Protein AF-0000000083612309 (afdb_homodimer)

Solvent-accessible surface area (backbone atoms only — not comparable to full-atom values): 25583 Å² total; per-residue (Å²): 129,80,49,53,60,49,54,44,48,73,48,43,65,75,73,46,68,81,57,62,60,66,59,54,53,47,57,47,42,75,77,46,38,30,91,81,31,31,37,30,40,29,38,52,30,46,54,26,64,63,48,50,54,44,37,75,67,55,28,52,41,34,32,27,21,66,48,60,51,24,43,51,50,15,50,53,53,38,51,75,70,72,52,87,62,59,74,44,77,40,48,66,60,64,58,71,94,59,62,68,24,29,31,40,36,27,48,88,32,40,64,24,54,42,76,47,69,67,44,47,52,43,24,54,47,41,50,56,67,19,33,27,89,66,10,36,41,41,36,31,36,54,24,63,39,28,50,66,46,58,47,65,60,47,59,47,75,50,72,77,88,49,47,33,37,46,34,39,48,43,80,40,98,50,79,53,18,33,34,39,44,31,42,37,37,37,54,36,84,90,80,66,32,21,45,72,49,59,49,75,48,59,38,24,51,67,58,70,67,54,56,52,50,53,42,47,72,71,58,41,39,76,74,43,65,24,19,69,94,38,101,37,69,65,56,82,77,30,45,34,37,36,39,38,34,27,67,130,80,48,54,60,49,55,44,47,73,48,43,64,74,74,47,67,83,57,62,60,66,59,55,52,48,56,47,41,76,77,45,36,30,91,81,31,31,38,30,39,29,39,52,32,46,54,27,64,63,49,52,54,43,37,73,67,55,29,50,40,34,33,28,21,66,48,62,52,23,43,52,50,14,50,52,52,37,49,75,70,71,50,87,62,60,73,43,78,38,49,64,62,64,58,72,96,58,62,67,24,30,31,37,35,28,49,87,32,40,64,24,56,42,76,46,70,66,46,45,55,43,24,54,47,41,50,55,66,19,33,27,89,66,10,35,40,40,38,33,35,56,24,62,38,29,50,66,46,58,46,67,60,48,57,45,76,50,70,76,89,49,45,34,38,44,36,39,50,42,80,39,98,50,80,53,20,33,33,39,43,33,41,38,37,37,54,36,83,90,80,66,32,21,44,71,49,57,50,76,48,60,37,24,50,66,58,69,67,54,55,51,49,53,42,45,72,71,58,42,39,77,75,43,66,26,18,69,92,39,99,37,68,66,56,82,76,32,44,34,36,36,38,36,32,26,67

Nearest PDB structures (foldseek):
  3d2l-assembly1_A  TM=9.477E-01  e=6.087E-31  Exiguobacterium sibiricum 255-15
  7zkg-assembly1_A  TM=9.026E-01  e=2.695E-21  Streptomyces griseofuscus
  3px2-assembly1_D  TM=8.009E-01  e=3.000E-16  Streptomyces fradiae
  5bsz-assembly1_A  TM=8.055E-01  e=9.474E-16  Streptoalloteichus sp. ATCC 53650
  6uk5-assembly1_B  TM=7.969E-01  e=1.447E-15  Micromonospora echinospora

Organism: NCBI:txid2304605

Structure (mmCIF, N/CA/C/O backbone):
data_AF-0000000083612309-model_v1
#
loop_
_entity.id
_entity.type
_entity.pdbx_description
1 polymer 'Class I SAM-dependent methyltransferase'
#
loop_
_atom_site.group_PDB
_atom_site.id
_atom_site.type_symbol
_atom_site.label_atom_id
_atom_site.label_alt_id
_atom_site.label_comp_id
_atom_site.label_asym_id
_atom_site.label_entity_id
_atom_site.label_seq_id
_atom_site.pdbx_PDB_ins_code
_atom_site.Cartn_x
_atom_site.Cartn_y
_atom_site.Cartn_z
_atom_site.occupancy
_atom_site.B_iso_or_equiv
_atom_site.auth_seq_id
_atom_site.auth_comp_id
_atom_site.auth_asym_id
_atom_site.auth_atom_id
_atom_site.pdbx_PDB_model_num
ATOM 1 N N . MET A 1 1 ? 23.391 -5.52 -15.672 1 34.5 1 MET A N 1
ATOM 2 C CA . MET A 1 1 ? 22.156 -4.902 -15.195 1 34.5 1 MET A CA 1
ATOM 3 C C . MET A 1 1 ? 21 -5.906 -15.18 1 34.5 1 MET A C 1
ATOM 5 O O . MET A 1 1 ? 20.578 -6.375 -16.234 1 34.5 1 MET A O 1
ATOM 9 N N . ASN A 1 2 ? 20.906 -6.66 -14.164 1 49.78 2 ASN A N 1
ATOM 10 C CA . ASN A 1 2 ? 19.969 -7.777 -14.172 1 49.78 2 ASN A CA 1
ATOM 11 C C . ASN A 1 2 ? 18.547 -7.309 -14.461 1 49.78 2 ASN A C 1
ATOM 13 O O . ASN A 1 2 ? 18.109 -6.27 -13.961 1 49.78 2 ASN A O 1
ATOM 17 N N . SER A 1 3 ? 17.891 -7.82 -15.531 1 58.25 3 SER A N 1
ATOM 18 C CA . SER A 1 3 ? 16.547 -7.465 -15.984 1 58.25 3 SER A CA 1
ATOM 19 C C . SER A 1 3 ? 15.539 -7.543 -14.844 1 58.25 3 SER A C 1
ATOM 21 O O . SER A 1 3 ? 15.805 -8.172 -13.812 1 58.25 3 SER A O 1
ATOM 23 N N . SER A 1 4 ? 14.57 -6.652 -14.859 1 59.94 4 SER A N 1
ATOM 24 C CA . SER A 1 4 ? 13.484 -6.668 -13.883 1 59.94 4 SER A CA 1
ATOM 25 C C . SER A 1 4 ? 12.984 -8.086 -13.633 1 59.94 4 SER A C 1
ATOM 27 O O . SER A 1 4 ? 12.742 -8.477 -12.492 1 59.94 4 SER A O 1
ATOM 29 N N . TYR A 1 5 ? 13.008 -8.859 -14.609 1 68.75 5 TYR A N 1
ATOM 30 C CA . TYR A 1 5 ? 12.531 -10.234 -14.492 1 68.75 5 TYR A CA 1
ATOM 31 C C . TYR A 1 5 ? 13.492 -11.078 -13.672 1 68.75 5 TYR A C 1
ATOM 33 O O . TYR A 1 5 ? 13.07 -11.93 -12.883 1 68.75 5 TYR A O 1
ATOM 41 N N . GLU A 1 6 ? 14.711 -10.812 -13.922 1 74.75 6 GLU A N 1
ATOM 42 C CA . GLU A 1 6 ? 15.711 -11.547 -13.148 1 74.75 6 GLU A CA 1
ATOM 43 C C . GLU A 1 6 ? 15.586 -11.242 -11.656 1 74.75 6 GLU A C 1
ATOM 45 O O . GLU A 1 6 ? 15.641 -12.156 -10.828 1 74.75 6 GLU A O 1
ATOM 50 N N . ARG A 1 7 ? 15.273 -10.023 -11.438 1 87.44 7 ARG A N 1
ATOM 51 C CA . ARG A 1 7 ? 15.188 -9.633 -10.031 1 87.44 7 ARG A CA 1
ATOM 52 C C . ARG A 1 7 ? 13.906 -10.172 -9.391 1 87.44 7 ARG A C 1
ATOM 54 O O . ARG A 1 7 ? 13.922 -10.602 -8.234 1 87.44 7 ARG A O 1
ATOM 61 N N . PHE A 1 8 ? 12.906 -10.289 -10.227 1 92.88 8 PHE A N 1
ATOM 62 C CA . PHE A 1 8 ? 11.633 -10.766 -9.711 1 92.88 8 PHE A CA 1
ATOM 63 C C . PHE A 1 8 ? 11.742 -12.227 -9.273 1 92.88 8 PHE A C 1
ATOM 65 O O . PHE A 1 8 ? 11.289 -12.594 -8.188 1 92.88 8 PHE A O 1
ATOM 72 N N . ALA A 1 9 ? 12.344 -13.016 -10.086 1 93.69 9 ALA A N 1
ATOM 73 C CA . ALA A 1 9 ? 12.5 -14.43 -9.773 1 93.69 9 ALA A CA 1
ATOM 74 C C . ALA A 1 9 ? 13.227 -14.625 -8.445 1 93.69 9 ALA A C 1
ATOM 76 O O . ALA A 1 9 ? 12.914 -15.555 -7.695 1 93.69 9 ALA A O 1
ATOM 77 N N . SER A 1 10 ? 14.086 -13.727 -8.172 1 91.06 10 SER A N 1
ATOM 78 C CA . SER A 1 10 ? 14.922 -13.859 -6.984 1 91.06 10 SER A CA 1
ATOM 79 C C . SER A 1 10 ? 14.133 -13.555 -5.719 1 91.06 10 SER A C 1
ATOM 81 O O . SER A 1 10 ? 14.5 -13.992 -4.625 1 91.06 10 SER A O 1
ATOM 83 N N . VAL A 1 11 ? 13.047 -12.766 -5.812 1 92.62 11 VAL A N 1
ATOM 84 C CA . VAL A 1 11 ? 12.281 -12.391 -4.625 1 92.62 11 VAL A CA 1
ATOM 85 C C . VAL A 1 11 ? 10.938 -13.117 -4.625 1 92.62 11 VAL A C 1
ATOM 87 O O . VAL A 1 11 ? 10.156 -12.992 -3.68 1 92.62 11 VAL A O 1
ATOM 90 N N . TYR A 1 12 ? 10.648 -13.922 -5.598 1 93.75 12 TYR A N 1
ATOM 91 C CA . TYR A 1 12 ? 9.344 -14.523 -5.832 1 93.75 12 TYR A CA 1
ATOM 92 C C . TYR A 1 12 ? 8.906 -15.367 -4.645 1 93.75 12 TYR A C 1
ATOM 94 O O . TYR A 1 12 ? 7.773 -15.25 -4.168 1 93.75 12 TYR A O 1
ATOM 102 N N . ASP A 1 13 ? 9.781 -16.125 -4.141 1 91.19 13 ASP A N 1
ATOM 103 C CA . ASP A 1 13 ? 9.43 -17.062 -3.07 1 91.19 13 ASP A CA 1
ATOM 104 C C . ASP A 1 13 ? 9 -16.312 -1.81 1 91.19 13 ASP A C 1
ATOM 106 O O . ASP A 1 13 ? 8.141 -16.781 -1.063 1 91.19 13 ASP A O 1
ATOM 110 N N . GLU A 1 14 ? 9.633 -15.195 -1.578 1 86.75 14 GLU A N 1
ATOM 111 C CA . GLU A 1 14 ? 9.266 -14.391 -0.418 1 86.75 14 GLU A CA 1
ATOM 112 C C . GLU A 1 14 ? 7.832 -13.875 -0.537 1 86.75 14 GLU A C 1
ATOM 114 O O . GLU A 1 14 ? 7.137 -13.719 0.47 1 86.75 14 GLU A O 1
ATOM 119 N N . LEU A 1 15 ? 7.371 -13.672 -1.734 1 86.62 15 LEU A N 1
ATOM 120 C CA . LEU A 1 15 ? 6.023 -13.18 -2.008 1 86.62 15 LEU A CA 1
ATOM 121 C C . LEU A 1 15 ? 4.992 -14.289 -1.846 1 86.62 15 LEU A C 1
ATOM 123 O O . LEU A 1 15 ? 3.811 -14.016 -1.626 1 86.62 15 LEU A O 1
ATOM 127 N N . MET A 1 16 ? 5.434 -15.492 -1.922 1 90.75 16 MET A N 1
ATOM 128 C CA . MET A 1 16 ? 4.52 -16.625 -2.016 1 90.75 16 MET A CA 1
ATOM 129 C C . MET A 1 16 ? 4.438 -17.375 -0.687 1 90.75 16 MET A C 1
ATOM 131 O O . MET A 1 16 ? 3.908 -18.484 -0.623 1 90.75 16 MET A O 1
ATOM 135 N N . GLN A 1 17 ? 4.906 -16.75 0.343 1 86.19 17 GLN A N 1
ATOM 136 C CA . GLN A 1 17 ? 5.012 -17.438 1.624 1 86.19 17 GLN A CA 1
ATOM 137 C C . GLN A 1 17 ? 3.635 -17.797 2.176 1 86.19 17 GLN A C 1
ATOM 139 O O . GLN A 1 17 ? 3.498 -18.734 2.957 1 86.19 17 GLN A O 1
ATOM 144 N N . ASP A 1 18 ? 2.609 -17.125 1.777 1 88.69 18 ASP A N 1
ATOM 145 C CA . ASP A 1 18 ? 1.273 -17.359 2.316 1 88.69 18 ASP A CA 1
ATOM 146 C C . ASP A 1 18 ? 0.523 -18.406 1.487 1 88.69 18 ASP A C 1
ATOM 148 O O . ASP A 1 18 ? -0.581 -18.812 1.851 1 88.69 18 ASP A O 1
ATOM 152 N N . ILE A 1 19 ? 1.009 -18.859 0.382 1 93.5 19 ILE A N 1
ATOM 153 C CA . ILE A 1 19 ? 0.389 -19.906 -0.436 1 93.5 19 ILE A CA 1
ATOM 154 C C . ILE A 1 19 ? 0.524 -21.25 0.257 1 93.5 19 ILE A C 1
ATOM 156 O O . ILE A 1 19 ? 1.633 -21.688 0.589 1 93.5 19 ILE A O 1
ATOM 160 N N . PRO A 1 20 ? -0.576 -21.891 0.47 1 95.81 20 PRO A N 1
ATOM 161 C CA . PRO A 1 20 ? -0.499 -23.203 1.107 1 95.81 20 PRO A CA 1
ATOM 162 C C . PRO A 1 20 ? -0.124 -24.312 0.128 1 95.81 20 PRO A C 1
ATOM 164 O O . PRO A 1 20 ? -0.956 -25.172 -0.194 1 95.81 20 PRO A O 1
ATOM 167 N N . TYR A 1 21 ? 1.136 -24.438 -0.227 1 96.88 21 TYR A N 1
ATOM 168 C CA . TYR A 1 21 ? 1.636 -25.406 -1.193 1 96.88 21 TYR A CA 1
ATOM 169 C C . TYR A 1 21 ? 1.321 -26.828 -0.75 1 96.88 21 TYR A C 1
ATOM 171 O O . TYR A 1 21 ? 1.016 -27.688 -1.577 1 96.88 21 TYR A O 1
ATOM 179 N N . ASP A 1 22 ? 1.375 -27.016 0.525 1 96.5 22 ASP A N 1
ATOM 180 C CA . ASP A 1 22 ? 1.112 -28.344 1.062 1 96.5 22 ASP A CA 1
ATOM 181 C C . ASP A 1 22 ? -0.315 -28.781 0.753 1 96.5 22 ASP A C 1
ATOM 183 O O . ASP A 1 22 ? -0.563 -29.969 0.506 1 96.5 22 ASP A O 1
ATOM 187 N N . GLN A 1 23 ? -1.177 -27.844 0.822 1 97.44 23 GLN A N 1
ATOM 188 C CA . GLN A 1 23 ? -2.562 -28.172 0.513 1 97.44 23 GLN A CA 1
ATOM 189 C C . GLN A 1 23 ? -2.723 -28.562 -0.957 1 97.44 23 GLN A C 1
ATOM 191 O O . GLN A 1 23 ? -3.547 -29.406 -1.298 1 97.44 23 GLN A O 1
ATOM 196 N N . TYR A 1 24 ? -1.977 -27.922 -1.827 1 98.19 24 TYR A N 1
ATOM 197 C CA . TYR A 1 24 ? -2.014 -28.297 -3.24 1 98.19 24 TYR A CA 1
ATOM 198 C C . TYR A 1 24 ? -1.523 -29.719 -3.451 1 98.19 24 TYR A C 1
ATOM 200 O O . TYR A 1 24 ? -2.15 -30.5 -4.176 1 98.19 24 TYR A O 1
ATOM 208 N N . VAL A 1 25 ? -0.418 -30.031 -2.807 1 98.56 25 VAL A N 1
ATOM 209 C CA . VAL A 1 25 ? 0.17 -31.375 -2.914 1 98.56 25 VAL A CA 1
ATOM 210 C C . VAL A 1 25 ? -0.819 -32.406 -2.398 1 98.56 25 VAL A C 1
ATOM 212 O O . VAL A 1 25 ? -1.027 -33.438 -3.035 1 98.56 25 VAL A O 1
ATOM 215 N N . GLN A 1 26 ? -1.443 -32.094 -1.3 1 98.12 26 GLN A N 1
ATOM 216 C CA . GLN A 1 26 ? -2.398 -33.031 -0.714 1 98.12 26 GLN A CA 1
ATOM 217 C C . GLN A 1 26 ? -3.59 -33.25 -1.641 1 98.12 26 GLN A C 1
ATOM 219 O O . GLN A 1 26 ? -4.098 -34.375 -1.748 1 98.12 26 GLN A O 1
ATOM 224 N N . TRP A 1 27 ? -4.082 -32.188 -2.223 1 98.31 27 TRP A N 1
ATOM 225 C CA . TRP A 1 27 ? -5.184 -32.281 -3.174 1 98.31 27 TRP A CA 1
ATOM 226 C C . TRP A 1 27 ? -4.859 -33.281 -4.289 1 98.31 27 TRP A C 1
ATOM 228 O O . TRP A 1 27 ? -5.672 -34.156 -4.613 1 98.31 27 TRP A O 1
ATOM 238 N N . VAL A 1 28 ? -3.635 -33.188 -4.867 1 98.69 28 VAL A N 1
ATOM 239 C CA . VAL A 1 28 ? -3.213 -34.062 -5.957 1 98.69 28 VAL A CA 1
ATOM 240 C C . VAL A 1 28 ? -3.02 -35.5 -5.434 1 98.69 28 VAL A C 1
ATOM 242 O O . VAL A 1 28 ? -3.527 -36.469 -6.023 1 98.69 28 VAL A O 1
ATOM 245 N N . LYS A 1 29 ? -2.355 -35.625 -4.305 1 98.44 29 LYS A N 1
ATOM 246 C CA . LYS A 1 29 ? -2.021 -36.906 -3.73 1 98.44 29 LYS A CA 1
ATOM 247 C C . LYS A 1 29 ? -3.279 -37.719 -3.4 1 98.44 29 LYS A C 1
ATOM 249 O O . LYS A 1 29 ? -3.33 -38.906 -3.621 1 98.44 29 LYS A O 1
ATOM 254 N N . LYS A 1 30 ? -4.23 -37.031 -2.834 1 97.94 30 LYS A N 1
ATOM 255 C CA . LYS A 1 30 ? -5.484 -37.688 -2.455 1 97.94 30 LYS A CA 1
ATOM 256 C C . LYS A 1 30 ? -6.188 -38.281 -3.674 1 97.94 30 LYS A C 1
ATOM 258 O O . LYS A 1 30 ? -6.781 -39.344 -3.592 1 97.94 30 LYS A O 1
ATOM 263 N N . ASN A 1 31 ? -6.148 -37.594 -4.777 1 98 31 ASN A N 1
ATOM 264 C CA . ASN A 1 31 ? -6.918 -38 -5.953 1 98 31 ASN A CA 1
ATOM 265 C C . ASN A 1 31 ? -6.082 -38.812 -6.926 1 98 31 ASN A C 1
ATOM 267 O O . ASN A 1 31 ? -6.621 -39.594 -7.703 1 98 31 ASN A O 1
ATOM 271 N N . ALA A 1 32 ? -4.75 -38.625 -6.918 1 98.5 32 ALA A N 1
ATOM 272 C CA . ALA A 1 32 ? -3.814 -39.312 -7.812 1 98.5 32 ALA A CA 1
ATOM 273 C C . ALA A 1 32 ? -2.498 -39.625 -7.102 1 98.5 32 ALA A C 1
ATOM 275 O O . ALA A 1 32 ? -1.467 -39 -7.414 1 98.5 32 ALA A O 1
ATOM 276 N N . PRO A 1 33 ? -2.518 -40.625 -6.297 1 98.56 33 PRO A N 1
ATOM 277 C CA . PRO A 1 33 ? -1.304 -40.969 -5.547 1 98.56 33 PRO A CA 1
ATOM 278 C C . PRO A 1 33 ? -0.154 -41.406 -6.449 1 98.56 33 PRO A C 1
ATOM 280 O O . PRO A 1 33 ? -0.379 -42.094 -7.453 1 98.56 33 PRO A O 1
ATOM 283 N N . ALA A 1 34 ? 1.033 -41.094 -6.047 1 98.56 34 ALA A N 1
ATOM 284 C CA . ALA A 1 34 ? 2.234 -41.281 -6.855 1 98.56 34 ALA A CA 1
ATOM 285 C C . ALA A 1 34 ? 2.408 -42.75 -7.227 1 98.56 34 ALA A C 1
ATOM 287 O O . ALA A 1 34 ? 2.914 -43.094 -8.305 1 98.56 34 ALA A O 1
ATOM 288 N N . LYS A 1 35 ? 2.002 -43.656 -6.422 1 98.12 35 LYS A N 1
ATOM 289 C CA . LYS A 1 35 ? 2.158 -45.094 -6.672 1 98.12 35 LYS A CA 1
ATOM 290 C C . LYS A 1 35 ? 1.36 -45.531 -7.902 1 98.12 35 LYS A C 1
ATOM 292 O O . LYS A 1 35 ? 1.784 -46.406 -8.641 1 98.12 35 LYS A O 1
ATOM 297 N N . GLN A 1 36 ? 0.24 -44.906 -8.078 1 98.31 36 GLN A N 1
ATOM 298 C CA . GLN A 1 36 ? -0.651 -45.25 -9.172 1 98.31 36 GLN A CA 1
ATOM 299 C C . GLN A 1 36 ? -0.479 -44.312 -10.359 1 98.31 36 GLN A C 1
ATOM 301 O O . GLN A 1 36 ? -0.686 -44.719 -11.508 1 98.31 36 GLN A O 1
ATOM 306 N N . PHE A 1 37 ? -0.156 -43.125 -10.117 1 98.69 37 PHE A N 1
ATOM 307 C CA . PHE A 1 37 ? -0.001 -42.094 -11.117 1 98.69 37 PHE A CA 1
ATOM 308 C C . PHE A 1 37 ? 1.363 -41.406 -10.992 1 98.69 37 PHE A C 1
ATOM 310 O O . PHE A 1 37 ? 1.458 -40.25 -10.57 1 98.69 37 PHE A O 1
ATOM 317 N N . PRO A 1 38 ? 2.42 -42.031 -11.367 1 98.62 38 PRO A N 1
ATOM 318 C CA . PRO A 1 38 ? 3.77 -41.562 -11.023 1 98.62 38 PRO A CA 1
ATOM 319 C C . PRO A 1 38 ? 4.23 -40.406 -11.891 1 98.62 38 PRO A C 1
ATOM 321 O O . PRO A 1 38 ? 4.934 -39.5 -11.398 1 98.62 38 PRO A O 1
ATOM 324 N N . LYS A 1 39 ? 3.898 -40.312 -13.203 1 98.88 39 LYS A N 1
ATOM 325 C CA . LYS A 1 39 ? 4.457 -39.344 -14.133 1 98.88 39 LYS A CA 1
ATOM 326 C C . LYS A 1 39 ? 3.689 -38 -14.078 1 98.88 39 LYS A C 1
ATOM 328 O O . LYS A 1 39 ? 2.539 -37.938 -14.508 1 98.88 39 LYS A O 1
ATOM 333 N N . LEU A 1 40 ? 4.316 -36.969 -13.539 1 98.94 40 LEU A N 1
ATOM 334 C CA . LEU A 1 40 ? 3.66 -35.688 -13.297 1 98.94 40 LEU A CA 1
ATOM 335 C C . LEU A 1 40 ? 4.375 -34.562 -14.039 1 98.94 40 LEU A C 1
ATOM 337 O O . LEU A 1 40 ? 5.598 -34.438 -13.953 1 98.94 40 LEU A O 1
ATOM 341 N N . LEU A 1 41 ? 3.641 -33.844 -14.82 1 98.94 41 LEU A N 1
ATOM 342 C CA . LEU A 1 41 ? 4.152 -32.625 -15.43 1 98.94 41 LEU A CA 1
ATOM 343 C C . LEU A 1 41 ? 3.617 -31.391 -14.711 1 98.94 41 LEU A C 1
ATOM 345 O O . LEU A 1 41 ? 2.402 -31.219 -14.586 1 98.94 41 LEU A O 1
ATOM 349 N N . ASP A 1 42 ? 4.5 -30.562 -14.211 1 98.94 42 ASP A N 1
ATOM 350 C CA . ASP A 1 42 ? 4.195 -29.312 -13.531 1 98.94 42 ASP A CA 1
ATOM 351 C C . ASP A 1 42 ? 4.305 -28.125 -14.492 1 98.94 42 ASP A C 1
ATOM 353 O O . ASP A 1 42 ? 5.402 -27.625 -14.75 1 98.94 42 ASP A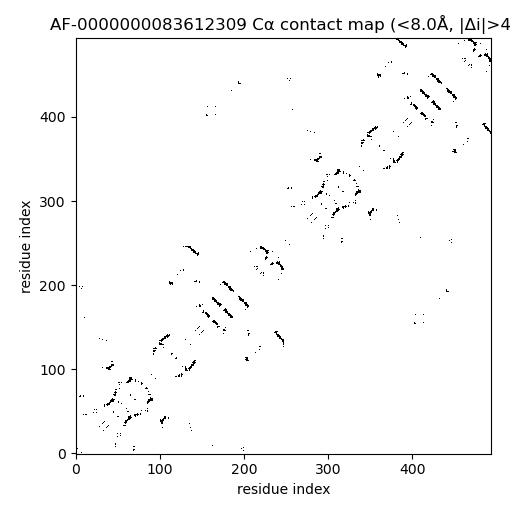 O 1
ATOM 357 N N . ILE A 1 43 ? 3.172 -27.641 -15.023 1 98.94 43 ILE A N 1
ATOM 358 C CA . ILE A 1 43 ? 3.146 -26.562 -15.992 1 98.94 43 ILE A CA 1
ATOM 359 C C . ILE A 1 43 ? 3.094 -25.219 -15.273 1 98.94 43 ILE A C 1
AT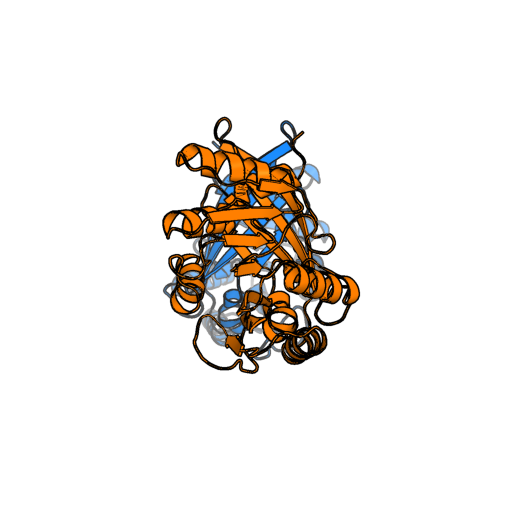OM 361 O O . ILE A 1 43 ? 2.238 -25 -14.406 1 98.94 43 ILE A O 1
ATOM 365 N N . GLY A 1 44 ? 3.92 -24.281 -15.734 1 98.56 44 GLY A N 1
ATOM 366 C CA . GLY A 1 44 ? 4.094 -23.062 -14.953 1 98.56 44 GLY A CA 1
ATOM 367 C C . GLY A 1 44 ? 4.77 -23.312 -13.617 1 98.56 44 GLY A C 1
ATOM 368 O O . GLY A 1 44 ? 4.285 -22.844 -12.578 1 98.56 44 GLY A O 1
ATOM 369 N N . CYS A 1 45 ? 5.887 -24.016 -13.648 1 98.56 45 CYS A N 1
ATOM 370 C CA . CYS A 1 45 ? 6.465 -24.562 -12.422 1 98.56 45 CYS A CA 1
ATOM 371 C C . CYS A 1 45 ? 7.199 -23.484 -11.648 1 98.56 45 CYS A C 1
ATOM 373 O O . CYS A 1 45 ? 7.555 -23.672 -10.484 1 98.56 45 CYS A O 1
ATOM 375 N N . GLY A 1 46 ? 7.469 -22.312 -12.234 1 97.62 46 GLY A N 1
ATOM 376 C CA . GLY A 1 46 ? 8.094 -21.188 -11.547 1 97.62 46 GLY A CA 1
ATOM 377 C C . GLY A 1 46 ? 9.422 -21.547 -10.914 1 97.62 46 GLY A C 1
ATOM 378 O O . GLY A 1 46 ? 10.305 -22.094 -11.578 1 97.62 46 GLY A O 1
ATOM 379 N N . THR A 1 47 ? 9.562 -21.234 -9.68 1 97.31 47 THR A N 1
ATOM 380 C CA . THR A 1 47 ? 10.828 -21.453 -8.984 1 97.31 47 THR A CA 1
ATOM 381 C C . THR A 1 47 ? 10.938 -22.891 -8.492 1 97.31 47 THR A C 1
ATOM 383 O O . THR A 1 47 ? 11.805 -23.203 -7.676 1 97.31 47 THR A O 1
ATOM 386 N N . GLY A 1 48 ? 10.047 -23.719 -8.859 1 98.12 48 GLY A N 1
ATOM 387 C CA . GLY A 1 48 ? 10.172 -25.156 -8.672 1 98.12 48 GLY A CA 1
ATOM 388 C C . GLY A 1 48 ? 9.742 -25.625 -7.297 1 98.12 48 GLY A C 1
ATOM 389 O O . GLY A 1 48 ? 9.953 -26.781 -6.934 1 98.12 48 GLY A O 1
ATOM 390 N N . THR A 1 49 ? 9.102 -24.766 -6.48 1 97.81 49 THR A N 1
ATOM 391 C CA . THR A 1 49 ? 8.688 -25.125 -5.129 1 97.81 49 THR A CA 1
ATOM 392 C C . THR A 1 49 ? 7.738 -26.328 -5.152 1 97.81 49 THR A C 1
ATOM 394 O O . THR A 1 49 ? 7.988 -27.344 -4.5 1 97.81 49 THR A O 1
ATOM 397 N N . LEU A 1 50 ? 6.707 -26.25 -5.902 1 98.19 50 LEU A N 1
ATOM 398 C CA . LEU A 1 50 ? 5.723 -27.312 -5.957 1 98.19 50 LEU A CA 1
ATOM 399 C C . LEU A 1 50 ? 6.305 -28.562 -6.625 1 98.19 50 LEU A C 1
ATOM 401 O O . LEU A 1 50 ? 6.027 -29.688 -6.203 1 98.19 50 LEU A O 1
ATOM 405 N N . SER A 1 51 ? 7.117 -28.344 -7.715 1 98.62 51 SER A N 1
ATOM 406 C CA . SER A 1 51 ? 7.773 -29.453 -8.383 1 98.62 51 SER A CA 1
ATOM 407 C C . SER A 1 51 ? 8.578 -30.297 -7.402 1 98.62 51 SER A C 1
ATOM 409 O O . SER A 1 51 ? 8.508 -31.531 -7.426 1 98.62 51 SER A O 1
ATOM 411 N N . LEU A 1 52 ? 9.336 -29.625 -6.566 1 98.5 52 LEU A N 1
ATOM 412 C CA . LEU A 1 52 ? 10.164 -30.328 -5.586 1 98.5 52 LEU A CA 1
ATOM 413 C C . LEU A 1 52 ? 9.312 -31.062 -4.562 1 98.5 52 LEU A C 1
ATOM 415 O O . LEU A 1 52 ? 9.617 -32.188 -4.195 1 98.5 52 LEU A O 1
ATOM 419 N N . LEU A 1 53 ? 8.234 -30.422 -4.098 1 98.44 53 LEU A N 1
ATOM 420 C CA . LEU A 1 53 ? 7.344 -31.062 -3.133 1 98.44 53 LEU A CA 1
ATOM 421 C C . LEU A 1 53 ? 6.707 -32.312 -3.723 1 98.44 53 LEU A C 1
ATOM 423 O O . LEU A 1 53 ? 6.602 -33.344 -3.047 1 98.44 53 LEU A O 1
ATOM 427 N N . PHE A 1 54 ? 6.285 -32.25 -4.996 1 98.81 54 PHE A N 1
ATOM 428 C CA . PHE A 1 54 ? 5.742 -33.438 -5.672 1 98.81 54 PHE A CA 1
ATOM 429 C C . PHE A 1 54 ? 6.789 -34.531 -5.762 1 98.81 54 PHE A C 1
ATOM 431 O O . PHE A 1 54 ? 6.484 -35.688 -5.523 1 98.81 54 PHE A O 1
ATOM 438 N N . HIS A 1 55 ? 8.031 -34.156 -6.137 1 98.75 55 HIS A N 1
ATOM 439 C CA . HIS A 1 55 ? 9.125 -35.094 -6.219 1 98.75 55 HIS A CA 1
ATOM 440 C C . HIS A 1 55 ? 9.328 -35.812 -4.883 1 98.75 55 HIS A C 1
ATOM 442 O O . HIS A 1 55 ? 9.5 -37.031 -4.844 1 98.75 55 HIS A O 1
ATOM 448 N N . GLU A 1 56 ? 9.266 -35.062 -3.824 1 98.12 56 GLU A N 1
ATOM 449 C CA . GLU A 1 56 ? 9.461 -35.625 -2.484 1 98.12 56 GLU A CA 1
ATOM 450 C C . GLU A 1 56 ? 8.352 -36.594 -2.113 1 98.12 56 GLU A C 1
ATOM 452 O O . GLU A 1 56 ? 8.555 -37.5 -1.297 1 98.12 56 GLU A O 1
ATOM 457 N N . GLU A 1 57 ? 7.176 -36.406 -2.674 1 98.12 57 GLU A N 1
ATOM 458 C CA . GLU A 1 57 ? 6.043 -37.312 -2.424 1 98.12 57 GLU A CA 1
ATOM 459 C C . GLU A 1 57 ? 6.145 -38.562 -3.258 1 98.12 57 GLU A C 1
ATOM 461 O O . GLU A 1 57 ? 5.316 -39.469 -3.127 1 98.12 57 GLU A O 1
ATOM 466 N N . GLY A 1 58 ? 7.078 -38.625 -4.203 1 98.44 58 GLY A N 1
ATOM 467 C CA . GLY A 1 58 ? 7.328 -39.875 -4.926 1 98.44 58 GLY A CA 1
ATOM 468 C C . GLY A 1 58 ? 6.961 -39.781 -6.395 1 98.44 58 GLY A C 1
ATOM 469 O O . GLY A 1 58 ? 7.047 -40.781 -7.121 1 98.44 58 GLY A O 1
ATOM 470 N N . TYR A 1 59 ? 6.594 -38.625 -6.875 1 98.88 59 TYR A N 1
ATOM 471 C CA . TYR A 1 59 ? 6.238 -38.469 -8.281 1 98.88 59 TYR A CA 1
ATOM 472 C C . TYR A 1 59 ? 7.484 -38.375 -9.148 1 98.88 59 TYR A C 1
ATOM 474 O O . TYR A 1 59 ? 8.531 -37.906 -8.688 1 98.88 59 TYR A O 1
ATOM 482 N N . ASP A 1 60 ? 7.398 -38.875 -10.359 1 98.81 60 ASP A N 1
ATOM 483 C CA . ASP A 1 60 ? 8.359 -38.594 -11.422 1 98.81 60 ASP A CA 1
ATOM 484 C C . ASP A 1 60 ? 8.016 -37.281 -12.125 1 98.81 60 ASP A C 1
ATOM 486 O O . ASP A 1 60 ? 7.23 -37.25 -13.078 1 98.81 60 ASP A O 1
ATOM 490 N N . VAL A 1 61 ? 8.695 -36.188 -11.672 1 98.88 61 VAL A N 1
ATOM 491 C CA . VAL A 1 61 ? 8.234 -34.812 -11.984 1 98.88 61 VAL A CA 1
ATOM 492 C C . VAL A 1 61 ? 9.07 -34.25 -13.125 1 98.88 61 VAL A C 1
ATOM 494 O O . VAL A 1 61 ? 10.289 -34.406 -13.164 1 98.88 61 VAL A O 1
ATOM 497 N N . SER A 1 62 ? 8.477 -33.594 -14.039 1 98.88 62 SER A N 1
ATOM 498 C CA . SER A 1 62 ? 9.055 -32.625 -14.961 1 98.88 62 SER A CA 1
ATOM 499 C C . SER A 1 62 ? 8.359 -31.281 -14.852 1 98.88 62 SER A C 1
ATOM 501 O O . SER A 1 62 ? 7.191 -31.219 -14.461 1 98.88 62 SER A O 1
ATOM 503 N N . GLY A 1 63 ? 9.094 -30.234 -15.102 1 98.81 63 GLY A N 1
ATOM 504 C CA . GLY A 1 63 ? 8.516 -28.906 -15.023 1 98.81 63 GLY A CA 1
ATOM 505 C C . GLY A 1 63 ? 8.711 -28.094 -16.297 1 98.81 63 GLY A C 1
ATOM 506 O O . GLY A 1 63 ? 9.758 -28.172 -16.938 1 98.81 63 GLY A O 1
ATOM 507 N N . ILE A 1 64 ? 7.723 -27.297 -16.672 1 98.75 64 ILE A N 1
ATOM 508 C CA . ILE A 1 64 ? 7.906 -26.328 -17.75 1 98.75 64 ILE A CA 1
ATOM 509 C C . ILE A 1 64 ? 7.523 -24.938 -17.266 1 98.75 64 ILE A C 1
ATOM 511 O O . ILE A 1 64 ? 6.617 -24.781 -16.438 1 98.75 64 ILE A O 1
ATOM 515 N N . ASP A 1 65 ? 8.195 -23.969 -17.719 1 98.44 65 ASP A N 1
ATOM 516 C CA . ASP A 1 65 ? 7.902 -22.562 -17.5 1 98.44 65 ASP A CA 1
ATOM 517 C C . ASP A 1 65 ? 8.414 -21.719 -18.672 1 98.44 65 ASP A C 1
ATOM 519 O O . ASP A 1 65 ? 9.406 -22.062 -19.312 1 98.44 65 ASP A O 1
ATOM 523 N N . LEU A 1 66 ? 7.684 -20.609 -18.875 1 97.56 66 LEU A N 1
ATOM 524 C CA . LEU A 1 66 ? 8.094 -19.719 -19.938 1 97.56 66 LEU A CA 1
ATOM 525 C C . LEU A 1 66 ? 9.359 -18.953 -19.562 1 97.56 66 LEU A C 1
ATOM 527 O O . LEU A 1 66 ? 10.188 -18.641 -20.422 1 97.56 66 LEU A O 1
ATOM 531 N N . SER A 1 67 ? 9.477 -18.625 -18.281 1 96.69 67 SER A N 1
ATOM 532 C CA . SER A 1 67 ? 10.539 -17.75 -17.797 1 96.69 67 SER A CA 1
ATOM 533 C C . SER A 1 67 ? 11.812 -18.547 -17.5 1 96.69 67 SER A C 1
ATOM 535 O O . SER A 1 67 ? 11.859 -19.312 -16.547 1 96.69 67 SER A O 1
ATOM 537 N N . GLU A 1 68 ? 12.836 -18.203 -18.281 1 96.69 68 GLU A N 1
ATOM 538 C CA . GLU A 1 68 ? 14.133 -18.828 -18.047 1 96.69 68 GLU A CA 1
ATOM 539 C C . GLU A 1 68 ? 14.703 -18.438 -16.688 1 96.69 68 GLU A C 1
ATOM 541 O O . GLU A 1 68 ? 15.398 -19.219 -16.047 1 96.69 68 GLU A O 1
ATOM 546 N N . GLU A 1 69 ? 14.422 -17.234 -16.281 1 96.12 69 GLU A N 1
ATOM 547 C CA . GLU A 1 69 ? 14.898 -16.781 -14.977 1 96.12 69 GLU A CA 1
ATOM 548 C C . GLU A 1 69 ? 14.266 -17.578 -13.844 1 96.12 69 GLU A C 1
ATOM 550 O O . GLU A 1 69 ? 14.938 -17.922 -12.867 1 96.12 69 GLU A O 1
ATOM 555 N N . MET A 1 70 ? 12.961 -17.844 -13.93 1 97 70 MET A N 1
ATOM 556 C CA . MET A 1 70 ? 12.289 -18.703 -12.945 1 97 70 MET A CA 1
ATOM 557 C C . MET A 1 70 ? 12.891 -20.094 -12.938 1 97 70 MET A C 1
ATOM 559 O O . MET A 1 70 ? 13.156 -20.656 -11.867 1 97 70 MET A O 1
ATOM 563 N N . LEU A 1 71 ? 13.164 -20.625 -14.133 1 98.12 71 LEU A N 1
ATOM 564 C CA . LEU A 1 71 ? 13.703 -21.984 -14.258 1 98.12 71 LEU A CA 1
ATOM 565 C C . LEU A 1 71 ? 15.109 -22.062 -13.68 1 98.12 71 LEU A C 1
ATOM 567 O O . LEU A 1 71 ? 15.5 -23.094 -13.133 1 98.12 71 LEU A O 1
ATOM 571 N N . ALA A 1 72 ? 15.898 -20.984 -13.836 1 97.25 72 ALA A N 1
ATOM 572 C CA . ALA A 1 72 ? 17.234 -20.969 -13.242 1 97.25 72 ALA A CA 1
ATOM 573 C C . ALA A 1 72 ? 17.172 -21.109 -11.727 1 97.25 72 ALA A C 1
ATOM 575 O O . ALA A 1 72 ? 17.922 -21.875 -11.133 1 97.25 72 ALA A O 1
ATOM 576 N N . VAL A 1 73 ? 16.266 -20.359 -11.125 1 97 73 VAL A N 1
ATOM 577 C CA . VAL A 1 73 ? 16.062 -20.453 -9.68 1 97 73 VAL A CA 1
ATOM 578 C C . VAL A 1 73 ? 15.578 -21.859 -9.32 1 97 73 VAL A C 1
ATOM 580 O O . VAL A 1 73 ? 16.031 -22.453 -8.344 1 97 73 VAL A O 1
ATOM 583 N N . ALA A 1 74 ? 14.656 -22.391 -10.102 1 98 74 ALA A N 1
ATOM 584 C CA . ALA A 1 74 ? 14.148 -23.75 -9.883 1 98 74 ALA A CA 1
ATOM 585 C C . ALA A 1 74 ? 15.281 -24.781 -9.922 1 98 74 ALA A C 1
ATOM 587 O O . ALA A 1 74 ? 15.359 -25.656 -9.062 1 98 74 ALA A O 1
ATOM 588 N N . TYR A 1 75 ? 16.109 -24.641 -10.922 1 97.88 75 TYR A N 1
ATOM 589 C CA . TYR A 1 75 ? 17.234 -25.547 -11.078 1 97.88 75 TYR A CA 1
ATOM 590 C C . TYR A 1 75 ? 18.125 -25.547 -9.844 1 97.88 75 TYR A C 1
ATOM 592 O O . TYR A 1 75 ? 18.484 -26.594 -9.32 1 97.88 75 TYR A O 1
ATOM 600 N N . GLU A 1 76 ? 18.469 -24.391 -9.391 1 97.31 76 GLU A N 1
ATOM 601 C CA . GLU A 1 76 ? 19.297 -24.25 -8.203 1 97.31 76 GLU A CA 1
ATOM 602 C C . GLU A 1 76 ? 18.641 -24.891 -6.984 1 97.31 76 GLU A C 1
ATOM 604 O O . GLU A 1 76 ? 19.297 -25.578 -6.199 1 97.31 76 GLU A O 1
ATOM 609 N N . ARG A 1 77 ? 17.359 -24.625 -6.828 1 96.88 77 ARG A N 1
ATOM 610 C CA . ARG A 1 77 ? 16.578 -25.203 -5.727 1 96.88 77 ARG A CA 1
ATOM 611 C C . ARG A 1 77 ? 16.625 -26.719 -5.766 1 96.88 77 ARG A C 1
ATOM 613 O O . ARG A 1 77 ? 16.875 -27.359 -4.742 1 96.88 77 ARG A O 1
ATOM 620 N N . ILE A 1 78 ? 16.422 -27.266 -6.895 1 97.94 78 ILE A N 1
ATOM 621 C CA . ILE A 1 78 ? 16.344 -28.703 -7.098 1 97.94 78 ILE A CA 1
ATOM 622 C C . ILE A 1 78 ? 17.703 -29.344 -6.828 1 97.94 78 ILE A C 1
ATOM 624 O O . ILE A 1 78 ? 17.797 -30.344 -6.125 1 97.94 78 ILE A O 1
ATOM 628 N N . GLN A 1 79 ? 18.75 -28.672 -7.324 1 97.38 79 GLN A N 1
ATOM 629 C CA . GLN A 1 79 ? 20.109 -29.172 -7.125 1 97.38 79 GLN A CA 1
ATOM 630 C C . GLN A 1 79 ? 20.484 -29.141 -5.648 1 97.38 79 GLN A C 1
ATOM 632 O O . GLN A 1 79 ? 21.125 -30.062 -5.152 1 97.38 79 GLN A O 1
ATOM 637 N N . ALA A 1 80 ? 20.125 -28.125 -5.031 1 97.5 80 ALA A N 1
ATOM 638 C CA . ALA A 1 80 ? 20.453 -27.969 -3.613 1 97.5 80 ALA A CA 1
ATOM 639 C C . ALA A 1 80 ? 19.859 -29.109 -2.789 1 97.5 80 ALA A C 1
ATOM 641 O O . ALA A 1 80 ? 20.391 -29.453 -1.73 1 97.5 80 ALA A O 1
ATOM 642 N N . LYS A 1 81 ? 18.812 -29.75 -3.262 1 97.5 81 LYS A N 1
ATOM 643 C CA . LYS A 1 81 ? 18.156 -30.844 -2.557 1 97.5 81 LYS A CA 1
ATOM 644 C C . LYS A 1 81 ? 18.625 -32.188 -3.078 1 97.5 81 LYS A C 1
ATOM 646 O O . LYS A 1 81 ? 18.141 -33.25 -2.645 1 97.5 81 LYS A O 1
ATOM 651 N N . GLY A 1 82 ? 19.547 -32.156 -4.008 1 96.88 82 GLY A N 1
ATOM 652 C CA . GLY A 1 82 ? 20.078 -33.375 -4.586 1 96.88 82 GLY A CA 1
ATOM 653 C C . GLY A 1 82 ? 19.094 -34.125 -5.469 1 96.88 82 GLY A C 1
ATOM 654 O O . GLY A 1 82 ? 19.203 -35.312 -5.676 1 96.88 82 GLY A O 1
ATOM 655 N N . ALA A 1 83 ? 18.078 -33.406 -5.914 1 97.56 83 ALA A N 1
ATOM 656 C CA . ALA A 1 83 ? 17.047 -34 -6.754 1 97.56 83 ALA A CA 1
ATOM 657 C C . ALA A 1 83 ? 17.375 -33.844 -8.234 1 97.56 83 ALA A C 1
ATOM 659 O O . ALA A 1 83 ? 18.297 -33.094 -8.586 1 97.56 83 ALA A O 1
ATOM 660 N N . ALA A 1 84 ? 16.703 -34.625 -9 1 96.44 84 ALA A N 1
ATOM 661 C CA . ALA A 1 84 ? 16.812 -34.5 -10.453 1 96.44 84 ALA A CA 1
ATOM 662 C C . ALA A 1 84 ? 15.43 -34.344 -11.094 1 96.44 84 ALA A C 1
ATOM 664 O O . ALA A 1 84 ? 14.703 -35.344 -11.25 1 96.44 84 ALA A O 1
ATOM 665 N N . ILE A 1 85 ? 15.062 -33.219 -11.445 1 98.62 85 ILE A N 1
ATOM 666 C CA . ILE A 1 85 ? 13.805 -32.875 -12.102 1 98.62 85 ILE A CA 1
ATOM 667 C C . ILE A 1 85 ? 14.07 -32.156 -13.414 1 98.62 85 ILE A C 1
ATOM 669 O O . ILE A 1 85 ? 14.625 -31.062 -13.422 1 98.62 85 ILE A O 1
ATOM 673 N N . PRO A 1 86 ? 13.766 -32.781 -14.555 1 98.69 86 PRO A N 1
ATOM 674 C CA . PRO A 1 86 ? 13.945 -32.094 -15.82 1 98.69 86 PRO A CA 1
ATOM 675 C C . PRO A 1 86 ? 13.094 -30.812 -15.922 1 98.69 86 PRO A C 1
ATOM 677 O O . PRO A 1 86 ? 11.906 -30.844 -15.578 1 98.69 86 PRO A O 1
ATOM 680 N N . LEU A 1 87 ? 13.711 -29.75 -16.328 1 98.75 87 LEU A N 1
ATOM 681 C CA . LEU A 1 87 ? 13.047 -28.469 -16.516 1 98.75 87 LEU A CA 1
ATOM 682 C C . LEU A 1 87 ? 13.164 -28 -17.969 1 98.75 87 LEU A C 1
ATOM 684 O O . LEU A 1 87 ? 14.227 -28.109 -18.578 1 98.75 87 LEU A O 1
ATOM 688 N N . PHE A 1 88 ? 12.055 -27.453 -18.531 1 98.56 88 PHE A N 1
ATOM 689 C CA . PHE A 1 88 ? 12.039 -27.031 -19.922 1 98.56 88 PHE A CA 1
ATOM 690 C C . PHE A 1 88 ? 11.445 -25.625 -20.062 1 98.56 88 PHE A C 1
ATOM 692 O O . PHE A 1 88 ? 10.398 -25.344 -19.469 1 98.56 88 PHE A O 1
ATOM 699 N N . ALA A 1 89 ? 12.148 -24.734 -20.797 1 98.12 89 ALA A N 1
ATOM 700 C CA . ALA A 1 89 ? 11.578 -23.438 -21.156 1 98.12 89 ALA A CA 1
ATOM 701 C C . ALA A 1 89 ? 10.578 -23.578 -22.312 1 98.12 89 ALA A C 1
ATOM 703 O O . ALA A 1 89 ? 10.969 -23.859 -23.438 1 98.12 89 ALA A O 1
ATOM 704 N N . MET A 1 90 ? 9.305 -23.438 -21.938 1 97.62 90 MET A N 1
ATOM 705 C CA . MET A 1 90 ? 8.25 -23.672 -22.922 1 97.62 90 MET A CA 1
ATOM 706 C C . MET A 1 90 ? 6.965 -22.953 -22.516 1 97.62 90 MET A C 1
ATOM 708 O O . MET A 1 90 ? 6.617 -22.906 -21.328 1 97.62 90 MET A O 1
ATOM 712 N N . SER A 1 91 ? 6.352 -22.391 -23.531 1 98 91 SER A N 1
ATOM 713 C CA . SER A 1 91 ? 5.023 -21.844 -23.281 1 98 91 SER A CA 1
ATOM 714 C C . SER A 1 91 ? 3.984 -22.953 -23.141 1 98 91 SER A C 1
ATOM 716 O O . SER A 1 91 ? 4.016 -23.938 -23.875 1 98 91 SER A O 1
ATOM 718 N N . MET A 1 92 ? 3.053 -22.797 -22.219 1 98.62 92 MET A N 1
ATOM 719 C CA . MET A 1 92 ? 2.074 -23.844 -21.969 1 98.62 92 MET A CA 1
ATOM 720 C C . MET A 1 92 ? 1.153 -24.031 -23.172 1 98.62 92 MET A C 1
ATOM 722 O O . MET A 1 92 ? 0.69 -25.141 -23.453 1 98.62 92 MET A O 1
ATOM 726 N N . ASP A 1 93 ? 0.899 -22.922 -23.953 1 98.31 93 ASP A N 1
ATOM 727 C CA . ASP A 1 93 ? 0.035 -23.047 -25.125 1 98.31 93 ASP A CA 1
ATOM 728 C C . ASP A 1 93 ? 0.801 -23.641 -26.312 1 98.31 93 ASP A C 1
ATOM 730 O O . ASP A 1 93 ? 0.24 -23.797 -27.406 1 98.31 93 ASP A O 1
ATOM 734 N N . GLU A 1 94 ? 2.082 -23.938 -26.109 1 98.19 94 GLU A N 1
ATOM 735 C CA . GLU A 1 94 ? 2.896 -24.625 -27.109 1 98.19 94 GLU A CA 1
ATOM 736 C C . GLU A 1 94 ? 3.418 -25.953 -26.578 1 98.19 94 GLU A C 1
ATOM 738 O O . GLU A 1 94 ? 4.445 -26.453 -27.047 1 98.19 94 GLU A O 1
ATOM 743 N N . LEU A 1 95 ? 2.818 -26.438 -25.609 1 98.5 95 LEU A N 1
ATOM 744 C CA . LEU A 1 95 ? 3.227 -27.688 -24.969 1 98.5 95 LEU A CA 1
ATOM 745 C C . LEU A 1 95 ? 3.402 -28.797 -26.016 1 98.5 95 LEU A C 1
ATOM 747 O O . LEU A 1 95 ? 2.49 -29.062 -26.797 1 98.5 95 LEU A O 1
ATOM 751 N N . GLU A 1 96 ? 4.551 -29.328 -26.078 1 97.62 96 GLU A N 1
ATOM 752 C CA . GLU A 1 96 ? 4.875 -30.438 -26.969 1 97.62 96 GLU A CA 1
ATOM 753 C C . GLU A 1 96 ? 5.953 -31.344 -26.375 1 97.62 96 GLU A C 1
ATOM 755 O O . GLU A 1 96 ? 6.652 -30.938 -25.438 1 97.62 96 GLU A O 1
ATOM 760 N N . GLY A 1 97 ? 6.043 -32.562 -26.828 1 97.19 97 GLY A N 1
ATOM 761 C CA . GLY A 1 97 ? 7.129 -33.438 -26.438 1 97.19 97 GLY A CA 1
ATOM 762 C C . GLY A 1 97 ? 6.785 -34.312 -25.25 1 97.19 97 GLY A C 1
ATOM 763 O O . GLY A 1 97 ? 7.637 -35.031 -24.734 1 97.19 97 GLY A O 1
ATOM 764 N N . PHE A 1 98 ? 5.609 -34.25 -24.75 1 98.38 98 PHE A N 1
ATOM 765 C CA . PHE A 1 98 ? 5.176 -35.062 -23.625 1 98.38 98 PHE A CA 1
ATOM 766 C C . PHE A 1 98 ? 4.055 -36.031 -24.031 1 98.38 98 PHE A C 1
ATOM 768 O O . PHE A 1 98 ? 3.201 -35.656 -24.844 1 98.38 98 PHE A O 1
ATOM 775 N N . SER A 1 99 ? 4.102 -37.219 -23.531 1 98.31 99 SER A N 1
ATOM 776 C CA . SER A 1 99 ? 3.057 -38.188 -23.766 1 98.31 99 SER A CA 1
ATOM 777 C C . SER A 1 99 ? 2.928 -39.156 -22.609 1 98.31 99 SER A C 1
ATOM 779 O O . SER A 1 99 ? 3.84 -39.281 -21.781 1 98.31 99 SER A O 1
ATOM 781 N N . GLU A 1 100 ? 1.762 -39.75 -22.516 1 98.62 100 GLU A N 1
ATOM 782 C CA . GLU A 1 100 ? 1.468 -40.812 -21.547 1 98.62 100 GLU A CA 1
ATOM 783 C C . GLU A 1 100 ? 1.709 -40.344 -20.125 1 98.62 100 GLU A C 1
ATOM 785 O O . GLU A 1 100 ? 2.24 -41.062 -19.297 1 98.62 100 GLU A O 1
ATOM 790 N N . LEU A 1 101 ? 1.4 -39.094 -19.891 1 98.88 101 LEU A N 1
ATOM 791 C CA . LEU A 1 101 ? 1.49 -38.562 -18.547 1 98.88 101 LEU A CA 1
ATOM 792 C C . LEU A 1 101 ? 0.335 -39.031 -17.672 1 98.88 101 LEU A C 1
ATOM 794 O O . LEU A 1 101 ? -0.776 -39.25 -18.172 1 98.88 101 LEU A O 1
ATOM 798 N N . ASP A 1 102 ? 0.633 -39.25 -16.406 1 98.94 102 ASP A N 1
ATOM 799 C CA . ASP A 1 102 ? -0.416 -39.594 -15.445 1 98.94 102 ASP A CA 1
ATOM 800 C C . ASP A 1 102 ? -1.131 -38.344 -14.938 1 98.94 102 ASP A C 1
ATOM 802 O O . ASP A 1 102 ? -2.35 -38.375 -14.75 1 98.94 102 ASP A O 1
ATOM 806 N N . ILE A 1 103 ? -0.337 -37.281 -14.664 1 98.94 103 ILE A N 1
ATOM 807 C CA . ILE A 1 103 ? -0.845 -36.062 -14.023 1 98.94 103 ILE A CA 1
ATOM 808 C C . ILE A 1 103 ? -0.26 -34.844 -14.711 1 98.94 103 ILE A C 1
ATOM 810 O O . ILE A 1 103 ? 0.93 -34.812 -15.031 1 98.94 103 ILE A O 1
ATOM 814 N N . VAL A 1 104 ? -1.079 -33.875 -14.961 1 98.94 104 VAL A N 1
ATOM 815 C CA . VAL A 1 104 ? -0.631 -32.531 -15.281 1 98.94 104 VAL A CA 1
ATOM 816 C C . VAL A 1 104 ? -1.193 -31.547 -14.258 1 98.94 104 VAL A C 1
ATOM 818 O O . VAL A 1 104 ? -2.387 -31.578 -13.953 1 98.94 104 VAL A O 1
ATOM 821 N N . THR A 1 105 ? -0.339 -30.734 -13.688 1 98.94 105 THR A N 1
ATOM 822 C CA . THR A 1 105 ? -0.773 -29.641 -12.836 1 98.94 105 THR A CA 1
ATOM 823 C C . THR A 1 105 ? -0.498 -28.297 -13.508 1 98.94 105 THR A C 1
ATOM 825 O O . THR A 1 105 ? 0.526 -28.125 -14.172 1 98.94 105 THR A O 1
ATOM 828 N N . VAL A 1 106 ? -1.396 -27.328 -13.391 1 98.88 106 VAL A N 1
ATOM 829 C CA . VAL A 1 106 ? -1.224 -25.922 -13.719 1 98.88 106 VAL A CA 1
ATOM 830 C C . VAL A 1 106 ? -1.545 -25.062 -12.5 1 98.88 106 VAL A C 1
ATOM 832 O O . VAL A 1 106 ? -2.621 -24.469 -12.414 1 98.88 106 VAL A O 1
ATOM 835 N N . PRO A 1 107 ? -0.602 -24.984 -11.586 1 98.38 107 PRO A N 1
ATOM 836 C CA . PRO A 1 107 ? -0.907 -24.516 -10.242 1 98.38 107 PRO A CA 1
ATOM 837 C C . PRO A 1 107 ? -0.767 -23 -10.109 1 98.38 107 PRO A C 1
ATOM 839 O O . PRO A 1 107 ? -0.069 -22.359 -10.906 1 98.38 107 PRO A O 1
ATOM 842 N N . ILE A 1 108 ? -1.372 -22.484 -9.102 1 97.5 108 ILE A N 1
ATOM 843 C CA . ILE A 1 108 ? -1.221 -21.125 -8.586 1 97.5 108 ILE A CA 1
ATOM 844 C C . ILE A 1 108 ? -1.506 -20.109 -9.695 1 97.5 108 ILE A C 1
ATOM 846 O O . ILE A 1 108 ? -0.694 -19.219 -9.961 1 97.5 108 ILE A O 1
ATOM 850 N N . ASP A 1 109 ? -2.607 -20.344 -10.344 1 98 109 ASP A N 1
ATOM 851 C CA . ASP A 1 109 ? -3.25 -19.469 -11.32 1 98 109 ASP A CA 1
ATOM 852 C C . ASP A 1 109 ? -2.334 -19.219 -12.516 1 98 109 ASP A C 1
ATOM 854 O O . ASP A 1 109 ? -2.422 -18.172 -13.156 1 98 109 ASP A O 1
ATOM 858 N N . SER A 1 110 ? -1.411 -20.156 -12.859 1 98.56 110 SER A N 1
ATOM 859 C CA . SER A 1 110 ? -0.476 -19.984 -13.969 1 98.56 110 SER A CA 1
ATOM 860 C C . SER A 1 110 ? -1.214 -19.75 -15.289 1 98.56 110 SER A C 1
ATOM 862 O O . SER A 1 110 ? -0.78 -18.953 -16.109 1 98.56 110 SER A O 1
ATOM 864 N N . ILE A 1 111 ? -2.365 -20.422 -15.492 1 98.81 111 ILE A N 1
ATOM 865 C CA . ILE A 1 111 ? -3.051 -20.359 -16.781 1 98.81 111 ILE A CA 1
ATOM 866 C C . ILE A 1 111 ? -3.66 -18.969 -16.969 1 98.81 111 ILE A C 1
ATOM 868 O O . ILE A 1 111 ? -3.98 -18.578 -18.094 1 98.81 111 ILE A O 1
ATOM 872 N N . ASN A 1 112 ? -3.867 -18.203 -15.883 1 98.88 112 ASN A N 1
ATOM 873 C CA . ASN A 1 112 ? -4.418 -16.844 -15.984 1 98.88 112 ASN A CA 1
ATOM 874 C C . ASN A 1 112 ? -3.467 -15.906 -16.719 1 98.88 112 ASN A C 1
ATOM 876 O O . ASN A 1 112 ? -3.857 -14.805 -17.109 1 98.88 112 ASN A O 1
ATOM 880 N N . TYR A 1 113 ? -2.26 -16.328 -16.969 1 98.31 113 TYR A N 1
ATOM 881 C CA . TYR A 1 113 ? -1.291 -15.5 -17.672 1 98.31 113 TYR A CA 1
ATOM 882 C C . TYR A 1 113 ? -1.51 -15.57 -19.188 1 98.31 113 TYR A C 1
ATOM 884 O O . TYR A 1 113 ? -0.887 -14.82 -19.953 1 98.31 113 TYR A O 1
ATOM 892 N N . LEU A 1 114 ? -2.344 -16.484 -19.641 1 98.38 114 LEU A N 1
ATOM 893 C CA . LEU A 1 114 ? -2.74 -16.516 -21.047 1 98.38 114 LEU A CA 1
ATOM 894 C C . LEU A 1 114 ? -3.844 -15.492 -21.312 1 98.38 114 LEU A C 1
ATOM 896 O O . LEU A 1 114 ? -4.977 -15.664 -20.859 1 98.38 114 LEU A O 1
ATOM 900 N N . ALA A 1 115 ? -3.58 -14.531 -22.094 1 96.19 115 ALA A N 1
ATOM 901 C CA . ALA A 1 115 ? -4.496 -13.422 -22.328 1 96.19 115 ALA A CA 1
ATOM 902 C C . ALA A 1 115 ? -5.637 -13.844 -23.25 1 96.19 115 ALA A C 1
ATOM 904 O O . ALA A 1 115 ? -6.797 -13.492 -23.016 1 96.19 115 ALA A O 1
ATOM 905 N N . GLN A 1 116 ? -5.27 -14.602 -24.25 1 97.69 116 GLN A N 1
ATOM 906 C CA . GLN A 1 116 ? -6.246 -14.945 -25.281 1 97.69 116 GLN A CA 1
ATOM 907 C C . GLN A 1 116 ? -6.988 -16.234 -24.938 1 97.69 116 GLN A C 1
ATOM 909 O O . GLN A 1 116 ? -6.371 -17.219 -24.547 1 97.69 116 GLN A O 1
ATOM 914 N N . GLN A 1 117 ? -8.289 -16.156 -25.125 1 98.31 117 GLN A N 1
ATOM 915 C CA . GLN A 1 117 ? -9.125 -17.328 -24.906 1 98.31 117 GLN A CA 1
ATOM 916 C C . GLN A 1 117 ? -8.617 -18.531 -25.719 1 98.31 117 GLN A C 1
ATOM 918 O O . GLN A 1 117 ? -8.562 -19.641 -25.203 1 98.31 117 GLN A O 1
ATOM 923 N N . GLU A 1 118 ? -8.219 -18.297 -26.938 1 98.5 118 GLU A N 1
ATOM 924 C CA . GLU A 1 118 ? -7.746 -19.359 -27.812 1 98.5 118 GLU A CA 1
ATOM 925 C C . GLU A 1 118 ? -6.5 -20.047 -27.234 1 98.5 118 GLU A C 1
ATOM 927 O O . GLU A 1 118 ? -6.316 -21.25 -27.406 1 98.5 118 GLU A O 1
ATOM 932 N N . ALA A 1 119 ? -5.676 -19.281 -26.641 1 98.75 119 ALA A N 1
ATOM 933 C CA . ALA A 1 119 ? -4.461 -19.828 -26.031 1 98.75 119 ALA A CA 1
ATOM 934 C C . ALA A 1 119 ? -4.797 -20.734 -24.844 1 98.75 119 ALA A C 1
ATOM 936 O O . ALA A 1 119 ? -4.137 -21.75 -24.625 1 98.75 119 ALA A O 1
ATOM 937 N N . VAL A 1 120 ? -5.832 -20.375 -24.125 1 98.88 120 VAL A N 1
ATOM 938 C CA . VAL A 1 120 ? -6.285 -21.188 -23 1 98.88 120 VAL A CA 1
ATOM 939 C C . VAL A 1 120 ? -6.793 -22.547 -23.516 1 98.88 120 VAL A C 1
ATOM 941 O O . VAL A 1 120 ? -6.355 -23.594 -23.047 1 98.88 120 VAL A O 1
ATOM 944 N N . ILE A 1 121 ? -7.617 -22.484 -24.484 1 98.88 121 ILE A N 1
ATOM 945 C CA . ILE A 1 121 ? -8.211 -23.688 -25.047 1 98.88 121 ILE A CA 1
ATOM 946 C C . ILE A 1 121 ? -7.121 -24.562 -25.656 1 98.88 121 ILE A C 1
ATOM 948 O O . ILE A 1 121 ? -7.121 -25.781 -25.469 1 98.88 121 ILE A O 1
ATOM 952 N N . GLU A 1 122 ? -6.188 -23.906 -26.359 1 98.88 122 GLU A N 1
ATOM 953 C CA . GLU A 1 122 ? -5.074 -24.656 -26.938 1 98.88 122 GLU A CA 1
ATOM 954 C C . GLU A 1 122 ? -4.25 -25.359 -25.875 1 98.88 122 GLU A C 1
ATOM 956 O O . GLU A 1 122 ? -3.842 -26.5 -26.047 1 98.88 122 GLU A O 1
ATOM 961 N N . THR A 1 123 ? -3.951 -24.703 -24.766 1 98.94 123 THR A N 1
ATOM 962 C CA . THR A 1 123 ? -3.221 -25.297 -23.656 1 98.94 123 THR A CA 1
ATOM 963 C C . THR A 1 123 ? -3.949 -26.531 -23.125 1 98.94 123 THR A C 1
ATOM 965 O O . THR A 1 123 ? -3.344 -27.594 -22.953 1 98.94 123 THR A O 1
ATOM 968 N N . LEU A 1 124 ? -5.27 -26.406 -22.922 1 98.94 124 LEU A N 1
ATOM 969 C CA . LEU A 1 124 ? -6.07 -27.516 -22.406 1 98.94 124 LEU A CA 1
ATOM 970 C C . LEU A 1 124 ? -6.078 -28.688 -23.375 1 98.94 124 LEU A C 1
ATOM 972 O O . LEU A 1 124 ? -5.996 -29.844 -22.969 1 98.94 124 LEU A O 1
ATOM 976 N N . ARG A 1 125 ? -6.148 -28.391 -24.672 1 98.88 125 ARG A N 1
ATOM 977 C CA . ARG A 1 125 ? -6.133 -29.422 -25.688 1 98.88 125 ARG A CA 1
ATOM 978 C C . ARG A 1 125 ? -4.809 -30.188 -25.688 1 98.88 125 ARG A C 1
ATOM 980 O O . ARG A 1 125 ? -4.789 -31.406 -25.75 1 98.88 125 ARG A O 1
ATOM 987 N N . ARG A 1 126 ? -3.773 -29.453 -25.625 1 98.88 126 ARG A N 1
ATOM 988 C CA . ARG A 1 126 ? -2.447 -30.062 -25.656 1 98.88 126 ARG A CA 1
ATOM 989 C C . ARG A 1 126 ? -2.209 -30.891 -24.391 1 98.88 126 ARG A C 1
ATOM 991 O O . ARG A 1 126 ? -1.551 -31.938 -24.438 1 98.88 126 ARG A O 1
ATOM 998 N N . ILE A 1 127 ? -2.693 -30.438 -23.25 1 98.94 127 ILE A N 1
ATOM 999 C CA . ILE A 1 127 ? -2.617 -31.203 -22.016 1 98.94 127 ILE A CA 1
ATOM 1000 C C . ILE A 1 127 ? -3.361 -32.531 -22.188 1 98.94 127 ILE A C 1
ATOM 1002 O O . ILE A 1 127 ? -2.848 -33.594 -21.828 1 98.94 127 ILE A O 1
ATOM 1006 N N . TYR A 1 128 ? -4.566 -32.438 -22.766 1 98.88 128 TYR A N 1
ATOM 1007 C CA . TYR A 1 128 ? -5.348 -33.625 -23.031 1 98.88 128 TYR A CA 1
ATOM 1008 C C . TYR A 1 128 ? -4.559 -34.625 -23.875 1 98.88 128 TYR A C 1
ATOM 1010 O O . TYR A 1 128 ? -4.523 -35.812 -23.562 1 98.88 128 TYR A O 1
ATOM 1018 N N . GLU A 1 129 ? -3.91 -34.125 -24.891 1 98.75 129 GLU A N 1
ATOM 1019 C CA . GLU A 1 129 ? -3.137 -34.969 -25.797 1 98.75 129 GLU A CA 1
ATOM 1020 C C . GLU A 1 129 ? -1.947 -35.625 -25.078 1 98.75 129 GLU A C 1
ATOM 1022 O O . GLU A 1 129 ? -1.553 -36.75 -25.406 1 98.75 129 GLU A O 1
ATOM 1027 N N . ALA A 1 130 ? -1.402 -34.938 -24.156 1 98.81 130 ALA A N 1
ATOM 1028 C CA . ALA A 1 130 ? -0.202 -35.375 -23.453 1 98.81 130 ALA A CA 1
ATOM 1029 C C . ALA A 1 130 ? -0.547 -36.406 -22.391 1 98.81 130 ALA A C 1
ATOM 1031 O O . ALA A 1 130 ? 0.299 -37.219 -22 1 98.81 130 ALA A O 1
ATOM 1032 N N . LEU A 1 131 ? -1.741 -36.375 -21.859 1 98.81 131 LEU A N 1
ATOM 1033 C CA . LEU A 1 131 ? -2.186 -37.281 -20.797 1 98.81 131 LEU A CA 1
ATOM 1034 C C . LEU A 1 131 ? -2.508 -38.656 -21.375 1 98.81 131 LEU A C 1
ATOM 1036 O O . LEU A 1 131 ? -3.059 -38.781 -22.469 1 98.81 131 LEU A O 1
ATOM 1040 N N . ARG A 1 132 ? -2.215 -39.75 -20.703 1 98.69 132 ARG A N 1
ATOM 1041 C CA . ARG A 1 132 ? -2.721 -41.094 -21.031 1 98.69 132 ARG A CA 1
ATOM 1042 C C . ARG A 1 132 ? -4.199 -41.219 -20.688 1 98.69 132 ARG A C 1
ATOM 1044 O O . ARG A 1 132 ? -4.742 -40.375 -19.953 1 98.69 132 ARG A O 1
ATOM 1051 N N . ALA A 1 133 ? -4.777 -42.312 -21.203 1 98.19 133 ALA A N 1
ATOM 1052 C CA . ALA A 1 133 ? -6.145 -42.594 -20.781 1 98.19 133 ALA A CA 1
ATOM 1053 C C . ALA A 1 133 ? -6.219 -42.781 -19.266 1 98.19 133 ALA A C 1
ATOM 1055 O O . ALA A 1 133 ? -5.422 -43.5 -18.688 1 98.19 133 ALA A O 1
ATOM 1056 N N . GLY A 1 134 ? -7.094 -42.062 -18.641 1 98.19 134 GLY A N 1
ATOM 1057 C CA . GLY A 1 134 ? -7.223 -42.094 -17.203 1 98.19 134 GLY A CA 1
ATOM 1058 C C . GLY A 1 134 ? -6.344 -41.094 -16.484 1 98.19 134 GLY A C 1
ATOM 1059 O O . GLY A 1 134 ? -6.445 -40.906 -15.273 1 98.19 134 GLY A O 1
ATOM 1060 N N . GLY A 1 135 ? -5.449 -40.438 -17.25 1 98.75 135 GLY A N 1
ATOM 1061 C CA . GLY A 1 135 ? -4.637 -39.375 -16.688 1 98.75 135 GLY A CA 1
ATOM 1062 C C . GLY A 1 135 ? -5.453 -38.188 -16.188 1 98.75 135 GLY A C 1
ATOM 1063 O O . GLY A 1 135 ? -6.613 -38.031 -16.562 1 98.75 135 GLY A O 1
ATOM 1064 N N . GLN A 1 136 ? -4.895 -37.344 -15.273 1 98.88 136 GLN A N 1
ATOM 1065 C CA . GLN A 1 136 ? -5.684 -36.312 -14.594 1 98.88 136 GLN A CA 1
ATOM 1066 C C . GLN A 1 136 ? -5.035 -34.938 -14.727 1 98.88 136 GLN A C 1
ATOM 1068 O O . GLN A 1 136 ? -3.811 -34.812 -14.664 1 98.88 136 GLN A O 1
ATOM 1073 N N . LEU A 1 137 ? -5.887 -33.969 -14.898 1 98.94 137 LEU A N 1
ATOM 1074 C CA . LEU A 1 137 ? -5.504 -32.562 -14.875 1 98.94 137 LEU A CA 1
ATOM 1075 C C . LEU A 1 137 ? -5.93 -31.906 -13.57 1 98.94 137 LEU A C 1
ATOM 1077 O O . LEU A 1 137 ? -7.059 -32.094 -13.109 1 98.94 137 LEU A O 1
ATOM 1081 N N . PHE A 1 138 ? -5.035 -31.219 -12.883 1 98.88 138 PHE A N 1
ATOM 1082 C CA . PHE A 1 138 ? -5.305 -30.359 -11.742 1 98.88 138 PHE A CA 1
ATOM 1083 C C . PHE A 1 138 ? -4.969 -28.906 -12.062 1 98.88 138 PHE A C 1
ATOM 1085 O O . PHE A 1 138 ? -3.809 -28.578 -12.305 1 98.88 138 PHE A O 1
ATOM 1092 N N . LEU A 1 139 ? -5.941 -28.078 -12.031 1 98.5 139 LEU A N 1
ATOM 1093 C CA . LEU A 1 139 ? -5.848 -26.688 -12.469 1 98.5 139 LEU A CA 1
ATOM 1094 C C . LEU A 1 139 ? -6.531 -25.766 -11.469 1 98.5 139 LEU A C 1
ATOM 1096 O O . LEU A 1 139 ? -7.574 -26.109 -10.906 1 98.5 139 LEU A O 1
ATOM 1100 N N . ASP A 1 140 ? -5.93 -24.609 -11.18 1 98.75 140 ASP A N 1
ATOM 1101 C CA . ASP A 1 140 ? -6.652 -23.594 -10.422 1 98.75 140 ASP A CA 1
ATOM 1102 C C . ASP A 1 140 ? -6.57 -22.234 -11.109 1 98.75 140 ASP A C 1
ATOM 1104 O O . ASP A 1 140 ? -5.605 -21.953 -11.828 1 98.75 140 ASP A O 1
ATOM 1108 N N . VAL A 1 141 ? -7.57 -21.391 -10.914 1 98.81 141 VAL A N 1
ATOM 1109 C CA . VAL A 1 141 ? -7.656 -20.062 -11.508 1 98.81 141 VAL A CA 1
ATOM 1110 C C . VAL A 1 141 ? -8.234 -19.094 -10.484 1 98.81 141 VAL A C 1
ATOM 1112 O O . VAL A 1 141 ? -8.875 -19.5 -9.516 1 98.81 141 VAL A O 1
ATOM 1115 N N . HIS A 1 142 ? -7.945 -17.828 -10.695 1 98.69 142 HIS A N 1
ATOM 1116 C CA . HIS A 1 142 ? -8.672 -16.812 -9.945 1 98.69 142 HIS A CA 1
ATOM 1117 C C . HIS A 1 142 ? -10.148 -16.797 -10.328 1 98.69 142 HIS A C 1
ATOM 1119 O O . HIS A 1 142 ? -10.5 -16.969 -11.5 1 98.69 142 HIS A O 1
ATOM 1125 N N . SER A 1 143 ? -11.031 -16.578 -9.359 1 98.75 143 SER A N 1
ATOM 1126 C CA . SER A 1 143 ? -12.461 -16.422 -9.625 1 98.75 143 SER A CA 1
ATOM 1127 C C . SER A 1 143 ? -12.758 -15.055 -10.242 1 98.75 143 SER A C 1
ATOM 1129 O O . SER A 1 143 ? -11.891 -14.172 -10.266 1 98.75 143 SER A O 1
ATOM 1131 N N . LEU A 1 144 ? -13.977 -14.938 -10.758 1 98.69 144 LEU A N 1
ATOM 1132 C CA . LEU A 1 144 ? -14.43 -13.633 -11.219 1 98.69 144 LEU A CA 1
ATOM 1133 C C . LEU A 1 144 ? -14.453 -12.633 -10.07 1 98.69 144 LEU A C 1
ATOM 1135 O O . LEU A 1 144 ? -14.094 -11.461 -10.25 1 98.69 144 LEU A O 1
ATOM 1139 N N . PHE A 1 145 ? -14.859 -13.07 -8.898 1 98.75 145 PHE A N 1
ATOM 1140 C CA . PHE A 1 145 ? -14.898 -12.219 -7.719 1 98.75 145 PHE A CA 1
ATOM 1141 C C . PHE A 1 145 ? -13.508 -11.68 -7.391 1 98.75 145 PHE A C 1
ATOM 1143 O O . PHE A 1 145 ? -13.344 -10.492 -7.113 1 98.75 145 PHE A O 1
ATOM 1150 N N . LYS A 1 146 ? -12.531 -12.484 -7.391 1 98.62 146 LYS A N 1
ATOM 1151 C CA . LYS A 1 146 ? -11.148 -12.086 -7.152 1 98.62 146 LYS A CA 1
ATOM 1152 C C . LYS A 1 146 ? -10.688 -11.047 -8.172 1 98.62 146 LYS A C 1
ATOM 1154 O O . LYS A 1 146 ? -10.125 -10.016 -7.805 1 98.62 146 LYS A O 1
ATOM 1159 N N . MET A 1 147 ? -11.008 -11.281 -9.445 1 98.69 147 MET A N 1
ATOM 1160 C CA . MET A 1 147 ? -10.523 -10.461 -10.547 1 98.69 147 MET A CA 1
ATOM 1161 C C . MET A 1 147 ? -11.25 -9.125 -10.594 1 98.69 147 MET A C 1
ATOM 1163 O O . MET A 1 147 ? -10.641 -8.086 -10.867 1 98.69 147 MET A O 1
ATOM 1167 N N . ASP A 1 148 ? -12.508 -9.188 -10.297 1 98.44 148 ASP A N 1
ATOM 1168 C CA . ASP A 1 148 ? -13.344 -8.023 -10.586 1 98.44 148 ASP A CA 1
ATOM 1169 C C . ASP A 1 148 ? -13.578 -7.184 -9.336 1 98.44 148 ASP A C 1
ATOM 1171 O O . ASP A 1 148 ? -14.023 -6.039 -9.422 1 98.44 148 ASP A O 1
ATOM 1175 N N . VAL A 1 149 ? -13.344 -7.785 -8.211 1 98.19 149 VAL A N 1
ATOM 1176 C CA . VAL A 1 149 ? -13.656 -7.062 -6.98 1 98.19 149 VAL A CA 1
ATOM 1177 C C . VAL A 1 149 ? -12.406 -6.961 -6.105 1 98.19 149 VAL A C 1
ATOM 1179 O O . VAL A 1 149 ? -11.898 -5.859 -5.863 1 98.19 149 VAL A O 1
ATOM 1182 N N . ILE A 1 150 ? -11.859 -8.07 -5.699 1 98.12 150 ILE A N 1
ATOM 1183 C CA . ILE A 1 150 ? -10.789 -8.078 -4.707 1 98.12 150 ILE A CA 1
ATOM 1184 C C . ILE A 1 150 ? -9.562 -7.359 -5.262 1 98.12 150 ILE A C 1
ATOM 1186 O O . ILE A 1 150 ? -9 -6.48 -4.605 1 98.12 150 ILE A O 1
ATOM 1190 N N . PHE A 1 151 ? -9.141 -7.699 -6.469 1 97.81 151 PHE A N 1
ATOM 1191 C CA . PHE A 1 151 ? -7.941 -7.09 -7.039 1 97.81 151 PHE A CA 1
ATOM 1192 C C . PHE A 1 151 ? -8.141 -5.594 -7.238 1 97.81 151 PHE A C 1
ATOM 1194 O O . PHE A 1 151 ? -7.172 -4.828 -7.215 1 97.81 151 PHE A O 1
ATOM 1201 N N . LEU A 1 152 ? -9.32 -5.16 -7.391 1 96.56 152 LEU A N 1
ATOM 1202 C CA . LEU A 1 152 ? -9.57 -3.746 -7.645 1 96.56 152 LEU A CA 1
ATOM 1203 C C . LEU A 1 152 ? -9.594 -2.957 -6.34 1 96.56 152 LEU A C 1
ATOM 1205 O O . LEU A 1 152 ? -9.742 -1.733 -6.352 1 96.56 152 LEU A O 1
ATOM 1209 N N . GLU A 1 153 ? -9.336 -3.613 -5.242 1 95.94 153 GLU A N 1
ATOM 1210 C CA . GLU A 1 153 ? -9.211 -2.957 -3.945 1 95.94 153 GLU A CA 1
ATOM 1211 C C . GLU A 1 153 ? -7.762 -2.605 -3.637 1 95.94 153 GLU A C 1
ATOM 1213 O O . GLU A 1 153 ? -7.418 -2.326 -2.486 1 95.94 153 GLU A O 1
ATOM 1218 N N . SER A 1 154 ? -6.922 -2.553 -4.582 1 95.94 154 SER A N 1
ATOM 1219 C CA . SER A 1 154 ? -5.52 -2.178 -4.422 1 95.94 154 SER A CA 1
ATOM 1220 C C . SER A 1 154 ? -5.387 -0.773 -3.844 1 95.94 154 SER A C 1
ATOM 1222 O O . SER A 1 154 ? -6.355 -0.01 -3.818 1 95.94 154 SER A O 1
ATOM 1224 N N . PRO A 1 155 ? -4.309 -0.43 -3.234 1 97.19 155 PRO A N 1
ATOM 1225 C CA . PRO A 1 155 ? -3.045 -1.165 -3.312 1 97.19 155 PRO A CA 1
ATOM 1226 C C . PRO A 1 155 ? -2.932 -2.26 -2.256 1 97.19 155 PRO A C 1
ATOM 1228 O O . PRO A 1 155 ? -3.586 -2.188 -1.214 1 97.19 155 PRO A O 1
ATOM 1231 N N . PHE A 1 156 ? -2.133 -3.291 -2.596 1 96.69 156 PHE A N 1
ATOM 1232 C CA . PHE A 1 156 ? -1.65 -4.289 -1.647 1 96.69 156 PHE A CA 1
ATOM 1233 C C . PHE A 1 156 ? -0.178 -4.062 -1.327 1 96.69 156 PHE A C 1
ATOM 1235 O O . PHE A 1 156 ? 0.594 -3.641 -2.193 1 96.69 156 PHE A O 1
ATOM 1242 N N . THR A 1 157 ? 0.191 -4.262 -0.068 1 97.19 157 THR A N 1
ATOM 1243 C CA . THR A 1 157 ? 1.577 -4.012 0.312 1 97.19 157 THR A CA 1
ATOM 1244 C C . THR A 1 157 ? 2.139 -5.18 1.116 1 97.19 157 THR A C 1
ATOM 1246 O O . THR A 1 157 ? 1.383 -5.992 1.65 1 97.19 157 THR A O 1
ATOM 1249 N N . TYR A 1 158 ? 3.424 -5.285 1.097 1 95.5 158 TYR A N 1
ATOM 1250 C CA . TYR A 1 158 ? 4.211 -6.227 1.888 1 95.5 158 TYR A CA 1
ATOM 1251 C C . TYR A 1 158 ? 5.516 -5.59 2.348 1 95.5 158 TYR A C 1
ATOM 1253 O O . TYR A 1 158 ? 6.105 -4.777 1.633 1 95.5 158 TYR A O 1
ATOM 1261 N N . ASP A 1 159 ? 5.91 -5.906 3.561 1 96.06 159 ASP A N 1
ATOM 1262 C CA . ASP A 1 159 ? 7.176 -5.41 4.09 1 96.06 159 ASP A CA 1
ATOM 1263 C C . ASP A 1 159 ? 7.684 -6.301 5.227 1 96.06 159 ASP A C 1
ATOM 1265 O O . ASP A 1 159 ? 7.062 -6.371 6.289 1 96.06 159 ASP A O 1
ATOM 1269 N N . ASP A 1 160 ? 8.852 -6.945 5 1 93.62 160 ASP A N 1
ATOM 1270 C CA . ASP A 1 160 ? 9.414 -7.75 6.078 1 93.62 160 ASP A CA 1
ATOM 1271 C C . ASP A 1 160 ? 10.75 -7.176 6.551 1 93.62 160 ASP A C 1
ATOM 1273 O O . ASP A 1 160 ? 11.523 -7.867 7.211 1 93.62 160 ASP A O 1
ATOM 1277 N N . GLY A 1 161 ? 11.062 -5.996 6.156 1 94.62 161 GLY A N 1
ATOM 1278 C CA . GLY A 1 161 ? 12.289 -5.324 6.543 1 94.62 161 GLY A CA 1
ATOM 1279 C C . GLY A 1 161 ? 13.398 -5.469 5.52 1 94.62 161 GLY A C 1
ATOM 1280 O O . GLY A 1 161 ? 14.273 -4.609 5.422 1 94.62 161 GLY A O 1
ATOM 1281 N N . GLU A 1 162 ? 13.391 -6.57 4.766 1 95 162 GLU A N 1
ATOM 1282 C CA . GLU A 1 162 ? 14.398 -6.832 3.744 1 95 162 GLU A CA 1
ATOM 1283 C C . GLU A 1 162 ? 13.82 -6.652 2.342 1 95 162 GLU A C 1
ATOM 1285 O O . GLU A 1 162 ? 14.547 -6.293 1.409 1 95 162 GLU A O 1
ATOM 1290 N N . ILE A 1 163 ? 12.609 -6.98 2.197 1 96.06 163 ILE A N 1
ATOM 1291 C CA . ILE A 1 163 ? 11.883 -6.816 0.946 1 96.06 163 ILE A CA 1
ATOM 1292 C C . ILE A 1 163 ? 10.562 -6.094 1.209 1 96.06 163 ILE A C 1
ATOM 1294 O O . ILE A 1 163 ? 9.875 -6.387 2.189 1 96.06 163 ILE A O 1
ATOM 1298 N N . ALA A 1 164 ? 10.258 -5.105 0.44 1 97.12 164 ALA A N 1
ATOM 1299 C CA . ALA A 1 164 ? 8.961 -4.441 0.453 1 97.12 164 ALA A CA 1
ATOM 1300 C C . ALA A 1 164 ? 8.398 -4.305 -0.96 1 97.12 164 ALA A C 1
ATOM 1302 O O . ALA A 1 164 ? 9.156 -4.207 -1.928 1 97.12 164 ALA A O 1
ATOM 1303 N N . TYR A 1 165 ? 7.066 -4.367 -1.086 1 97 165 TYR A N 1
ATOM 1304 C CA . TYR A 1 165 ? 6.512 -4.062 -2.4 1 97 165 TYR A CA 1
ATOM 1305 C C . TYR A 1 165 ? 5.215 -3.275 -2.273 1 97 165 TYR A C 1
ATOM 1307 O O . TYR A 1 165 ? 4.539 -3.34 -1.245 1 97 165 TYR A O 1
ATOM 1315 N N . ILE A 1 166 ? 4.902 -2.494 -3.205 1 97.94 166 ILE A N 1
ATOM 1316 C CA . ILE A 1 166 ? 3.629 -1.839 -3.475 1 97.94 166 ILE A CA 1
ATOM 1317 C C . ILE A 1 166 ? 3 -2.43 -4.734 1 97.94 166 ILE A C 1
ATOM 1319 O O . ILE A 1 166 ? 3.596 -2.381 -5.812 1 97.94 166 ILE A O 1
ATOM 1323 N N . TRP A 1 167 ? 1.837 -3.016 -4.566 1 97.12 167 TRP A N 1
ATOM 1324 C CA . TRP A 1 167 ? 1.149 -3.729 -5.637 1 97.12 167 TRP A CA 1
ATOM 1325 C C . TRP A 1 167 ? -0.151 -3.025 -6.012 1 97.12 167 TRP A C 1
ATOM 1327 O O . TRP A 1 167 ? -1.146 -3.119 -5.289 1 97.12 167 TRP A O 1
ATOM 1337 N N . HIS A 1 168 ? -0.111 -2.338 -7.168 1 98 168 HIS A N 1
ATOM 1338 C CA . HIS A 1 168 ? -1.296 -1.703 -7.73 1 98 168 HIS A CA 1
ATOM 1339 C C . HIS A 1 168 ? -1.9 -2.553 -8.844 1 98 168 HIS A C 1
ATOM 1341 O O . HIS A 1 168 ? -1.178 -3.254 -9.555 1 98 168 HIS A O 1
ATOM 1347 N N . THR A 1 169 ? -3.18 -2.498 -8.953 1 98.31 169 THR A N 1
ATOM 1348 C CA . THR A 1 169 ? -3.857 -3.205 -10.039 1 98.31 169 THR A CA 1
ATOM 1349 C C . THR A 1 169 ? -4.785 -2.264 -10.797 1 98.31 169 THR A C 1
ATOM 1351 O O . THR A 1 169 ? -5.246 -1.259 -10.25 1 98.31 169 THR A O 1
ATOM 1354 N N . GLU A 1 170 ? -4.988 -2.504 -12.07 1 98 170 GLU A N 1
ATOM 1355 C CA . GLU A 1 170 ? -5.93 -1.79 -12.93 1 98 170 GLU A CA 1
ATOM 1356 C C . GLU A 1 170 ? -6.637 -2.746 -13.883 1 98 170 GLU A C 1
ATOM 1358 O O . GLU A 1 170 ? -6.066 -3.758 -14.297 1 98 170 GLU A O 1
ATOM 1363 N N . PRO A 1 171 ? -7.898 -2.389 -14.195 1 98.12 171 PRO A N 1
ATOM 1364 C CA . PRO A 1 171 ? -8.586 -3.24 -15.172 1 98.12 171 PRO A CA 1
ATOM 1365 C C . PRO A 1 171 ? -7.832 -3.346 -16.5 1 98.12 171 PRO A C 1
ATOM 1367 O O . PRO A 1 171 ? -7.262 -2.357 -16.969 1 98.12 171 PRO A O 1
ATOM 1370 N N . GLY A 1 172 ? -7.734 -4.57 -17.062 1 97.88 172 GLY A N 1
ATOM 1371 C CA . GLY A 1 172 ? -7.137 -4.781 -18.375 1 97.88 172 GLY A CA 1
ATOM 1372 C C . GLY A 1 172 ? -8.102 -4.52 -19.516 1 97.88 172 GLY A C 1
ATOM 1373 O O . GLY A 1 172 ? -9.18 -3.971 -19.312 1 97.88 172 GLY A O 1
ATOM 1374 N N . GLU A 1 173 ? -7.648 -4.781 -20.703 1 97.5 173 GLU A N 1
ATOM 1375 C CA . GLU A 1 173 ? -8.398 -4.465 -21.922 1 97.5 173 GLU A CA 1
ATOM 1376 C C . GLU A 1 173 ? -9.523 -5.469 -22.156 1 97.5 173 GLU A C 1
ATOM 1378 O O . GLU A 1 173 ? -10.453 -5.199 -22.922 1 97.5 173 GLU A O 1
ATOM 1383 N N . PHE A 1 174 ? -9.516 -6.688 -21.547 1 98.06 174 PHE A N 1
ATOM 1384 C CA . PHE A 1 174 ? -10.547 -7.711 -21.688 1 98.06 174 PHE A CA 1
ATOM 1385 C C . PHE A 1 174 ? -11.398 -7.793 -20.422 1 98.06 174 PHE A C 1
ATOM 1387 O O . PHE A 1 174 ? -10.969 -7.359 -19.359 1 98.06 174 PHE A O 1
ATOM 1394 N N . ASP A 1 175 ? -12.578 -8.398 -20.641 1 97.88 175 ASP A N 1
ATOM 1395 C CA . ASP A 1 175 ? -13.359 -8.711 -19.438 1 97.88 175 ASP A CA 1
ATOM 1396 C C . ASP A 1 175 ? -12.57 -9.609 -18.5 1 97.88 175 ASP A C 1
ATOM 1398 O O . ASP A 1 175 ? -11.883 -10.531 -18.922 1 97.88 175 ASP A O 1
ATOM 1402 N N . HIS A 1 176 ? -12.703 -9.336 -17.156 1 98.62 176 HIS A N 1
ATOM 1403 C CA . HIS A 1 176 ? -12.109 -10.141 -16.094 1 98.62 176 HIS A CA 1
ATOM 1404 C C . HIS A 1 176 ? -10.594 -10.219 -16.25 1 98.62 176 HIS A C 1
ATOM 1406 O O . HIS A 1 176 ? -10 -11.273 -16.016 1 98.62 176 HIS A O 1
ATOM 1412 N N . SER A 1 177 ? -9.992 -9.141 -16.781 1 98.75 177 SER A N 1
ATOM 1413 C CA . SER A 1 177 ? -8.539 -9.047 -16.891 1 98.75 177 SER A CA 1
ATOM 1414 C C . SER A 1 177 ? -7.988 -7.902 -16.062 1 98.75 177 SER A C 1
ATOM 1416 O O . SER A 1 177 ? -8.695 -6.926 -15.789 1 98.75 177 SER A O 1
ATOM 1418 N N . ILE A 1 178 ? -6.766 -8.07 -15.656 1 98.69 178 ILE A N 1
ATOM 1419 C CA . ILE A 1 178 ? -6.168 -7.113 -14.727 1 98.69 178 ILE A CA 1
ATOM 1420 C C . ILE A 1 178 ? -4.695 -6.918 -15.07 1 98.69 178 ILE A C 1
ATOM 1422 O O . ILE A 1 178 ? -3.988 -7.883 -15.383 1 98.69 178 ILE A O 1
ATOM 1426 N N . TYR A 1 179 ? -4.285 -5.66 -15.125 1 98.62 179 TYR A N 1
ATOM 1427 C CA . TYR A 1 179 ? -2.863 -5.336 -15.062 1 98.62 179 TYR A CA 1
ATOM 1428 C C . TYR A 1 179 ? -2.387 -5.246 -13.617 1 98.62 179 TYR A C 1
ATOM 1430 O O . TYR A 1 179 ? -2.986 -4.543 -12.805 1 98.62 179 TYR A O 1
ATOM 1438 N N . HIS A 1 180 ? -1.378 -6.039 -13.25 1 97.81 180 HIS A N 1
ATOM 1439 C CA . HIS A 1 180 ? -0.675 -5.941 -11.977 1 97.81 180 HIS A CA 1
ATOM 1440 C C . HIS A 1 180 ? 0.592 -5.105 -12.109 1 97.81 180 HIS A C 1
ATOM 1442 O O . HIS A 1 180 ? 1.479 -5.434 -12.898 1 97.81 180 HIS A O 1
ATOM 1448 N N . ILE A 1 181 ? 0.682 -4.016 -11.406 1 97.44 181 ILE A N 1
ATOM 1449 C CA . ILE A 1 181 ? 1.849 -3.141 -11.398 1 97.44 181 ILE A CA 1
ATOM 1450 C C . ILE A 1 181 ? 2.494 -3.162 -10.016 1 97.44 181 ILE A C 1
ATOM 1452 O O . ILE A 1 181 ? 1.931 -2.635 -9.047 1 97.44 181 ILE A O 1
ATOM 1456 N N . MET A 1 182 ? 3.691 -3.727 -9.953 1 96.62 182 MET A N 1
ATOM 1457 C CA . MET A 1 182 ? 4.332 -3.912 -8.656 1 96.62 182 MET A CA 1
ATOM 1458 C C . MET A 1 182 ? 5.664 -3.178 -8.594 1 96.62 182 MET A C 1
ATOM 1460 O O . MET A 1 182 ? 6.438 -3.209 -9.555 1 96.62 182 MET A O 1
ATOM 1464 N N . THR A 1 183 ? 5.863 -2.479 -7.574 1 97.75 183 THR A N 1
ATOM 1465 C CA . THR A 1 183 ? 7.145 -1.865 -7.25 1 97.75 183 THR A CA 1
ATOM 1466 C C . THR A 1 183 ? 7.801 -2.568 -6.066 1 97.75 183 THR A C 1
ATOM 1468 O O . THR A 1 183 ? 7.184 -2.715 -5.008 1 97.75 183 THR A O 1
ATOM 1471 N N . PHE A 1 184 ? 9.055 -3.012 -6.285 1 97.38 184 PHE A N 1
ATOM 1472 C CA . PHE A 1 184 ? 9.781 -3.74 -5.254 1 97.38 184 PHE A CA 1
ATOM 1473 C C . PHE A 1 184 ? 10.953 -2.912 -4.73 1 97.38 184 PHE A C 1
ATOM 1475 O O . PHE A 1 184 ? 11.602 -2.199 -5.492 1 97.38 184 PHE A O 1
ATOM 1482 N N . PHE A 1 185 ? 11.195 -2.988 -3.439 1 97.81 185 PHE A N 1
ATOM 1483 C CA . PHE A 1 185 ? 12.414 -2.531 -2.773 1 97.81 185 PHE A CA 1
ATOM 1484 C C . PHE A 1 185 ? 13.094 -3.684 -2.049 1 97.81 185 PHE A C 1
ATOM 1486 O O . PHE A 1 185 ? 12.523 -4.273 -1.131 1 97.81 185 PHE A O 1
ATOM 1493 N N . VAL A 1 186 ? 14.289 -4.016 -2.498 1 96.81 186 VAL A N 1
ATOM 1494 C CA . VAL A 1 186 ? 15.016 -5.152 -1.942 1 96.81 186 VAL A CA 1
ATOM 1495 C C . VAL A 1 186 ? 16.312 -4.672 -1.305 1 96.81 186 VAL A C 1
ATOM 1497 O O . VAL A 1 186 ? 17.109 -3.986 -1.948 1 96.81 186 VAL A O 1
ATOM 1500 N N . LYS A 1 187 ? 16.594 -5.051 -0.097 1 96.38 187 LYS A N 1
ATOM 1501 C CA . LYS A 1 187 ? 17.781 -4.602 0.642 1 96.38 187 LYS A CA 1
ATOM 1502 C C . LYS A 1 187 ? 19.047 -5.203 0.061 1 96.38 187 LYS A C 1
ATOM 1504 O O . LYS A 1 187 ? 19.125 -6.414 -0.17 1 96.38 187 LYS A O 1
ATOM 1509 N N . GLU A 1 188 ? 19.953 -4.344 -0.217 1 93.31 188 GLU A N 1
ATOM 1510 C CA . GLU A 1 188 ? 21.297 -4.785 -0.551 1 93.31 188 GLU A CA 1
ATOM 1511 C C . GLU A 1 188 ? 22.141 -5.02 0.707 1 93.31 188 GLU A C 1
ATOM 1513 O O . GLU A 1 188 ? 22.391 -4.086 1.471 1 93.31 188 GLU A O 1
ATOM 1518 N N . GLU A 1 189 ? 22.672 -6.16 0.895 1 89.12 189 GLU A N 1
ATOM 1519 C CA . GLU A 1 189 ? 23.328 -6.562 2.137 1 89.12 189 GLU A CA 1
ATOM 1520 C C . GLU A 1 189 ? 24.562 -5.715 2.406 1 89.12 189 GLU A C 1
ATOM 1522 O O . GLU A 1 189 ? 24.828 -5.344 3.551 1 89.12 189 GLU A O 1
ATOM 1527 N N . LYS A 1 190 ? 25.375 -5.398 1.4 1 91.31 190 LYS A N 1
ATOM 1528 C CA . LYS A 1 190 ? 26.656 -4.715 1.586 1 91.31 190 LYS A CA 1
ATOM 1529 C C . LYS A 1 190 ? 26.438 -3.264 2.01 1 91.31 190 LYS A C 1
ATOM 1531 O O . LYS A 1 190 ? 27.062 -2.799 2.971 1 91.31 190 LYS A O 1
ATOM 1536 N N . SER A 1 191 ? 25.484 -2.578 1.451 1 91.38 191 SER A N 1
ATOM 1537 C CA . SER A 1 191 ? 25.312 -1.147 1.676 1 91.38 191 SER A CA 1
ATOM 1538 C C . SER A 1 191 ? 24.188 -0.876 2.684 1 91.38 191 SER A C 1
ATOM 1540 O O . SER A 1 191 ? 24.172 0.182 3.316 1 91.38 191 SER A O 1
ATOM 1542 N N . GLY A 1 192 ? 23.266 -1.826 2.762 1 94.56 192 GLY A N 1
ATOM 1543 C CA . GLY A 1 192 ? 22.094 -1.621 3.59 1 94.56 192 GLY A CA 1
ATOM 1544 C C . GLY A 1 192 ? 21.016 -0.796 2.906 1 94.56 192 GLY A C 1
ATOM 1545 O O . GLY A 1 192 ? 19.938 -0.607 3.455 1 94.56 192 GLY A O 1
ATOM 1546 N N . LEU A 1 193 ? 21.344 -0.28 1.74 1 96.94 193 LEU A N 1
ATOM 1547 C CA . LEU A 1 193 ? 20.391 0.445 0.915 1 96.94 193 LEU A CA 1
ATOM 1548 C C . LEU A 1 193 ? 19.5 -0.521 0.131 1 96.94 193 LEU A C 1
ATOM 1550 O O . LEU A 1 193 ? 19.719 -1.734 0.165 1 96.94 193 LEU A O 1
ATOM 1554 N N . PHE A 1 194 ? 18.484 0.061 -0.48 1 97.5 194 PHE A N 1
ATOM 1555 C CA . PHE A 1 194 ? 17.516 -0.791 -1.162 1 97.5 194 PHE A CA 1
ATOM 1556 C C . PHE A 1 194 ? 17.594 -0.584 -2.67 1 97.5 194 PHE A C 1
ATOM 1558 O O . PHE A 1 194 ? 17.734 0.545 -3.143 1 97.5 194 PHE A O 1
ATOM 1565 N N . GLU A 1 195 ? 17.484 -1.67 -3.375 1 96.62 195 GLU A N 1
ATOM 1566 C CA . GLU A 1 195 ? 17.328 -1.624 -4.828 1 96.62 195 GLU A CA 1
ATOM 1567 C C . GLU A 1 195 ? 15.852 -1.652 -5.223 1 96.62 195 GLU A C 1
ATOM 1569 O O . GLU A 1 195 ? 15.086 -2.471 -4.715 1 96.62 195 GLU A O 1
ATOM 1574 N N . ARG A 1 196 ? 15.5 -0.694 -6.066 1 97 196 ARG A N 1
ATOM 1575 C CA . ARG A 1 196 ? 14.141 -0.666 -6.598 1 97 196 ARG A CA 1
ATOM 1576 C C . ARG A 1 196 ? 14.07 -1.37 -7.949 1 97 196 ARG A C 1
ATOM 1578 O O . ARG A 1 196 ? 14.961 -1.217 -8.781 1 97 196 ARG A O 1
ATOM 1585 N N . PHE A 1 197 ? 13.094 -2.119 -8.195 1 96.25 197 PHE A N 1
ATOM 1586 C CA . PHE A 1 197 ? 12.734 -2.547 -9.547 1 96.25 197 PHE A CA 1
ATOM 1587 C C . PHE A 1 197 ? 11.227 -2.689 -9.68 1 96.25 197 PHE A C 1
ATOM 1589 O O . PHE A 1 197 ? 10.516 -2.834 -8.68 1 96.25 197 PHE A O 1
ATOM 1596 N N . ASP A 1 198 ? 10.734 -2.561 -10.852 1 96.19 198 ASP A N 1
ATOM 1597 C CA . ASP A 1 198 ? 9.305 -2.633 -11.141 1 96.19 198 ASP A CA 1
ATOM 1598 C C . ASP A 1 198 ? 8.969 -3.867 -11.969 1 96.19 198 ASP A C 1
ATOM 1600 O O . ASP A 1 198 ? 9.805 -4.348 -12.742 1 96.19 198 ASP A O 1
ATOM 1604 N N . GLU A 1 199 ? 7.84 -4.453 -11.727 1 95.12 199 GLU A N 1
ATOM 1605 C CA . GLU A 1 199 ? 7.328 -5.613 -12.453 1 95.12 199 GLU A CA 1
ATOM 1606 C C . GLU A 1 199 ? 5.883 -5.391 -12.891 1 95.12 199 GLU A C 1
ATOM 1608 O O . GLU A 1 199 ? 5.082 -4.82 -12.148 1 95.12 199 GLU A O 1
ATOM 1613 N N . GLU A 1 200 ? 5.625 -5.73 -14.07 1 96.38 200 GLU A N 1
ATOM 1614 C CA . GLU A 1 200 ? 4.258 -5.66 -14.578 1 96.38 200 GLU A CA 1
ATOM 1615 C C . GLU A 1 200 ? 3.793 -7.02 -15.102 1 96.38 200 GLU A C 1
ATOM 1617 O O . GLU A 1 200 ? 4.555 -7.73 -15.766 1 96.38 200 GLU A O 1
ATOM 1622 N N . HIS A 1 201 ? 2.611 -7.387 -14.75 1 96.69 201 HIS A N 1
ATOM 1623 C CA . HIS A 1 201 ? 2 -8.625 -15.211 1 96.69 201 HIS A CA 1
ATOM 1624 C C . HIS A 1 201 ? 0.58 -8.391 -15.719 1 96.69 201 HIS A C 1
ATOM 1626 O O . HIS A 1 201 ? -0.071 -7.422 -15.312 1 96.69 201 HIS A O 1
ATOM 1632 N N . PHE A 1 202 ? 0.192 -9.156 -16.641 1 98.38 202 PHE A N 1
ATOM 1633 C CA . PHE A 1 202 ? -1.175 -9.172 -17.141 1 98.38 202 PHE A CA 1
ATOM 1634 C C . PHE A 1 202 ? -1.818 -10.531 -16.922 1 98.38 202 PHE A C 1
ATOM 1636 O O . PHE A 1 202 ? -1.215 -11.562 -17.234 1 98.38 202 PHE A O 1
ATOM 1643 N N . GLN A 1 203 ? -3.031 -10.57 -16.344 1 98.69 203 GLN A N 1
ATOM 1644 C CA . GLN A 1 203 ? -3.764 -11.82 -16.156 1 98.69 203 GLN A CA 1
ATOM 1645 C C . GLN A 1 203 ? -5.215 -11.68 -16.609 1 98.69 203 GLN A C 1
ATOM 1647 O O . GLN A 1 203 ? -5.785 -10.586 -16.562 1 98.69 203 GLN A O 1
ATOM 1652 N N . ARG A 1 204 ? -5.746 -12.727 -17.016 1 98.81 204 ARG A N 1
ATOM 1653 C CA . ARG A 1 204 ? -7.152 -12.828 -17.391 1 98.81 204 ARG A CA 1
ATOM 1654 C C . ARG A 1 204 ? -7.738 -14.164 -16.953 1 98.81 204 ARG A C 1
ATOM 1656 O O . ARG A 1 204 ? -7.039 -15.18 -16.938 1 98.81 204 ARG A O 1
ATOM 1663 N N . THR A 1 205 ? -8.961 -14.141 -16.531 1 98.88 205 THR A N 1
ATOM 1664 C CA . THR A 1 205 ? -9.656 -15.375 -16.219 1 98.88 205 THR A CA 1
ATOM 1665 C C . THR A 1 205 ? -10.992 -15.445 -16.953 1 98.88 205 THR A C 1
ATOM 1667 O O . THR A 1 205 ? -11.336 -14.539 -17.719 1 98.88 205 THR A O 1
ATOM 1670 N N . PHE A 1 206 ? -11.711 -16.547 -16.875 1 98.69 206 PHE A N 1
ATOM 1671 C CA . PHE A 1 206 ? -13.023 -16.828 -17.453 1 98.69 206 PHE A CA 1
ATOM 1672 C C . PHE A 1 206 ? -13.938 -17.469 -16.422 1 98.69 206 PHE A C 1
ATOM 1674 O O . PHE A 1 206 ? -13.469 -18 -15.414 1 98.69 206 PHE A O 1
ATOM 1681 N N . PRO A 1 207 ? -15.234 -17.344 -16.641 1 98.12 207 PRO A N 1
ATOM 1682 C CA . PRO A 1 207 ? -16.125 -18.047 -15.719 1 98.12 207 PRO A CA 1
ATOM 1683 C C . PRO A 1 207 ? -15.805 -19.531 -15.594 1 98.12 207 PRO A C 1
ATOM 1685 O O . PRO A 1 207 ? -15.453 -20.172 -16.578 1 98.12 207 PRO A O 1
ATOM 1688 N N . ALA A 1 208 ? -15.977 -20.031 -14.352 1 97.94 208 ALA A N 1
ATOM 1689 C CA . ALA A 1 208 ? -15.656 -21.422 -14.086 1 97.94 208 ALA A CA 1
ATOM 1690 C C . ALA A 1 208 ? -16.391 -22.344 -15.055 1 97.94 208 ALA A C 1
ATOM 1692 O O . ALA A 1 208 ? -15.836 -23.344 -15.531 1 97.94 208 ALA A O 1
ATOM 1693 N N . GLY A 1 209 ? -17.594 -21.969 -15.305 1 97.69 209 GLY A N 1
ATOM 1694 C CA . GLY A 1 209 ? -18.406 -22.781 -16.219 1 97.69 209 GLY A CA 1
ATOM 1695 C C . GLY A 1 209 ? -17.797 -22.891 -17.609 1 97.69 209 GLY A C 1
ATOM 1696 O O . GLY A 1 209 ? -17.969 -23.891 -18.281 1 97.69 209 GLY A O 1
ATOM 1697 N N . GLU A 1 210 ? -17.141 -21.859 -18.078 1 98.44 210 GLU A N 1
ATOM 1698 C CA . GLU A 1 210 ? -16.5 -21.891 -19.391 1 98.44 210 GLU A CA 1
ATOM 1699 C C . GLU A 1 210 ? -15.328 -22.875 -19.406 1 98.44 210 GLU A C 1
ATOM 1701 O O . GLU A 1 210 ? -15.148 -23.609 -20.391 1 98.44 210 GLU A O 1
ATOM 1706 N N . TYR A 1 211 ? -14.523 -22.875 -18.375 1 98.69 211 TYR A N 1
ATOM 1707 C CA . TYR A 1 211 ? -13.445 -23.859 -18.281 1 98.69 211 TYR A CA 1
ATOM 1708 C C . TYR A 1 211 ? -13.992 -25.281 -18.359 1 98.69 211 TYR A C 1
ATOM 1710 O O . TYR A 1 211 ? -13.438 -26.125 -19.078 1 98.69 211 TYR A O 1
ATOM 1718 N N . VAL A 1 212 ? -15.055 -25.531 -17.656 1 98.19 212 VAL A N 1
ATOM 1719 C CA . VAL A 1 212 ? -15.68 -26.844 -17.625 1 98.19 212 VAL A CA 1
ATOM 1720 C C . VAL A 1 212 ? -16.141 -27.219 -19.031 1 98.19 212 VAL A C 1
ATOM 1722 O O . VAL A 1 212 ? -15.898 -28.328 -19.516 1 98.19 212 VAL A O 1
ATOM 1725 N N . ALA A 1 213 ? -16.781 -26.25 -19.641 1 98.56 213 ALA A N 1
ATOM 1726 C CA . ALA A 1 213 ? -17.281 -26.484 -21 1 98.56 213 ALA A CA 1
ATOM 1727 C C . ALA A 1 213 ? -16.141 -26.812 -21.953 1 98.56 213 ALA A C 1
ATOM 1729 O O . ALA A 1 213 ? -16.234 -27.75 -22.766 1 98.56 213 ALA A O 1
ATOM 1730 N N . TRP A 1 214 ? -15.062 -26 -21.922 1 98.81 214 TRP A N 1
ATOM 1731 C CA . TRP A 1 214 ? -13.914 -26.234 -22.781 1 98.81 214 TRP A CA 1
ATOM 1732 C C . TRP A 1 214 ? -13.328 -27.625 -22.547 1 98.81 214 TRP A C 1
ATOM 1734 O O . TRP A 1 214 ? -13.023 -28.344 -23.516 1 98.81 214 TRP A O 1
ATOM 1744 N N . LEU A 1 215 ? -13.18 -28.016 -21.297 1 98.88 215 LEU A N 1
ATOM 1745 C CA . LEU A 1 215 ? -12.602 -29.312 -20.938 1 98.88 215 LEU A CA 1
ATOM 1746 C C . LEU A 1 215 ? -13.469 -30.453 -21.453 1 98.88 215 LEU A C 1
ATOM 1748 O O . LEU A 1 215 ? -12.961 -31.422 -22 1 98.88 215 LEU A O 1
ATOM 1752 N N . GLN A 1 216 ? -14.758 -30.328 -21.328 1 98.56 216 GLN A N 1
ATOM 1753 C CA . GLN A 1 216 ? -15.68 -31.344 -21.781 1 98.56 216 GLN A CA 1
ATOM 1754 C C . GLN A 1 216 ? -15.672 -31.453 -23.312 1 98.56 216 GLN A C 1
ATOM 1756 O O . GLN A 1 216 ? -15.672 -32.562 -23.859 1 98.56 216 GLN A O 1
ATOM 1761 N N . GLU A 1 217 ? -15.633 -30.359 -23.938 1 98.56 217 GLU A N 1
ATOM 1762 C CA . GLU A 1 217 ? -15.594 -30.328 -25.391 1 98.56 217 GLU A CA 1
ATOM 1763 C C . GLU A 1 217 ? -14.328 -30.984 -25.922 1 98.56 217 GLU A C 1
ATOM 1765 O O . GLU A 1 217 ? -14.344 -31.625 -26.984 1 98.56 217 GLU A O 1
ATOM 1770 N N . ILE A 1 218 ? -13.273 -30.812 -25.281 1 98.62 218 ILE A N 1
ATOM 1771 C CA . ILE A 1 218 ? -11.984 -31.375 -25.672 1 98.62 218 ILE A CA 1
ATOM 1772 C C . ILE A 1 218 ? -12.008 -32.875 -25.484 1 98.62 218 ILE A C 1
ATOM 1774 O O . ILE A 1 218 ? -11.344 -33.625 -26.234 1 98.62 218 ILE A O 1
ATOM 1778 N N . GLY A 1 219 ? -12.664 -33.406 -24.391 1 98.69 219 GLY A N 1
ATOM 1779 C CA . GLY A 1 219 ? -12.789 -34.844 -24.25 1 98.69 219 GLY A CA 1
ATOM 1780 C C . GLY A 1 219 ? -12.617 -35.312 -22.812 1 98.69 219 GLY A C 1
ATOM 1781 O O . GLY A 1 219 ? -12.773 -36.5 -22.531 1 98.69 219 GLY A O 1
ATOM 1782 N N . PHE A 1 220 ? -12.25 -34.406 -21.891 1 98.62 220 PHE A N 1
ATOM 1783 C CA . PHE A 1 220 ? -12.125 -34.781 -20.5 1 98.62 220 PHE A CA 1
ATOM 1784 C C . PHE A 1 220 ? -13.453 -35.312 -19.953 1 98.62 220 PHE A C 1
ATOM 1786 O O . PHE A 1 220 ? -14.516 -34.781 -20.312 1 98.62 220 PHE A O 1
ATOM 1793 N N . SER A 1 221 ? -13.156 -36.281 -19.078 1 91.69 221 SER A N 1
ATOM 1794 C CA . SER A 1 221 ? -14.312 -36.844 -18.375 1 91.69 221 SER A CA 1
ATOM 1795 C C . SER A 1 221 ? -14.266 -36.5 -16.875 1 91.69 221 SER A C 1
ATOM 1797 O O . SER A 1 221 ? -13.203 -36.156 -16.344 1 91.69 221 SER A O 1
ATOM 1799 N N . LYS A 1 222 ? -15.352 -36.312 -16.125 1 93.75 222 LYS A N 1
ATOM 1800 C CA . LYS A 1 222 ? -15.469 -36.094 -14.688 1 93.75 222 LYS A CA 1
ATOM 1801 C C . LYS A 1 222 ? -14.82 -34.781 -14.273 1 93.75 222 LYS A C 1
ATOM 1803 O O . LYS A 1 222 ? -13.93 -34.781 -13.422 1 93.75 222 LYS A O 1
ATOM 1808 N N . VAL A 1 223 ? -15.211 -33.781 -14.844 1 97.81 223 VAL A N 1
ATOM 1809 C CA . VAL A 1 223 ? -14.703 -32.438 -14.492 1 97.81 223 VAL A CA 1
ATOM 1810 C C . VAL A 1 223 ? -15.32 -31.984 -13.172 1 97.81 223 VAL A C 1
ATOM 1812 O O . VAL A 1 223 ? -16.531 -31.797 -13.078 1 97.81 223 VAL A O 1
ATOM 1815 N N . GLU A 1 224 ? -14.484 -31.891 -12.117 1 97.75 224 GLU A N 1
ATOM 1816 C CA . GLU A 1 224 ? -14.898 -31.484 -10.781 1 97.75 224 GLU A CA 1
ATOM 1817 C C . GLU A 1 224 ? -14.383 -30.078 -10.445 1 97.75 224 GLU A C 1
ATOM 1819 O O . GLU A 1 224 ? -13.242 -29.75 -10.758 1 97.75 224 GLU A O 1
ATOM 1824 N N . ILE A 1 225 ? -15.266 -29.281 -9.82 1 98 225 ILE A N 1
ATOM 1825 C CA . ILE A 1 225 ? -14.898 -27.922 -9.461 1 98 225 ILE A CA 1
ATOM 1826 C C . ILE A 1 225 ? -15.055 -27.719 -7.957 1 98 225 ILE A C 1
ATOM 1828 O O . ILE A 1 225 ? -16.078 -28.094 -7.379 1 98 225 ILE A O 1
ATOM 1832 N N . THR A 1 226 ? -14.078 -27.203 -7.273 1 98.19 226 THR A N 1
ATOM 1833 C CA . THR A 1 226 ? -14.109 -26.781 -5.879 1 98.19 226 THR A CA 1
ATOM 1834 C C . THR A 1 226 ? -13.492 -25.391 -5.719 1 98.19 226 THR A C 1
ATOM 1836 O O . THR A 1 226 ? -13.016 -24.797 -6.695 1 98.19 226 THR A O 1
ATOM 1839 N N . ALA A 1 227 ? -13.609 -24.828 -4.477 1 98.25 227 ALA A N 1
ATOM 1840 C CA . ALA A 1 227 ? -13.102 -23.453 -4.324 1 98.25 227 ALA A CA 1
ATOM 1841 C C . ALA A 1 227 ? -12.422 -23.281 -2.969 1 98.25 227 ALA A C 1
ATOM 1843 O O . ALA A 1 227 ? -12.758 -23.969 -2.002 1 98.25 227 ALA A O 1
ATOM 1844 N N . ASP A 1 228 ? -11.43 -22.359 -2.943 1 97.25 228 ASP A N 1
ATOM 1845 C CA . ASP A 1 228 ? -10.812 -21.781 -1.754 1 97.25 228 ASP A CA 1
ATOM 1846 C C . ASP A 1 228 ? -10.258 -22.859 -0.835 1 97.25 228 ASP A C 1
ATOM 1848 O O . ASP A 1 228 ? -10.445 -22.812 0.382 1 97.25 228 ASP A O 1
ATOM 1852 N N . TRP A 1 229 ? -9.734 -23.859 -1.421 1 94.62 229 TRP A N 1
ATOM 1853 C CA . TRP A 1 229 ? -9.016 -24.922 -0.729 1 94.62 229 TRP A CA 1
ATOM 1854 C C . TRP A 1 229 ? -9.977 -25.781 0.094 1 94.62 229 TRP A C 1
ATOM 1856 O O . TRP A 1 229 ? -9.555 -26.469 1.025 1 94.62 229 TRP A O 1
ATOM 1866 N N . GLU A 1 230 ? -11.211 -25.672 -0.257 1 93.25 230 GLU A N 1
ATOM 1867 C CA . GLU A 1 230 ? -12.227 -26.484 0.398 1 93.25 230 GLU A CA 1
ATOM 1868 C C . GLU A 1 230 ? -12.898 -27.438 -0.594 1 93.25 230 GLU A C 1
ATOM 1870 O O . GLU A 1 230 ? -12.883 -27.188 -1.803 1 93.25 230 GLU A O 1
ATOM 1875 N N . GLN A 1 231 ? -13.375 -28.531 -0.062 1 91.94 231 GLN A N 1
ATOM 1876 C CA . GLN A 1 231 ? -14.109 -29.469 -0.904 1 91.94 231 GLN A CA 1
ATOM 1877 C C . GLN A 1 231 ? -15.562 -29.031 -1.058 1 91.94 231 GLN A C 1
ATOM 1879 O O . GLN A 1 231 ? -16.484 -29.828 -0.802 1 91.94 231 GLN A O 1
ATOM 1884 N N . LYS A 1 232 ? -15.727 -27.828 -1.429 1 94.75 232 LYS A N 1
ATOM 1885 C CA . LYS A 1 232 ? -17.047 -27.266 -1.632 1 94.75 232 LYS A CA 1
ATOM 1886 C C . LYS A 1 232 ? -17.141 -26.547 -2.977 1 94.75 232 LYS A C 1
ATOM 1888 O O . LYS A 1 232 ? -16.125 -26.078 -3.51 1 94.75 232 LYS A O 1
ATOM 1893 N N . SER A 1 233 ? -18.328 -26.578 -3.438 1 96.62 233 SER A N 1
ATOM 1894 C CA . SER A 1 233 ? -18.578 -25.844 -4.676 1 96.62 233 SER A CA 1
ATOM 1895 C C . SER A 1 233 ? -18.328 -24.359 -4.496 1 96.62 233 SER A C 1
ATOM 1897 O O . SER A 1 233 ? -18.562 -23.812 -3.412 1 96.62 233 SER A O 1
ATOM 1899 N N . PRO A 1 234 ? -17.891 -23.703 -5.582 1 97.56 234 PRO A N 1
ATOM 1900 C CA . PRO A 1 234 ? -17.656 -22.266 -5.492 1 97.56 234 PRO A CA 1
ATOM 1901 C C . PRO A 1 234 ? -18.938 -21.484 -5.18 1 97.56 234 PRO A C 1
ATOM 1903 O O . PRO A 1 234 ? -20.031 -21.891 -5.562 1 97.56 234 PRO A O 1
ATOM 1906 N N . THR A 1 235 ? -18.75 -20.391 -4.488 1 96.88 235 THR A N 1
ATOM 1907 C CA . THR A 1 235 ? -19.797 -19.391 -4.277 1 96.88 235 THR A CA 1
ATOM 1908 C C . THR A 1 235 ? -19.453 -18.094 -5 1 96.88 235 THR A C 1
ATOM 1910 O O . THR A 1 235 ? -18.422 -18 -5.668 1 96.88 235 THR A O 1
ATOM 1913 N N . GLU A 1 236 ? -20.328 -17.109 -4.805 1 96.5 236 GLU A N 1
ATOM 1914 C CA . GLU A 1 236 ? -20.141 -15.844 -5.496 1 96.5 236 GLU A CA 1
ATOM 1915 C C . GLU A 1 236 ? -18.922 -15.102 -4.957 1 96.5 236 GLU A C 1
ATOM 1917 O O . GLU A 1 236 ? -18.328 -14.273 -5.656 1 96.5 236 GLU A O 1
ATOM 1922 N N . ASP A 1 237 ? -18.469 -15.438 -3.793 1 97 237 ASP A N 1
ATOM 1923 C CA . ASP A 1 237 ? -17.375 -14.695 -3.164 1 97 237 ASP A CA 1
ATOM 1924 C C . ASP A 1 237 ? -16.125 -15.555 -3.072 1 97 237 ASP A C 1
ATOM 1926 O O . ASP A 1 237 ? -15.148 -15.164 -2.414 1 97 237 ASP A O 1
ATOM 1930 N N . SER A 1 238 ? -16.188 -16.766 -3.723 1 98.44 238 SER A N 1
ATOM 1931 C CA . SER A 1 238 ? -14.969 -17.578 -3.764 1 98.44 238 SER A CA 1
ATOM 1932 C C . SER A 1 238 ? -13.852 -16.844 -4.508 1 98.44 238 SER A C 1
ATOM 1934 O O . SER A 1 238 ? -14.117 -16.141 -5.484 1 98.44 238 SER A O 1
ATOM 1936 N N . GLU A 1 239 ? -12.664 -17.047 -4.012 1 98.31 239 GLU A N 1
ATOM 1937 C CA . GLU A 1 239 ? -11.555 -16.281 -4.578 1 98.31 239 GLU A CA 1
ATOM 1938 C C . GLU A 1 239 ? -10.727 -17.125 -5.535 1 98.31 239 GLU A C 1
ATOM 1940 O O . GLU A 1 239 ? -10.117 -16.609 -6.469 1 98.31 239 GLU A O 1
ATOM 1945 N N . ARG A 1 240 ? -10.594 -18.375 -5.273 1 98.62 240 ARG A N 1
ATOM 1946 C CA . ARG A 1 240 ? -9.82 -19.297 -6.094 1 98.62 240 ARG A CA 1
ATOM 1947 C C . ARG A 1 240 ? -10.641 -20.516 -6.473 1 98.62 240 ARG A C 1
ATOM 1949 O O . ARG A 1 240 ? -11.289 -21.125 -5.617 1 98.62 240 ARG A O 1
ATOM 1956 N N . ILE A 1 241 ? -10.664 -20.844 -7.777 1 98.81 241 ILE A N 1
ATOM 1957 C CA . ILE A 1 241 ? -11.398 -22 -8.305 1 98.81 241 ILE A CA 1
ATOM 1958 C C . ILE A 1 241 ? -10.43 -23.141 -8.609 1 98.81 241 ILE A C 1
ATOM 1960 O O . ILE A 1 241 ? -9.391 -22.922 -9.242 1 98.81 241 ILE A O 1
ATOM 1964 N N . PHE A 1 242 ? -10.703 -24.312 -8.117 1 98.81 242 PHE A N 1
ATOM 1965 C CA . PHE A 1 242 ? -9.922 -25.516 -8.398 1 98.81 242 PHE A CA 1
ATOM 1966 C C . PHE A 1 242 ? -10.688 -26.453 -9.32 1 98.81 242 PHE A C 1
ATOM 1968 O O . PHE A 1 242 ? -11.875 -26.719 -9.109 1 98.81 242 PHE A O 1
ATOM 1975 N N . ILE A 1 243 ? -10.039 -26.953 -10.367 1 98.69 243 ILE A N 1
ATOM 1976 C CA . ILE A 1 243 ? -10.664 -27.812 -11.367 1 98.69 243 ILE A CA 1
ATOM 1977 C C . ILE A 1 243 ? -9.859 -29.109 -11.516 1 98.69 243 ILE A C 1
ATOM 1979 O O . ILE A 1 243 ? -8.648 -29.062 -11.75 1 98.69 243 ILE A O 1
ATOM 1983 N N . ARG A 1 244 ? -10.469 -30.203 -11.328 1 98.69 244 ARG A N 1
ATOM 1984 C CA . ARG A 1 244 ? -9.906 -31.531 -11.602 1 98.69 244 ARG A CA 1
ATOM 1985 C C . ARG A 1 244 ? -10.648 -32.219 -12.734 1 98.69 244 ARG A C 1
ATOM 1987 O O . ARG A 1 244 ? -11.883 -32.219 -12.766 1 98.69 244 ARG A O 1
ATOM 1994 N N . ALA A 1 245 ? -9.953 -32.75 -13.688 1 98.75 245 ALA A N 1
ATOM 1995 C CA . ALA A 1 245 ? -10.555 -33.406 -14.836 1 98.75 245 ALA A CA 1
ATOM 1996 C C . ALA A 1 245 ? -9.805 -34.688 -15.188 1 98.75 245 ALA A C 1
ATOM 1998 O O . ALA A 1 245 ? -8.586 -34.75 -15.023 1 98.75 245 ALA A O 1
ATOM 1999 N N . ILE A 1 246 ? -10.523 -35.688 -15.68 1 98.75 246 ILE A N 1
ATOM 2000 C CA . ILE A 1 246 ? -9.938 -37 -16.016 1 98.75 246 ILE A CA 1
ATOM 2001 C C . ILE A 1 246 ? -10.109 -37.25 -17.5 1 98.75 246 ILE A C 1
ATOM 2003 O O . ILE A 1 246 ? -11.18 -37 -18.062 1 98.75 246 ILE A O 1
ATOM 2007 N N . LYS A 1 247 ? -9.016 -37.625 -18.156 1 98.12 247 LYS A N 1
ATOM 2008 C CA . LYS A 1 247 ? -9.094 -38.062 -19.547 1 98.12 247 LYS A CA 1
ATOM 2009 C C . LYS A 1 247 ? -9.758 -39.438 -19.672 1 98.12 247 LYS A C 1
ATOM 2011 O O . LYS A 1 247 ? -9.375 -40.375 -18.969 1 98.12 247 LYS A O 1
ATOM 2016 N N . MET B 1 1 ? 24.438 9.727 11.227 1 34.34 1 MET B N 1
ATOM 2017 C CA . MET B 1 1 ? 23.266 8.906 10.977 1 34.34 1 MET B CA 1
ATOM 2018 C C . MET B 1 1 ? 21.984 9.711 11.18 1 34.34 1 MET B C 1
ATOM 2020 O O . MET B 1 1 ? 21.672 10.117 12.297 1 34.34 1 MET B O 1
ATOM 2024 N N . ASN B 1 2 ? 21.594 10.406 10.195 1 49.69 2 ASN B N 1
ATOM 2025 C CA . ASN B 1 2 ? 20.5 11.352 10.391 1 49.69 2 ASN B CA 1
ATOM 2026 C C . ASN B 1 2 ? 19.25 10.656 10.93 1 49.69 2 ASN B C 1
ATOM 2028 O O . ASN B 1 2 ? 18.906 9.562 10.492 1 49.69 2 ASN B O 1
ATOM 2032 N N . SER B 1 3 ? 18.719 11.086 12.102 1 57.97 3 SER B N 1
ATOM 2033 C CA . SER B 1 3 ? 17.562 10.523 12.781 1 57.97 3 SER B CA 1
ATOM 2034 C C . SER B 1 3 ? 16.359 10.406 11.836 1 57.97 3 SER B C 1
ATOM 2036 O O . SER B 1 3 ? 16.328 11.055 10.789 1 57.97 3 SER B O 1
ATOM 2038 N N . SER B 1 4 ? 15.578 9.367 12.023 1 60.22 4 SER B N 1
ATOM 2039 C CA . SER B 1 4 ? 14.352 9.188 11.258 1 60.22 4 SER B CA 1
ATOM 2040 C C . SER B 1 4 ? 13.586 10.5 11.117 1 60.22 4 SER B C 1
ATOM 2042 O O . SER B 1 4 ? 13.094 10.828 10.039 1 60.22 4 SER B O 1
ATOM 2044 N N . TYR B 1 5 ? 13.656 11.297 12.094 1 69.06 5 TYR B N 1
ATOM 2045 C CA . TYR B 1 5 ? 12.945 12.57 12.078 1 69.06 5 TYR B CA 1
ATOM 2046 C C . TYR B 1 5 ? 13.602 13.547 11.109 1 69.06 5 TYR B C 1
ATOM 2048 O O . TYR B 1 5 ? 12.914 14.305 10.422 1 69.06 5 TYR B O 1
ATOM 2056 N N . GLU B 1 6 ? 14.867 13.484 11.148 1 75 6 GLU B N 1
ATOM 2057 C CA . GLU B 1 6 ? 15.586 14.352 10.219 1 75 6 GLU B CA 1
ATOM 2058 C C . GLU B 1 6 ? 15.258 14.008 8.773 1 75 6 GLU B C 1
ATOM 2060 O O . GLU B 1 6 ? 15.016 14.898 7.957 1 75 6 GLU B O 1
ATOM 2065 N N . ARG B 1 7 ? 15.125 12.75 8.586 1 87.5 7 ARG B N 1
ATOM 2066 C CA . ARG B 1 7 ? 14.859 12.328 7.215 1 87.5 7 ARG B CA 1
ATOM 2067 C C . ARG B 1 7 ? 13.422 12.633 6.816 1 87.5 7 ARG B C 1
ATOM 2069 O O . ARG B 1 7 ? 13.156 13.039 5.68 1 87.5 7 ARG B O 1
ATOM 2076 N N . PHE B 1 8 ? 12.57 12.594 7.809 1 92.75 8 PHE B N 1
ATOM 2077 C CA . PHE B 1 8 ? 11.164 12.852 7.531 1 92.75 8 PHE B CA 1
ATOM 2078 C C . PHE B 1 8 ? 10.953 14.297 7.105 1 92.75 8 PHE B C 1
ATOM 2080 O O . PHE B 1 8 ? 10.258 14.57 6.117 1 92.75 8 PHE B O 1
ATOM 2087 N N . ALA B 1 9 ? 11.555 15.203 7.812 1 93.56 9 ALA B N 1
ATOM 2088 C CA . ALA B 1 9 ? 11.414 16.625 7.496 1 93.56 9 ALA B CA 1
ATOM 2089 C C . ALA B 1 9 ? 11.852 16.906 6.062 1 93.56 9 ALA B C 1
ATOM 2091 O O . ALA B 1 9 ? 11.258 17.75 5.387 1 93.56 9 ALA B O 1
ATOM 2092 N N . SER B 1 10 ? 12.797 16.141 5.621 1 90.88 10 SER B N 1
ATOM 2093 C CA . SER B 1 10 ? 13.367 16.375 4.301 1 90.88 10 SER B CA 1
ATOM 2094 C C . SER B 1 10 ? 12.422 15.922 3.195 1 90.88 10 SER B C 1
ATOM 2096 O O . SER B 1 10 ? 12.508 16.391 2.059 1 90.88 10 SER B O 1
ATOM 2098 N N . VAL B 1 11 ? 11.516 14.969 3.492 1 92.5 11 VAL B N 1
ATOM 2099 C CA . VAL B 1 11 ? 10.625 14.453 2.457 1 92.5 11 VAL B CA 1
ATOM 2100 C C . VAL B 1 11 ? 9.203 14.945 2.707 1 92.5 11 VAL B C 1
ATOM 2102 O O . VAL B 1 11 ? 8.297 14.672 1.917 1 92.5 11 VAL B O 1
ATOM 2105 N N . TYR B 1 12 ? 8.969 15.727 3.719 1 93.5 12 TYR B N 1
ATOM 2106 C CA . TYR B 1 12 ? 7.641 16.094 4.191 1 93.5 12 TYR B CA 1
ATOM 2107 C C . TYR B 1 12 ? 6.863 16.828 3.104 1 93.5 12 TYR B C 1
ATOM 2109 O O . TYR B 1 12 ? 5.699 16.516 2.846 1 93.5 12 TYR B O 1
ATOM 2117 N N . ASP B 1 13 ? 7.488 17.719 2.453 1 90.62 13 ASP B N 1
ATOM 2118 C CA . ASP B 1 13 ? 6.797 18.547 1.471 1 90.62 13 ASP B CA 1
ATOM 2119 C C . ASP B 1 13 ? 6.289 17.703 0.302 1 90.62 13 ASP B C 1
ATOM 2121 O O . ASP B 1 13 ? 5.246 18.016 -0.282 1 90.62 13 ASP B O 1
ATOM 2125 N N . GLU B 1 14 ? 7.043 16.703 -0.021 1 86.06 14 GLU B N 1
ATOM 2126 C CA . GLU B 1 14 ? 6.609 15.812 -1.097 1 86.06 14 GLU B CA 1
ATOM 2127 C C . GLU B 1 14 ? 5.324 15.078 -0.724 1 86.06 14 GLU B C 1
ATOM 2129 O O . GLU B 1 14 ? 4.492 14.789 -1.588 1 86.06 14 GLU B O 1
ATOM 2134 N N . LEU B 1 15 ? 5.117 14.828 0.543 1 86.12 15 LEU B N 1
ATOM 2135 C CA . LEU B 1 15 ? 3.936 14.148 1.057 1 86.12 15 LEU B CA 1
ATOM 2136 C C . LEU B 1 15 ? 2.73 15.078 1.072 1 86.12 15 LEU B C 1
ATOM 2138 O O . LEU B 1 15 ? 1.585 14.625 1.047 1 86.12 15 LEU B O 1
ATOM 2142 N N . MET B 1 16 ? 2.986 16.344 1.068 1 90.06 16 MET B N 1
ATOM 2143 C CA . MET B 1 16 ? 1.938 17.328 1.325 1 90.06 16 MET B CA 1
ATOM 2144 C C . MET B 1 16 ? 1.508 18.016 0.034 1 90.06 16 MET B C 1
ATOM 2146 O O . MET B 1 16 ? 0.799 19.031 0.069 1 90.06 16 MET B O 1
ATOM 2150 N N . GLN B 1 17 ? 1.874 17.438 -1.064 1 85.69 17 GLN B N 1
ATOM 2151 C CA . GLN B 1 17 ? 1.644 18.109 -2.342 1 85.69 17 GLN B CA 1
ATOM 2152 C C . GLN B 1 17 ? 0.152 18.219 -2.641 1 85.69 17 GLN B C 1
ATOM 2154 O O . GLN B 1 17 ? -0.272 19.125 -3.381 1 85.69 17 GLN B O 1
ATOM 2159 N N . ASP B 1 18 ? -0.67 17.422 -2.07 1 88.38 18 ASP B N 1
ATOM 2160 C CA . ASP B 1 18 ? -2.1 17.422 -2.363 1 88.38 18 ASP B CA 1
ATOM 2161 C C . ASP B 1 18 ? -2.852 18.359 -1.414 1 88.38 18 ASP B C 1
ATOM 2163 O O . ASP B 1 18 ? -4.055 18.578 -1.576 1 88.38 18 ASP B O 1
ATOM 2167 N N . ILE B 1 19 ? -2.252 18.906 -0.41 1 93.25 19 ILE B N 1
ATOM 2168 C CA . ILE B 1 19 ? -2.877 19.844 0.51 1 93.25 19 ILE B CA 1
ATOM 2169 C C . ILE B 1 19 ? -3.086 21.188 -0.189 1 93.25 19 ILE B C 1
ATOM 2171 O O . ILE B 1 19 ? -2.139 21.781 -0.715 1 93.25 19 ILE B O 1
ATOM 2175 N N . PRO B 1 20 ? -4.301 21.641 -0.2 1 95.62 20 PRO B N 1
ATOM 2176 C CA . PRO B 1 20 ? -4.551 22.938 -0.829 1 95.62 20 PRO B CA 1
ATOM 2177 C C . PRO B 1 20 ? -4.195 24.109 0.079 1 95.62 20 PRO B C 1
ATOM 2179 O O . PRO B 1 20 ? -5.086 24.828 0.554 1 95.62 20 PRO B O 1
ATOM 2182 N N . TYR B 1 21 ? -2.922 24.438 0.201 1 96.75 21 TYR B N 1
ATOM 2183 C CA . TYR B 1 21 ? -2.424 25.5 1.077 1 96.75 21 TYR B CA 1
ATOM 2184 C C . TYR B 1 21 ? -3.041 26.844 0.714 1 96.75 21 TYR B C 1
ATOM 2186 O O . TYR B 1 21 ? -3.332 27.656 1.594 1 96.75 21 TYR B O 1
ATOM 2194 N N . ASP B 1 22 ? -3.244 27.016 -0.542 1 96.31 22 ASP B N 1
ATOM 2195 C CA . ASP B 1 22 ? -3.811 28.266 -1.007 1 96.31 22 ASP B CA 1
ATOM 2196 C C . ASP B 1 22 ? -5.215 28.484 -0.444 1 96.31 22 ASP B C 1
ATOM 2198 O O . ASP B 1 22 ? -5.605 29.609 -0.142 1 96.31 22 ASP B O 1
ATOM 2202 N N . GLN B 1 23 ? -5.906 27.406 -0.374 1 97.31 23 GLN B N 1
ATOM 2203 C CA . GLN B 1 23 ? -7.25 27.516 0.178 1 97.31 23 GLN B CA 1
ATOM 2204 C C . GLN B 1 23 ? -7.211 27.891 1.658 1 97.31 23 GLN B C 1
ATOM 2206 O O . GLN B 1 23 ? -8.086 28.594 2.148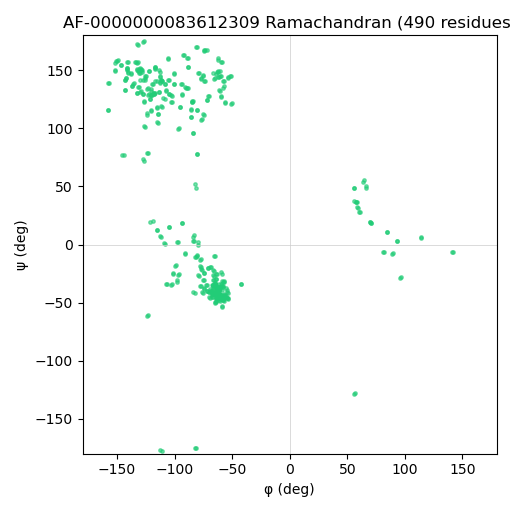 1 97.31 23 GLN B O 1
ATOM 2211 N N . TYR B 1 24 ? -6.23 27.406 2.373 1 98.06 24 TYR B N 1
ATOM 2212 C CA . TYR B 1 24 ? -6.078 27.781 3.775 1 98.06 24 TYR B CA 1
ATOM 2213 C C . TYR B 1 24 ? -5.801 29.266 3.916 1 98.06 24 TYR B C 1
ATOM 2215 O O . TYR B 1 24 ? -6.41 29.938 4.75 1 98.06 24 TYR B O 1
ATOM 2223 N N . VAL B 1 25 ? -4.891 29.75 3.094 1 98.5 25 VAL B N 1
ATOM 2224 C CA . VAL B 1 25 ? -4.523 31.156 3.111 1 98.5 25 VAL B CA 1
ATOM 2225 C C . VAL B 1 25 ? -5.746 32.031 2.791 1 98.5 25 VAL B C 1
ATOM 2227 O O . VAL B 1 25 ? -6.004 33.031 3.467 1 98.5 25 VAL B O 1
ATOM 2230 N N . GLN B 1 26 ? -6.484 31.578 1.821 1 98.06 26 GLN B N 1
ATOM 2231 C CA . GLN B 1 26 ? -7.668 32.344 1.423 1 98.06 26 GLN B CA 1
ATOM 2232 C C . GLN B 1 26 ? -8.695 32.375 2.549 1 98.06 26 GLN B C 1
ATOM 2234 O O . GLN B 1 26 ? -9.359 33.406 2.754 1 98.06 26 GLN B O 1
ATOM 2239 N N . TRP B 1 27 ? -8.898 31.266 3.195 1 98.31 27 TRP B N 1
ATOM 2240 C CA . TRP B 1 27 ? -9.82 31.203 4.328 1 98.31 27 TRP B CA 1
ATOM 2241 C C . TRP B 1 27 ? -9.469 32.25 5.379 1 98.31 27 TRP B C 1
ATOM 2243 O O . TRP B 1 27 ? -10.344 32.969 5.855 1 98.31 27 TRP B O 1
ATOM 2253 N N . VAL B 1 28 ? -8.164 32.375 5.734 1 98.69 28 VAL B N 1
ATOM 2254 C CA . VAL B 1 28 ? -7.707 33.312 6.742 1 98.69 28 VAL B CA 1
ATOM 2255 C C . VAL B 1 28 ? -7.844 34.75 6.211 1 98.69 28 VAL B C 1
ATOM 2257 O O . VAL B 1 28 ? -8.391 35.625 6.891 1 98.69 28 VAL B O 1
ATOM 2260 N N . LYS B 1 29 ? -7.422 34.938 4.977 1 98.38 29 LYS B N 1
ATOM 2261 C CA . LYS B 1 29 ? -7.41 36.281 4.367 1 98.38 29 LYS B CA 1
ATOM 2262 C C . LYS B 1 29 ? -8.82 36.844 4.273 1 98.38 29 LYS B C 1
ATOM 2264 O O . LYS B 1 29 ? -9.031 38.031 4.512 1 98.38 29 LYS B O 1
ATOM 2269 N N . LYS B 1 30 ? -9.727 36.031 3.875 1 97.94 30 LYS B N 1
ATOM 2270 C CA . LYS B 1 30 ? -11.117 36.438 3.73 1 97.94 30 LYS B CA 1
ATOM 2271 C C . LYS B 1 30 ? -11.688 36.938 5.059 1 97.94 30 LYS B C 1
ATOM 2273 O O . LYS B 1 30 ? -12.453 37.906 5.098 1 97.94 30 LYS B O 1
ATOM 2278 N N . ASN B 1 31 ? -11.344 36.312 6.133 1 98 31 ASN B N 1
ATOM 2279 C CA . ASN B 1 31 ? -11.953 36.562 7.434 1 98 31 ASN B CA 1
ATOM 2280 C C . ASN B 1 31 ? -11.102 37.531 8.258 1 98 31 ASN B C 1
ATOM 2282 O O . ASN B 1 31 ? -11.617 38.219 9.133 1 98 31 ASN B O 1
ATOM 2286 N N . ALA B 1 32 ? -9.781 37.594 8.008 1 98.5 32 ALA B N 1
ATOM 2287 C CA . ALA B 1 32 ? -8.828 38.406 8.734 1 98.5 32 ALA B CA 1
ATOM 2288 C C . ALA B 1 32 ? -7.723 38.906 7.805 1 98.5 32 ALA B C 1
ATOM 2290 O O . ALA B 1 32 ? -6.57 38.5 7.922 1 98.5 32 ALA B O 1
ATOM 2291 N N . PRO B 1 33 ? -8.055 39.906 7.031 1 98.56 33 PRO B N 1
ATOM 2292 C CA . PRO B 1 33 ? -7.059 40.406 6.082 1 98.56 33 PRO B CA 1
ATOM 2293 C C . PRO B 1 33 ? -5.859 41.062 6.777 1 98.56 33 PRO B C 1
ATOM 2295 O O . PRO B 1 33 ? -6.012 41.719 7.812 1 98.56 33 PRO B O 1
ATOM 2298 N N . ALA B 1 34 ? -4.727 40.938 6.168 1 98.56 34 ALA B N 1
ATOM 2299 C CA . ALA B 1 34 ? -3.449 41.344 6.754 1 98.56 34 ALA B CA 1
ATOM 2300 C C . ALA B 1 34 ? -3.457 42.812 7.117 1 98.56 34 ALA B C 1
ATOM 2302 O O . ALA B 1 34 ? -2.83 43.219 8.094 1 98.56 34 ALA B O 1
ATOM 2303 N N . LYS B 1 35 ? -4.145 43.625 6.406 1 98.12 35 LYS B N 1
ATOM 2304 C CA . LYS B 1 35 ? -4.18 45.062 6.652 1 98.12 35 LYS B CA 1
ATOM 2305 C C . LYS B 1 35 ? -4.816 45.375 8.008 1 98.12 35 LYS B C 1
ATOM 2307 O O . LYS B 1 35 ? -4.418 46.344 8.68 1 98.12 35 LYS B O 1
ATOM 2312 N N . GLN B 1 36 ? -5.777 44.594 8.367 1 98.31 36 GLN B N 1
ATOM 2313 C CA . GLN B 1 36 ? -6.516 44.812 9.602 1 98.31 36 GLN B CA 1
ATOM 2314 C C . GLN B 1 36 ? -5.988 43.938 10.727 1 98.31 36 GLN B C 1
ATOM 2316 O O . GLN B 1 36 ? -6.062 44.312 11.898 1 98.31 36 GLN B O 1
ATOM 2321 N N . PHE B 1 37 ? -5.496 42.812 10.422 1 98.69 37 PHE B N 1
ATOM 2322 C CA . PHE B 1 37 ? -5 41.812 11.359 1 98.69 37 PHE B CA 1
ATOM 2323 C C . PHE B 1 37 ? -3.586 41.406 10.992 1 98.69 37 PHE B C 1
ATOM 2325 O O . PHE B 1 37 ? -3.371 40.25 10.562 1 98.69 37 PHE B O 1
ATOM 2332 N N . PRO B 1 38 ? -2.604 42.188 11.18 1 98.62 38 PRO B N 1
ATOM 2333 C CA . PRO B 1 38 ? -1.275 41.938 10.609 1 98.62 38 PRO B CA 1
ATOM 2334 C C . PRO B 1 38 ? -0.485 40.875 11.359 1 98.62 38 PRO B C 1
ATOM 2336 O O . PRO B 1 38 ? 0.258 40.094 10.742 1 98.62 38 PRO B O 1
ATOM 2339 N N . LYS B 1 39 ? -0.569 40.75 12.703 1 98.88 39 LYS B N 1
ATOM 2340 C CA . LYS B 1 39 ? 0.298 39.906 13.508 1 98.88 39 LYS B CA 1
ATOM 2341 C C . LYS B 1 39 ? -0.241 38.469 13.562 1 98.88 39 LYS B C 1
ATOM 2343 O O . LYS B 1 39 ? -1.269 38.219 14.195 1 98.88 39 LYS B O 1
ATOM 2348 N N . LEU B 1 40 ? 0.442 37.531 12.906 1 98.94 40 LEU B N 1
ATOM 2349 C CA . LEU B 1 40 ? -0.026 36.156 12.766 1 98.94 40 LEU B CA 1
ATOM 2350 C C . LEU B 1 40 ? 0.982 35.188 13.352 1 98.94 40 LEU B C 1
ATOM 2352 O O . LEU B 1 40 ? 2.176 35.25 13.055 1 98.94 40 LEU B O 1
ATOM 2356 N N . LEU B 1 41 ? 0.526 34.375 14.25 1 98.94 41 LEU B N 1
ATOM 2357 C CA . LEU B 1 41 ? 1.333 33.25 14.742 1 98.94 41 LEU B CA 1
ATOM 2358 C C . LEU B 1 41 ? 0.89 31.953 14.109 1 98.94 41 LEU B C 1
ATOM 2360 O O . LEU B 1 41 ? -0.282 31.578 14.195 1 98.94 41 LEU B O 1
ATOM 2364 N N . ASP B 1 42 ? 1.795 31.281 13.453 1 98.94 42 ASP B N 1
ATOM 2365 C CA . ASP B 1 42 ? 1.588 29.969 12.828 1 98.94 42 ASP B CA 1
ATOM 2366 C C . ASP B 1 42 ? 2.057 28.844 13.734 1 98.94 42 ASP B C 1
ATOM 2368 O O . ASP B 1 42 ? 3.25 28.531 13.789 1 98.94 42 ASP B O 1
ATOM 2372 N N . ILE B 1 43 ? 1.127 28.188 14.438 1 98.94 43 ILE B N 1
ATOM 2373 C CA . ILE B 1 43 ? 1.451 27.141 15.391 1 98.94 43 ILE B CA 1
ATOM 2374 C C . ILE B 1 43 ? 1.493 25.781 14.672 1 98.94 43 ILE B C 1
ATOM 2376 O O . ILE B 1 43 ? 0.547 25.422 13.969 1 98.94 43 ILE B O 1
ATOM 2380 N N . GLY B 1 44 ? 2.527 25 14.977 1 98.56 44 GLY B N 1
ATOM 2381 C CA . GLY B 1 44 ? 2.76 23.812 14.164 1 98.56 44 GLY B CA 1
ATOM 2382 C C . GLY B 1 44 ? 3.143 24.141 12.734 1 98.56 44 GLY B C 1
ATOM 2383 O O . GLY B 1 44 ? 2.568 23.594 11.797 1 98.56 44 GLY B O 1
ATOM 2384 N N . CYS B 1 45 ? 4.109 25.047 12.586 1 98.56 45 CYS B N 1
ATOM 2385 C CA . CYS B 1 45 ? 4.367 25.641 11.281 1 98.56 45 CYS B CA 1
ATOM 2386 C C . CYS B 1 45 ? 5.125 24.688 10.375 1 98.56 45 CYS B C 1
ATOM 2388 O O . CYS B 1 45 ? 5.23 24.922 9.164 1 98.56 45 CYS B O 1
ATOM 2390 N N . GLY B 1 46 ? 5.676 23.594 10.891 1 97.62 46 GLY B N 1
ATOM 2391 C CA . GLY B 1 46 ? 6.34 22.578 10.094 1 97.62 46 GLY B CA 1
ATOM 2392 C C . GLY B 1 46 ? 7.469 23.125 9.242 1 97.62 46 GLY B C 1
ATOM 2393 O O . GLY B 1 46 ? 8.352 23.828 9.742 1 97.62 46 GLY B O 1
ATOM 2394 N N . THR B 1 47 ? 7.434 22.844 8 1 97.25 47 THR B N 1
ATOM 2395 C CA . THR B 1 47 ? 8.5 23.234 7.09 1 97.25 47 THR B CA 1
ATOM 2396 C C . THR B 1 47 ? 8.297 24.672 6.605 1 97.25 47 THR B C 1
ATOM 2398 O O . THR B 1 47 ? 8.938 25.109 5.652 1 97.25 47 THR B O 1
ATOM 2401 N N . GLY B 1 48 ? 7.359 25.344 7.129 1 98.12 48 GLY B N 1
ATOM 2402 C CA . GLY B 1 48 ? 7.215 26.781 6.941 1 98.12 48 GLY B CA 1
ATOM 2403 C C . GLY B 1 48 ? 6.469 27.141 5.668 1 98.12 48 GLY B C 1
ATOM 2404 O O . GLY B 1 48 ? 6.41 28.312 5.289 1 98.12 48 GLY B O 1
ATOM 2405 N N . THR B 1 49 ? 5.844 26.188 4.973 1 97.69 49 THR B N 1
ATOM 2406 C CA . THR B 1 49 ? 5.145 26.438 3.719 1 97.69 49 THR B CA 1
ATOM 2407 C C . THR B 1 49 ? 4.027 27.469 3.924 1 97.69 49 THR B C 1
ATOM 2409 O O . THR B 1 49 ? 3.988 28.484 3.246 1 97.69 49 THR B O 1
ATOM 2412 N N . LEU B 1 50 ? 3.18 27.234 4.852 1 98.12 50 LEU B N 1
ATOM 2413 C CA . LEU B 1 50 ? 2.055 28.125 5.09 1 98.12 50 LEU B CA 1
ATOM 2414 C C . LEU B 1 50 ? 2.533 29.469 5.66 1 98.12 50 LEU B C 1
ATOM 2416 O O . LEU B 1 50 ? 2.008 30.516 5.305 1 98.12 50 LEU B O 1
ATOM 2420 N N . SER B 1 51 ? 3.551 29.406 6.586 1 98.62 51 SER B N 1
ATOM 2421 C CA . SER B 1 51 ? 4.121 30.625 7.145 1 98.62 51 SER B CA 1
ATOM 2422 C C . SER B 1 51 ? 4.594 31.578 6.043 1 98.62 51 SER B C 1
ATOM 2424 O O . SER B 1 51 ? 4.328 32.781 6.094 1 98.62 51 SER B O 1
ATOM 2426 N N . LEU B 1 52 ? 5.285 31.016 5.078 1 98.44 52 LEU B N 1
ATOM 2427 C CA . LEU B 1 52 ? 5.812 31.812 3.975 1 98.44 52 LEU B CA 1
ATOM 2428 C C . LEU B 1 52 ? 4.68 32.375 3.129 1 98.44 52 LEU B C 1
ATOM 2430 O O . LEU B 1 52 ? 4.73 33.531 2.723 1 98.44 52 LEU B O 1
ATOM 2434 N N . LEU B 1 53 ? 3.656 31.578 2.854 1 98.44 53 LEU B N 1
ATOM 2435 C CA . LEU B 1 53 ? 2.52 32.031 2.066 1 98.44 53 LEU B CA 1
ATOM 2436 C C . LEU B 1 53 ? 1.797 33.188 2.777 1 98.44 53 LEU B C 1
ATOM 2438 O O . LEU B 1 53 ? 1.405 34.156 2.143 1 98.44 53 LEU B O 1
ATOM 2442 N N . PHE B 1 54 ? 1.629 33.062 4.102 1 98.81 54 PHE B N 1
ATOM 2443 C CA . PHE B 1 54 ? 1.026 34.156 4.875 1 98.81 54 PHE B CA 1
ATOM 2444 C C . PHE B 1 54 ? 1.874 35.406 4.793 1 98.81 54 PHE B C 1
ATOM 2446 O O . PHE B 1 54 ? 1.344 36.5 4.629 1 98.81 54 PHE B O 1
ATOM 2453 N N . HIS B 1 55 ? 3.203 35.25 4.93 1 98.75 55 HIS B N 1
ATOM 2454 C CA . HIS B 1 55 ? 4.121 36.375 4.832 1 98.75 55 HIS B CA 1
ATOM 2455 C C . HIS B 1 55 ? 3.975 37.094 3.492 1 98.75 55 HIS B C 1
ATOM 2457 O O . HIS B 1 55 ? 3.938 38.312 3.439 1 98.75 55 HIS B O 1
ATOM 2463 N N . GLU B 1 56 ? 3.859 36.312 2.459 1 98.12 56 GLU B N 1
ATOM 2464 C CA . GLU B 1 56 ? 3.73 36.875 1.111 1 98.12 56 GLU B CA 1
ATOM 2465 C C . GLU B 1 56 ? 2.426 37.625 0.952 1 98.12 56 GLU B C 1
ATOM 2467 O O . GLU B 1 56 ? 2.334 38.531 0.125 1 98.12 56 GLU B O 1
ATOM 2472 N N . GLU B 1 57 ? 1.417 37.281 1.71 1 98.12 57 GLU B N 1
ATOM 2473 C CA . GLU B 1 57 ? 0.13 37.969 1.672 1 98.12 57 GLU B CA 1
ATOM 2474 C C . GLU B 1 57 ? 0.168 39.25 2.49 1 98.12 57 GLU B C 1
ATOM 2476 O O . GLU B 1 57 ? -0.805 40.031 2.512 1 98.12 57 GLU B O 1
ATOM 2481 N N . GLY B 1 58 ? 1.227 39.469 3.264 1 98.44 58 GLY B N 1
ATOM 2482 C CA . GLY B 1 58 ? 1.393 40.75 3.947 1 98.44 58 GLY B CA 1
ATOM 2483 C C . GLY B 1 58 ? 1.309 40.625 5.457 1 98.44 58 GLY B C 1
ATOM 2484 O O . GLY B 1 58 ? 1.354 41.625 6.168 1 98.44 58 GLY B O 1
ATOM 2485 N N . TYR B 1 59 ? 1.228 39.438 5.977 1 98.88 59 TYR B N 1
ATOM 2486 C CA . TYR B 1 59 ? 1.154 39.25 7.422 1 98.88 59 TYR B CA 1
ATOM 2487 C C . TYR B 1 59 ? 2.537 39.375 8.055 1 98.88 59 TYR B C 1
ATOM 2489 O O . TYR B 1 59 ? 3.547 39.062 7.41 1 98.88 59 TYR B O 1
ATOM 2497 N N . ASP B 1 60 ? 2.578 39.875 9.266 1 98.81 60 ASP B N 1
ATOM 2498 C CA . ASP B 1 60 ? 3.742 39.75 10.141 1 98.81 60 ASP B CA 1
ATOM 2499 C C . ASP B 1 60 ? 3.748 38.438 10.875 1 98.81 60 ASP B C 1
ATOM 2501 O O . ASP B 1 60 ? 3.154 38.312 11.945 1 98.81 60 ASP B O 1
ATOM 2505 N N . VAL B 1 61 ? 4.5 37.438 10.289 1 98.88 61 VAL B N 1
ATOM 2506 C CA . VAL B 1 61 ? 4.324 36.031 10.664 1 98.88 61 VAL B CA 1
ATOM 2507 C C . VAL B 1 61 ? 5.43 35.625 11.633 1 98.88 61 VAL B C 1
ATOM 2509 O O . VAL B 1 61 ? 6.59 36 11.461 1 98.88 61 VAL B O 1
ATOM 2512 N N . SER B 1 62 ? 5.117 34.906 12.633 1 98.81 62 SER B N 1
ATOM 2513 C CA . SER B 1 62 ? 6 34.062 13.43 1 98.81 62 SER B CA 1
ATOM 2514 C C . SER B 1 62 ? 5.527 32.625 13.43 1 98.81 62 SER B C 1
ATOM 2516 O O . SER B 1 62 ? 4.34 32.344 13.25 1 98.81 62 SER B O 1
ATOM 2518 N N . GLY B 1 63 ? 6.461 31.719 13.531 1 98.81 63 GLY B N 1
ATOM 2519 C CA . GLY B 1 63 ? 6.105 30.297 13.531 1 98.81 63 GLY B CA 1
ATOM 2520 C C . GLY B 1 63 ? 6.648 29.547 14.734 1 98.81 63 GLY B C 1
ATOM 2521 O O . GLY B 1 63 ? 7.766 29.812 15.188 1 98.81 63 GLY B O 1
ATOM 2522 N N . ILE B 1 64 ? 5.891 28.625 15.273 1 98.75 64 ILE B N 1
ATOM 2523 C CA . ILE B 1 64 ? 6.414 27.719 16.297 1 98.75 64 ILE B CA 1
ATOM 2524 C C . ILE B 1 64 ? 6.188 26.266 15.867 1 98.75 64 ILE B C 1
ATOM 2526 O O . ILE B 1 64 ? 5.191 25.953 15.211 1 98.75 64 ILE B O 1
ATOM 2530 N N . ASP B 1 65 ? 7.074 25.438 16.188 1 98.44 65 ASP B N 1
ATOM 2531 C CA . ASP B 1 65 ? 6.984 24 16 1 98.44 65 ASP B CA 1
ATOM 2532 C C . ASP B 1 65 ? 7.82 23.25 17.047 1 98.44 65 ASP B C 1
ATOM 2534 O O . ASP B 1 65 ? 8.836 23.781 17.516 1 98.44 65 ASP B O 1
ATOM 2538 N N . LEU B 1 66 ? 7.328 22.062 17.359 1 97.56 66 LEU B N 1
ATOM 2539 C CA . LEU B 1 66 ? 8.055 21.25 18.328 1 97.56 66 LEU B CA 1
ATOM 2540 C C . LEU B 1 66 ? 9.344 20.703 17.719 1 97.56 66 LEU B C 1
ATOM 2542 O O . LEU B 1 66 ? 10.344 20.547 18.422 1 97.56 66 LEU B O 1
ATOM 2546 N N . SER B 1 67 ? 9.297 20.391 16.453 1 96.62 67 SER B N 1
ATOM 2547 C CA . SER B 1 67 ? 10.383 19.688 15.766 1 96.62 67 SER B CA 1
ATOM 2548 C C . SER B 1 67 ? 11.438 20.672 15.266 1 96.62 67 SER B C 1
ATOM 2550 O O . SER B 1 67 ? 11.188 21.438 14.336 1 96.62 67 SER B O 1
ATOM 2552 N N . GLU B 1 68 ? 12.625 20.516 15.844 1 96.62 68 GLU B N 1
ATOM 2553 C CA . GLU B 1 68 ? 13.742 21.344 15.398 1 96.62 68 GLU B CA 1
ATOM 2554 C C . GLU B 1 68 ? 14.125 21.031 13.953 1 96.62 68 GLU B C 1
ATOM 2556 O O . GLU B 1 68 ? 14.547 21.906 13.211 1 96.62 68 GLU B O 1
ATOM 2561 N N . GLU B 1 69 ? 13.969 19.812 13.578 1 96.06 69 GLU B N 1
ATOM 2562 C CA . GLU B 1 69 ? 14.281 19.406 12.211 1 96.06 69 GLU B CA 1
ATOM 2563 C C . GLU B 1 69 ? 13.336 20.078 11.219 1 96.06 69 GLU B C 1
ATOM 2565 O O . GLU B 1 69 ? 13.766 20.516 10.148 1 96.06 69 GLU B O 1
ATOM 2570 N N . MET B 1 70 ? 12.047 20.141 11.531 1 97.06 70 MET B N 1
ATOM 2571 C CA . MET B 1 70 ? 11.086 20.844 10.695 1 97.06 70 MET B CA 1
ATOM 2572 C C . MET B 1 70 ? 11.438 22.328 10.594 1 97.06 70 MET B C 1
ATOM 2574 O O . MET B 1 70 ? 11.414 22.891 9.5 1 97.06 70 MET B O 1
ATOM 2578 N N . LEU B 1 71 ? 11.82 22.906 11.734 1 98.06 71 LEU B N 1
ATOM 2579 C CA . LEU B 1 71 ? 12.141 24.328 11.781 1 98.06 71 LEU B CA 1
ATOM 2580 C C . LEU B 1 71 ? 13.391 24.625 10.969 1 98.06 71 LEU B C 1
ATOM 2582 O O . LEU B 1 71 ? 13.5 25.703 10.367 1 98.06 71 LEU B O 1
ATOM 2586 N N . ALA B 1 72 ? 14.352 23.703 10.953 1 97.19 72 ALA B N 1
ATOM 2587 C CA . ALA B 1 72 ? 15.547 23.891 10.141 1 97.19 72 ALA B CA 1
ATOM 2588 C C . ALA B 1 72 ? 15.188 23.984 8.656 1 97.19 72 ALA B C 1
ATOM 2590 O O . ALA B 1 72 ? 15.703 24.859 7.945 1 97.19 72 ALA B O 1
ATOM 2591 N N . VAL B 1 73 ? 14.336 23.094 8.219 1 97 73 VAL B N 1
ATOM 2592 C CA . VAL B 1 73 ? 13.867 23.141 6.836 1 97 73 VAL B CA 1
ATOM 2593 C C . VAL B 1 73 ? 13.109 24.438 6.586 1 97 73 VAL B C 1
ATOM 2595 O O . VAL B 1 73 ? 13.281 25.078 5.547 1 97 73 VAL B O 1
ATOM 2598 N N . ALA B 1 74 ? 12.266 24.828 7.52 1 98 74 ALA B N 1
ATOM 2599 C CA . ALA B 1 74 ? 11.516 26.078 7.41 1 98 74 ALA B CA 1
ATOM 2600 C C . ALA B 1 74 ? 12.453 27.266 7.262 1 98 74 ALA B C 1
ATOM 2602 O O . ALA B 1 74 ? 12.234 28.125 6.41 1 98 74 ALA B O 1
ATOM 2603 N N . TYR B 1 75 ? 13.453 27.281 8.094 1 97.88 75 TYR B N 1
ATOM 2604 C CA . TYR B 1 75 ? 14.422 28.375 8.062 1 97.88 75 TYR B CA 1
ATOM 2605 C C . TYR B 1 75 ? 15.07 28.484 6.684 1 97.88 75 TYR B C 1
ATOM 2607 O O . TYR B 1 75 ? 15.156 29.578 6.121 1 97.88 75 TYR B O 1
ATOM 2615 N N . GLU B 1 76 ? 15.5 27.391 6.168 1 97.31 76 GLU B N 1
ATOM 2616 C CA . GLU B 1 76 ? 16.125 27.391 4.848 1 97.31 76 GLU B CA 1
ATOM 2617 C C . GLU B 1 76 ? 15.156 27.875 3.775 1 97.31 76 GLU B C 1
ATOM 2619 O O . GLU B 1 76 ? 15.539 28.656 2.893 1 97.31 76 GLU B O 1
ATOM 2624 N N . ARG B 1 77 ? 13.938 27.406 3.854 1 96.81 77 ARG B N 1
ATOM 2625 C CA . ARG B 1 77 ? 12.898 27.828 2.914 1 96.81 77 ARG B CA 1
ATOM 2626 C C . ARG B 1 77 ? 12.695 29.328 2.959 1 96.81 77 ARG B C 1
ATOM 2628 O O . ARG B 1 77 ? 12.648 29.984 1.917 1 96.81 77 ARG B O 1
ATOM 2635 N N . ILE B 1 78 ? 12.602 29.859 4.121 1 97.94 78 ILE B N 1
ATOM 2636 C CA . ILE B 1 78 ? 12.328 31.266 4.352 1 97.94 78 ILE B CA 1
ATOM 2637 C C . ILE B 1 78 ? 13.492 32.094 3.85 1 97.94 78 ILE B C 1
ATOM 2639 O O . ILE B 1 78 ? 13.297 33.094 3.152 1 97.94 78 ILE B O 1
ATOM 2643 N N . GLN B 1 79 ? 14.703 31.625 4.137 1 97.38 79 GLN B N 1
ATOM 2644 C CA . GLN B 1 79 ? 15.906 32.344 3.705 1 97.38 79 GLN B CA 1
ATOM 2645 C C . GLN B 1 79 ? 16.016 32.344 2.182 1 97.38 79 GLN B C 1
ATOM 2647 O O . GLN B 1 79 ? 16.406 33.344 1.591 1 97.38 79 GLN B O 1
ATOM 2652 N N . ALA B 1 80 ? 15.727 31.281 1.632 1 97.5 80 ALA B N 1
ATOM 2653 C CA . ALA B 1 80 ? 15.812 31.156 0.179 1 97.5 80 ALA B CA 1
ATOM 2654 C C . ALA B 1 80 ? 14.906 32.188 -0.513 1 97.5 80 ALA B C 1
ATOM 2656 O O . ALA B 1 80 ? 15.18 32.594 -1.645 1 97.5 80 ALA B O 1
ATOM 2657 N N . LYS B 1 81 ? 13.883 32.625 0.149 1 97.5 81 LYS B N 1
ATOM 2658 C CA . LYS B 1 81 ? 12.938 33.594 -0.412 1 97.5 81 LYS B CA 1
ATOM 2659 C C . LYS B 1 81 ? 13.273 35.031 0.038 1 97.5 81 LYS B C 1
ATOM 2661 O O . LYS B 1 81 ? 12.555 35.969 -0.285 1 97.5 81 LYS B O 1
ATOM 2666 N N . GLY B 1 82 ? 14.328 35.125 0.783 1 96.88 82 GLY B N 1
ATOM 2667 C CA . GLY B 1 82 ? 14.75 36.438 1.275 1 96.88 82 GLY B CA 1
ATOM 2668 C C . GLY B 1 82 ? 13.82 37 2.332 1 96.88 82 GLY B C 1
ATOM 2669 O O . GLY B 1 82 ? 13.773 38.219 2.533 1 96.88 82 GLY B O 1
ATOM 2670 N N . ALA B 1 83 ? 13.031 36.156 2.938 1 97.5 83 ALA B N 1
ATOM 2671 C CA . ALA B 1 83 ? 12.078 36.594 3.955 1 97.5 83 ALA B CA 1
ATOM 2672 C C . ALA B 1 83 ? 12.688 36.5 5.352 1 97.5 83 ALA B C 1
ATOM 2674 O O . ALA B 1 83 ? 13.766 35.938 5.527 1 97.5 83 ALA B O 1
ATOM 2675 N N . ALA B 1 84 ? 12.039 37.188 6.223 1 96.38 84 ALA B N 1
ATOM 2676 C CA . ALA B 1 84 ? 12.414 37.125 7.633 1 96.38 84 ALA B CA 1
ATOM 2677 C C . ALA B 1 84 ? 11.219 36.75 8.5 1 96.38 84 ALA B C 1
ATOM 2679 O O . ALA B 1 84 ? 10.383 37.594 8.805 1 96.38 84 ALA B O 1
ATOM 2680 N N . ILE B 1 85 ? 11.117 35.562 8.898 1 98.62 85 ILE B N 1
ATOM 2681 C CA . ILE B 1 85 ? 10.062 35.062 9.766 1 98.62 85 ILE B CA 1
ATOM 2682 C C . ILE B 1 85 ? 10.68 34.406 11 1 98.62 85 ILE B C 1
ATOM 2684 O O . ILE B 1 85 ? 11.406 33.406 10.891 1 98.62 85 ILE B O 1
ATOM 2688 N N . PRO B 1 86 ? 10.477 35 12.188 1 98.69 86 PRO B N 1
ATOM 2689 C CA . PRO B 1 86 ? 11 34.344 13.398 1 98.69 86 PRO B CA 1
ATOM 2690 C C . PRO B 1 86 ? 10.391 32.969 13.633 1 98.69 86 PRO B C 1
ATOM 2692 O O . PRO B 1 86 ? 9.18 32.781 13.5 1 98.69 86 PRO B O 1
ATOM 2695 N N . LEU B 1 87 ? 11.25 32.031 13.906 1 98.75 87 LEU B N 1
ATOM 2696 C CA . LEU B 1 87 ? 10.852 30.641 14.195 1 98.75 87 LEU B CA 1
ATOM 2697 C C . LEU B 1 87 ? 11.289 30.234 15.602 1 98.75 87 LEU B C 1
ATOM 2699 O O . LEU B 1 87 ? 12.414 30.531 16.016 1 98.75 87 LEU B O 1
ATOM 2703 N N . PHE B 1 88 ? 10.398 29.516 16.344 1 98.56 88 PHE B N 1
ATOM 2704 C CA . PHE B 1 88 ? 10.695 29.125 17.719 1 98.56 88 PHE B CA 1
ATOM 2705 C C . PHE B 1 88 ? 10.375 27.641 17.938 1 98.56 88 PHE B C 1
ATOM 2707 O O . PHE B 1 88 ? 9.305 27.172 17.531 1 98.56 88 PHE B O 1
ATOM 2714 N N . ALA B 1 89 ? 11.328 26.891 18.516 1 98.12 89 ALA B N 1
ATOM 2715 C CA . ALA B 1 89 ? 11.047 25.531 18.969 1 98.12 89 ALA B CA 1
ATOM 2716 C C . ALA B 1 89 ? 10.258 25.531 20.266 1 98.12 89 ALA B C 1
ATOM 2718 O O . ALA B 1 89 ? 10.773 25.906 21.328 1 98.12 89 ALA B O 1
ATOM 2719 N N . MET B 1 90 ? 8.984 25.156 20.125 1 97.62 90 MET B N 1
ATOM 2720 C CA . MET B 1 90 ? 8.086 25.234 21.266 1 97.62 90 MET B CA 1
ATOM 2721 C C . MET B 1 90 ? 6.891 24.297 21.094 1 97.62 90 MET B C 1
ATOM 2723 O O . MET B 1 90 ? 6.355 24.172 19.984 1 97.62 90 MET B O 1
ATOM 2727 N N . SER B 1 91 ? 6.551 23.656 22.203 1 98 91 SER B N 1
ATOM 2728 C CA . SER B 1 91 ? 5.309 22.891 22.172 1 98 91 SER B CA 1
ATOM 2729 C C . SER B 1 91 ? 4.09 23.812 22.234 1 98 91 SER B C 1
ATOM 2731 O O . SER B 1 91 ? 4.09 24.797 22.969 1 98 91 SER B O 1
ATOM 2733 N N . MET B 1 92 ? 3.064 23.5 21.484 1 98.62 92 MET B N 1
ATOM 2734 C CA . MET B 1 92 ? 1.896 24.375 21.422 1 98.62 92 MET B CA 1
ATOM 2735 C C . MET B 1 92 ? 1.183 24.422 22.781 1 98.62 92 MET B C 1
ATOM 2737 O O . MET B 1 92 ? 0.599 25.438 23.141 1 98.62 92 MET B O 1
ATOM 2741 N N . ASP B 1 93 ? 1.252 23.281 23.578 1 98.31 93 ASP B N 1
ATOM 2742 C CA . ASP B 1 93 ? 0.594 23.281 24.875 1 98.31 93 ASP B CA 1
ATOM 2743 C C . ASP B 1 93 ? 1.448 24 25.922 1 98.31 93 ASP B C 1
ATOM 2745 O O . ASP B 1 93 ? 1.064 24.094 27.094 1 98.31 93 ASP B O 1
ATOM 2749 N N . GLU B 1 94 ? 2.6 24.531 25.484 1 98.19 94 GLU B N 1
ATOM 2750 C CA . GLU B 1 94 ? 3.453 25.344 26.344 1 98.19 94 GLU B CA 1
ATOM 2751 C C . GLU B 1 94 ? 3.648 26.734 25.75 1 98.19 94 GLU B C 1
ATOM 2753 O O . GLU B 1 94 ? 4.645 27.406 26.047 1 98.19 94 GLU B O 1
ATOM 2758 N N . LEU B 1 95 ? 2.822 27.109 24.906 1 98.5 95 LEU B N 1
ATOM 2759 C CA . LEU B 1 95 ? 2.904 28.406 24.234 1 98.5 95 LEU B CA 1
ATOM 2760 C C . LEU B 1 95 ? 3.076 29.531 25.25 1 98.5 95 LEU B C 1
ATOM 2762 O O . LEU B 1 95 ? 2.285 29.656 26.188 1 98.5 95 LEU B O 1
ATOM 2766 N N . GLU B 1 96 ? 4.109 30.25 25.109 1 97.56 96 GLU B N 1
ATOM 2767 C CA . GLU B 1 96 ? 4.402 31.406 25.953 1 97.56 96 GLU B CA 1
ATOM 2768 C C . GLU B 1 96 ? 5.199 32.469 25.203 1 97.56 96 GLU B C 1
ATOM 2770 O O . GLU B 1 96 ? 5.781 32.156 24.156 1 97.56 96 GLU B O 1
ATOM 2775 N N . GLY B 1 97 ? 5.16 33.688 25.656 1 97.12 97 GLY B N 1
ATOM 2776 C CA . GLY B 1 97 ? 6.004 34.719 25.078 1 97.12 97 GLY B CA 1
ATOM 2777 C C . GLY B 1 97 ? 5.32 35.5 23.984 1 97.12 97 GLY B C 1
ATOM 2778 O O . GLY B 1 97 ? 5.938 36.375 23.344 1 97.12 97 GLY B O 1
ATOM 2779 N N . PHE B 1 98 ? 4.098 35.25 23.703 1 98.31 98 PHE B N 1
ATOM 2780 C CA . PHE B 1 98 ? 3.348 35.969 22.672 1 98.31 98 PHE B CA 1
ATOM 2781 C C . PHE B 1 98 ? 2.176 36.719 23.281 1 98.31 98 PHE B C 1
ATOM 2783 O O . PHE B 1 98 ? 1.546 36.25 24.219 1 98.31 98 PHE B O 1
ATOM 2790 N N . SER B 1 99 ? 1.938 37.875 22.797 1 98.25 99 SER B N 1
ATOM 2791 C CA . SER B 1 99 ? 0.807 38.688 23.234 1 98.25 99 SER B CA 1
ATOM 2792 C C . SER B 1 99 ? 0.32 39.625 22.109 1 98.25 99 SER B C 1
ATOM 2794 O O . SER B 1 99 ? 1.044 39.875 21.156 1 98.25 99 SER B O 1
ATOM 2796 N N . GLU B 1 100 ? -0.92 40 22.234 1 98.62 100 GLU B N 1
ATOM 2797 C CA . GLU B 1 100 ? -1.547 40.969 21.344 1 98.62 100 GLU B CA 1
ATOM 2798 C C . GLU B 1 100 ? -1.48 40.5 19.891 1 98.62 100 GLU B C 1
ATOM 2800 O O . GLU B 1 100 ? -1.224 41.312 19 1 98.62 100 GLU B O 1
ATOM 2805 N N . LEU B 1 101 ? -1.619 39.25 19.703 1 98.88 101 LEU B N 1
ATOM 2806 C CA . LEU B 1 101 ? -1.679 38.719 18.359 1 98.88 101 LEU B CA 1
ATOM 2807 C C . LEU B 1 101 ? -3.031 39 17.719 1 98.88 101 LEU B C 1
ATOM 2809 O O . LEU B 1 101 ? -4.059 39 18.406 1 98.88 101 LEU B O 1
ATOM 2813 N N . ASP B 1 102 ? -3.004 39.219 16.406 1 98.94 102 ASP B N 1
ATOM 2814 C CA . ASP B 1 102 ? -4.246 39.375 15.664 1 98.94 102 ASP B CA 1
ATOM 2815 C C . ASP B 1 102 ? -4.824 38.031 15.266 1 98.94 102 ASP B C 1
ATOM 2817 O O . ASP B 1 102 ? -6.043 37.844 15.297 1 98.94 102 ASP B O 1
ATOM 2821 N N . ILE B 1 103 ? -3.924 37.094 14.836 1 98.94 103 ILE B N 1
ATOM 2822 C CA . ILE B 1 103 ? -4.332 35.812 14.281 1 98.94 103 ILE B CA 1
ATOM 2823 C C . ILE B 1 103 ? -3.439 34.719 14.844 1 98.94 103 ILE B C 1
ATOM 2825 O O . ILE B 1 103 ? -2.223 34.875 14.945 1 98.94 103 ILE B O 1
ATOM 2829 N N . VAL B 1 104 ? -4.035 33.625 15.227 1 98.94 104 VAL B N 1
ATOM 2830 C CA . VAL B 1 104 ? -3.322 32.375 15.445 1 98.94 104 VAL B CA 1
ATOM 2831 C C . VAL B 1 104 ? -3.885 31.297 14.523 1 98.94 104 VAL B C 1
ATOM 2833 O O . VAL B 1 104 ? -5.102 31.125 14.43 1 98.94 104 VAL B O 1
ATOM 2836 N N . THR B 1 105 ? -3.025 30.641 13.805 1 98.94 105 THR B N 1
ATOM 2837 C CA . THR B 1 105 ? -3.416 29.469 13.031 1 98.94 105 THR B CA 1
ATOM 2838 C C . THR B 1 105 ? -2.809 28.203 13.617 1 98.94 105 THR B C 1
ATOM 2840 O O . THR B 1 105 ? -1.669 28.203 14.094 1 98.94 105 THR B O 1
ATOM 2843 N N . VAL B 1 106 ? -3.533 27.109 13.656 1 98.88 106 VAL B N 1
ATOM 2844 C CA . VAL B 1 106 ? -3.076 25.75 13.93 1 98.88 106 VAL B CA 1
ATOM 2845 C C . VAL B 1 106 ? -3.461 24.828 12.773 1 98.88 106 VAL B C 1
ATOM 2847 O O . VAL B 1 106 ? -4.422 24.062 12.875 1 98.88 106 VAL B O 1
ATOM 2850 N N . PRO B 1 107 ? -2.695 24.906 11.711 1 98.38 107 PRO B N 1
ATOM 2851 C CA . PRO B 1 107 ? -3.146 24.359 10.422 1 98.38 107 PRO B CA 1
ATOM 2852 C C . PRO B 1 107 ? -2.785 22.875 10.25 1 98.38 107 PRO B C 1
ATOM 2854 O O . PRO B 1 107 ? -1.865 22.391 10.906 1 98.38 107 PRO B O 1
ATOM 2857 N N . ILE B 1 108 ? -3.467 22.266 9.367 1 97.38 108 ILE B N 1
ATOM 2858 C CA . ILE B 1 108 ? -3.189 20.938 8.812 1 97.38 108 ILE B CA 1
ATOM 2859 C C . ILE B 1 108 ? -3.111 19.922 9.945 1 97.38 108 ILE B C 1
ATOM 2861 O O . ILE B 1 108 ? -2.135 19.172 10.047 1 97.38 108 ILE B O 1
ATOM 2865 N N . ASP B 1 109 ? -4.109 19.984 10.781 1 97.94 109 ASP B N 1
ATOM 2866 C CA . ASP B 1 109 ? -4.418 19.031 11.844 1 97.94 109 ASP B CA 1
ATOM 2867 C C . ASP B 1 109 ? -3.277 18.938 12.852 1 97.94 109 ASP B C 1
ATOM 2869 O O . ASP B 1 109 ? -3.082 17.906 13.484 1 97.94 109 ASP B O 1
ATOM 2873 N N . SER B 1 110 ? -2.473 20.016 13.031 1 98.5 110 SER B N 1
ATOM 2874 C CA . SER B 1 110 ? -1.344 20.016 13.961 1 98.5 110 SER B CA 1
ATOM 2875 C C . SER B 1 110 ? -1.793 19.703 15.383 1 98.5 110 SER B C 1
ATOM 2877 O O . SER B 1 110 ? -1.095 18.984 16.109 1 98.5 110 SER B O 1
ATOM 2879 N N . ILE B 1 111 ? -2.982 20.172 15.797 1 98.81 111 ILE B N 1
ATOM 2880 C CA . ILE B 1 111 ? -3.416 20.016 17.172 1 98.81 111 ILE B CA 1
ATOM 2881 C C . ILE B 1 111 ? -3.744 18.547 17.453 1 98.81 111 ILE B C 1
ATOM 2883 O O . ILE B 1 111 ? -3.795 18.125 18.625 1 98.81 111 ILE B O 1
ATOM 2887 N N . ASN B 1 112 ? -4.012 17.719 16.406 1 98.81 112 ASN B N 1
ATOM 2888 C CA . ASN B 1 112 ? -4.309 16.312 16.578 1 98.81 112 ASN B CA 1
ATOM 2889 C C . ASN B 1 112 ? -3.104 15.547 17.125 1 98.81 112 ASN B C 1
ATOM 2891 O O . ASN B 1 112 ? -3.234 14.398 17.562 1 98.81 112 ASN B O 1
ATOM 2895 N N . TYR B 1 113 ? -1.957 16.172 17.172 1 98.31 113 TYR B N 1
ATOM 2896 C CA . TYR B 1 113 ? -0.758 15.523 17.672 1 98.31 113 TYR B CA 1
ATOM 2897 C C . TYR B 1 113 ? -0.715 15.578 19.203 1 98.31 113 TYR B C 1
ATOM 2899 O O . TYR B 1 113 ? 0.146 14.961 19.828 1 98.31 113 TYR B O 1
ATOM 2907 N N . LEU B 1 114 ? -1.593 16.344 19.812 1 98.38 114 LEU B N 1
ATOM 2908 C CA . LEU B 1 114 ? -1.736 16.328 21.266 1 98.38 114 LEU B CA 1
ATOM 2909 C C . LEU B 1 114 ? -2.59 15.148 21.703 1 98.38 114 LEU B C 1
ATOM 2911 O O . LEU B 1 114 ? -3.797 15.117 21.453 1 98.38 114 LEU B O 1
ATOM 2915 N N . ALA B 1 115 ? -2.053 14.25 22.406 1 96.19 115 ALA B N 1
ATOM 2916 C CA . ALA B 1 115 ? -2.717 13.008 22.797 1 96.19 115 ALA B CA 1
ATOM 2917 C C . ALA B 1 115 ? -3.732 13.258 23.906 1 96.19 115 ALA B C 1
ATOM 2919 O O . ALA B 1 115 ? -4.836 12.711 23.875 1 96.19 115 ALA B O 1
ATOM 2920 N N . GLN B 1 116 ? -3.326 14.086 24.828 1 97.69 116 GLN B N 1
ATOM 2921 C CA . GLN B 1 116 ? -4.148 14.273 26.016 1 97.69 116 GLN B CA 1
ATOM 2922 C C . GLN B 1 116 ? -5.141 15.422 25.828 1 97.69 116 GLN B C 1
ATOM 2924 O O . GLN B 1 116 ? -4.77 16.484 25.344 1 97.69 116 GLN B O 1
ATOM 2929 N N . GLN B 1 117 ? -6.352 15.141 26.25 1 98.31 117 GLN B N 1
ATOM 2930 C CA . GLN B 1 117 ? -7.395 16.156 26.188 1 98.31 117 GLN B CA 1
ATOM 2931 C C . GLN B 1 117 ? -6.957 17.438 26.906 1 98.31 117 GLN B C 1
ATOM 2933 O O . GLN B 1 117 ? -7.18 18.531 26.406 1 98.31 117 GLN B O 1
ATOM 2938 N N . GLU B 1 118 ? -6.32 17.281 28.031 1 98.5 118 GLU B N 1
ATOM 2939 C CA . GLU B 1 118 ? -5.879 18.422 28.828 1 98.5 118 GLU B CA 1
ATOM 2940 C C . GLU B 1 118 ? -4.887 19.297 28.062 1 98.5 118 GLU B C 1
ATOM 2942 O O . GLU B 1 118 ? -4.879 20.516 28.203 1 98.5 118 GLU B O 1
ATOM 2947 N N . ALA B 1 119 ? -4.066 18.672 27.297 1 98.75 119 ALA B N 1
ATOM 2948 C CA . ALA B 1 119 ? -3.088 19.406 26.5 1 98.75 119 ALA B CA 1
ATOM 2949 C C . ALA B 1 119 ? -3.771 20.219 25.406 1 98.75 119 ALA B C 1
ATOM 2951 O O . ALA B 1 119 ? -3.332 21.328 25.094 1 98.75 119 ALA B O 1
ATOM 2952 N N . VAL B 1 120 ? -4.844 19.688 24.875 1 98.88 120 VAL B N 1
ATOM 2953 C CA . VAL B 1 120 ? -5.617 20.391 23.859 1 98.88 120 VAL B CA 1
ATOM 2954 C C . VAL B 1 120 ? -6.238 21.656 24.484 1 98.88 120 VAL B C 1
ATOM 2956 O O . VAL B 1 120 ? -6.066 22.75 23.969 1 98.88 120 VAL B O 1
ATOM 2959 N N . ILE B 1 121 ? -6.859 21.469 25.578 1 98.81 121 ILE B N 1
ATOM 2960 C CA . ILE B 1 121 ? -7.539 22.562 26.25 1 98.81 121 ILE B CA 1
ATOM 2961 C C . ILE B 1 121 ? -6.516 23.625 26.672 1 98.81 121 ILE B C 1
ATOM 2963 O O . ILE B 1 121 ? -6.754 24.828 26.516 1 98.81 121 ILE B O 1
ATOM 2967 N N . GLU B 1 122 ? -5.375 23.141 27.188 1 98.88 122 GLU B N 1
ATOM 2968 C CA . GLU B 1 122 ? -4.316 24.062 27.578 1 98.88 122 GLU B CA 1
ATOM 2969 C C . GLU B 1 122 ? -3.816 24.875 26.391 1 98.88 122 GLU B C 1
ATOM 2971 O O . GLU B 1 122 ? -3.572 26.078 26.516 1 98.88 122 GLU B O 1
ATOM 2976 N N . THR B 1 123 ? -3.617 24.25 25.234 1 98.94 123 THR B N 1
ATOM 2977 C CA . THR B 1 123 ? -3.201 24.953 24.016 1 98.94 123 THR B CA 1
ATOM 2978 C C . THR B 1 123 ? -4.203 26.047 23.656 1 98.94 123 THR B C 1
ATOM 2980 O O . THR B 1 123 ? -3.818 27.188 23.391 1 98.94 123 THR B O 1
ATOM 2983 N N . LEU B 1 124 ? -5.492 25.703 23.672 1 98.94 124 LEU B N 1
ATOM 2984 C CA . LEU B 1 124 ? -6.543 26.656 23.328 1 98.94 124 LEU B CA 1
ATOM 2985 C C . LEU B 1 124 ? -6.57 27.812 24.312 1 98.94 124 LEU B C 1
ATOM 2987 O O . LEU B 1 124 ? -6.758 28.969 23.906 1 98.94 124 LEU B O 1
ATOM 2991 N N . ARG B 1 125 ? -6.371 27.547 25.578 1 98.81 125 ARG B N 1
ATOM 2992 C CA . ARG B 1 125 ? -6.344 28.578 26.594 1 98.81 125 ARG B CA 1
ATOM 2993 C C . ARG B 1 125 ? -5.184 29.547 26.375 1 98.81 125 ARG B C 1
ATOM 2995 O O . ARG B 1 125 ? -5.359 30.766 26.438 1 98.81 125 ARG B O 1
ATOM 3002 N N . ARG B 1 126 ? -4.062 28.984 26.125 1 98.88 126 ARG B N 1
ATOM 3003 C CA . ARG B 1 126 ? -2.875 29.812 25.922 1 98.88 126 ARG B CA 1
ATOM 3004 C C . ARG B 1 126 ? -3 30.656 24.656 1 98.88 126 ARG B C 1
ATOM 3006 O O . ARG B 1 126 ? -2.518 31.781 24.609 1 98.88 126 ARG B O 1
ATOM 3013 N N . ILE B 1 127 ? -3.596 30.094 23.609 1 98.94 127 ILE B N 1
ATOM 3014 C CA . ILE B 1 127 ? -3.865 30.844 22.391 1 98.94 127 ILE B CA 1
ATOM 3015 C C . ILE B 1 127 ? -4.777 32.031 22.703 1 98.94 127 ILE B C 1
ATOM 3017 O O . ILE B 1 127 ? -4.516 33.156 22.266 1 98.94 127 ILE B O 1
ATOM 3021 N N . TYR B 1 128 ? -5.832 31.75 23.484 1 98.88 128 TYR B N 1
ATOM 3022 C CA . TYR B 1 128 ? -6.746 32.812 23.891 1 98.88 128 TYR B CA 1
ATOM 3023 C C . TYR B 1 128 ? -5.992 33.938 24.594 1 98.88 128 TYR B C 1
ATOM 3025 O O . TYR B 1 128 ? -6.211 35.125 24.312 1 98.88 128 TYR B O 1
ATOM 3033 N N . GLU B 1 129 ? -5.105 33.562 25.484 1 98.75 129 GLU B N 1
ATOM 3034 C CA . GLU B 1 129 ? -4.336 34.531 26.25 1 98.75 129 GLU B CA 1
ATOM 3035 C C . GLU B 1 129 ? -3.41 35.344 25.359 1 98.75 129 GLU B C 1
ATOM 3037 O O . GLU B 1 129 ? -3.158 36.531 25.609 1 98.75 129 GLU B O 1
ATOM 3042 N N . ALA B 1 130 ? -2.926 34.75 24.344 1 98.81 130 ALA B N 1
ATOM 3043 C CA . ALA B 1 130 ? -1.956 35.406 23.453 1 98.81 130 ALA B CA 1
ATOM 3044 C C . ALA B 1 130 ? -2.646 36.344 22.469 1 98.81 130 ALA B C 1
ATOM 3046 O O . ALA B 1 130 ? -2.023 37.281 21.953 1 98.81 130 ALA B O 1
ATOM 3047 N N . LEU B 1 131 ? -3.893 36.094 22.156 1 98.81 131 LEU B N 1
ATOM 3048 C CA . LEU B 1 131 ? -4.652 36.906 21.203 1 98.81 131 LEU B CA 1
ATOM 3049 C C . LEU B 1 131 ? -5.094 38.219 21.844 1 98.81 131 LEU B C 1
ATOM 3051 O O . LEU B 1 131 ? -5.457 38.25 23.016 1 98.81 131 LEU B O 1
ATOM 3055 N N . ARG B 1 132 ? -5.105 39.312 21.141 1 98.69 132 ARG B N 1
ATOM 3056 C CA . ARG B 1 132 ? -5.754 40.562 21.578 1 98.69 132 ARG B CA 1
ATOM 3057 C C . ARG B 1 132 ? -7.273 40.438 21.484 1 98.69 132 ARG B C 1
ATOM 3059 O O . ARG B 1 132 ? -7.793 39.5 20.859 1 98.69 132 ARG B O 1
ATOM 3066 N N . ALA B 1 133 ? -7.926 41.438 22.125 1 98.19 133 ALA B N 1
AT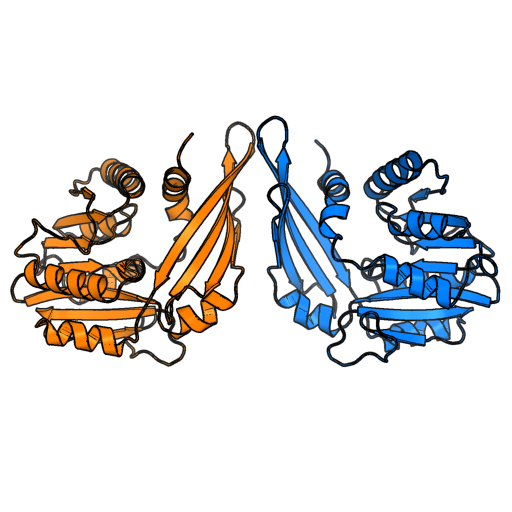OM 3067 C CA . ALA B 1 133 ? -9.375 41.469 21.953 1 98.19 133 ALA B CA 1
ATOM 3068 C C . ALA B 1 133 ? -9.742 41.625 20.469 1 98.19 133 ALA B C 1
ATOM 3070 O O . ALA B 1 133 ? -9.188 42.469 19.766 1 98.19 133 ALA B O 1
ATOM 3071 N N . GLY B 1 134 ? -10.57 40.75 20 1 98.19 134 GLY B N 1
ATOM 3072 C CA . GLY B 1 134 ? -10.961 40.75 18.609 1 98.19 134 GLY B CA 1
ATOM 3073 C C . GLY B 1 134 ? -10.062 39.906 17.734 1 98.19 134 GLY B C 1
ATOM 3074 O O . GLY B 1 134 ? -10.344 39.688 16.562 1 98.19 134 GLY B O 1
ATOM 3075 N N . GLY B 1 135 ? -8.953 39.406 18.328 1 98.75 135 GLY B N 1
ATOM 3076 C CA . GLY B 1 135 ? -8.086 38.469 17.609 1 98.75 135 GLY B CA 1
ATOM 3077 C C . GLY B 1 135 ? -8.773 37.188 17.234 1 98.75 135 GLY B C 1
ATOM 3078 O O . GLY B 1 135 ? -9.812 36.844 17.812 1 98.75 135 GLY B O 1
ATOM 3079 N N . GLN B 1 136 ? -8.25 36.406 16.25 1 98.88 136 GLN B N 1
ATOM 3080 C CA . GLN B 1 136 ? -8.969 35.25 15.703 1 98.88 136 GLN B CA 1
ATOM 3081 C C . GLN B 1 136 ? -8.086 34.031 15.695 1 98.88 136 GLN B C 1
ATOM 3083 O O . GLN B 1 136 ? -6.891 34.094 15.43 1 98.88 136 GLN B O 1
ATOM 3088 N N . LEU B 1 137 ? -8.734 32.938 16 1 98.94 137 LEU B N 1
ATOM 3089 C CA . LEU B 1 137 ? -8.133 31.609 15.891 1 98.94 137 LEU B CA 1
ATOM 3090 C C . LEU B 1 137 ? -8.664 30.875 14.672 1 98.94 137 LEU B C 1
ATOM 3092 O O . LEU B 1 137 ? -9.875 30.859 14.422 1 98.94 137 LEU B O 1
ATOM 3096 N N . PHE B 1 138 ? -7.805 30.328 13.836 1 98.88 138 PHE B N 1
ATOM 3097 C CA . PHE B 1 138 ? -8.125 29.406 12.75 1 98.88 138 PHE B CA 1
ATOM 3098 C C . PHE B 1 138 ? -7.504 28.047 12.992 1 98.88 138 PHE B C 1
ATOM 3100 O O . PHE B 1 138 ? -6.281 27.906 13.031 1 98.88 138 PHE B O 1
ATOM 3107 N N . LEU B 1 139 ? -8.312 27.062 13.117 1 98.44 139 LEU B N 1
ATOM 3108 C CA . LEU B 1 139 ? -7.918 25.719 13.508 1 98.44 139 LEU B CA 1
ATOM 3109 C C . LEU B 1 139 ? -8.602 24.672 12.633 1 98.44 139 LEU B C 1
ATOM 3111 O O . LEU B 1 139 ? -9.766 24.844 12.258 1 98.44 139 LEU B O 1
ATOM 3115 N N . ASP B 1 140 ? -7.879 23.641 12.219 1 98.75 140 ASP B N 1
ATOM 3116 C CA . ASP B 1 140 ? -8.547 22.5 11.586 1 98.75 140 ASP B CA 1
ATOM 3117 C C . ASP B 1 140 ? -8.117 21.188 12.234 1 98.75 140 ASP B C 1
ATOM 3119 O O . ASP B 1 140 ? -7.012 21.078 12.773 1 98.75 140 ASP B O 1
ATOM 3123 N N . VAL B 1 141 ? -8.992 20.203 12.211 1 98.81 141 VAL B N 1
ATOM 3124 C CA . VAL B 1 141 ? -8.758 18.875 12.789 1 98.81 141 VAL B CA 1
ATOM 3125 C C . VAL B 1 141 ? -9.336 17.797 11.875 1 98.81 141 VAL B C 1
ATOM 3127 O O . VAL B 1 141 ? -10.195 18.094 11.031 1 98.81 141 VAL B O 1
ATOM 3130 N N . HIS B 1 142 ? -8.812 16.609 12.008 1 98.69 142 HIS B N 1
ATOM 3131 C CA . HIS B 1 142 ? -9.484 15.484 11.383 1 98.69 142 HIS B CA 1
ATOM 3132 C C . HIS B 1 142 ? -10.852 15.234 12.008 1 98.69 142 HIS B C 1
ATOM 3134 O O . HIS B 1 142 ? -11.016 15.367 13.227 1 98.69 142 HIS B O 1
ATOM 3140 N N . SER B 1 143 ? -11.836 14.852 11.227 1 98.75 143 SER B N 1
ATOM 3141 C CA . SER B 1 143 ? -13.148 14.461 11.727 1 98.75 143 SER B CA 1
ATOM 3142 C C . SER B 1 143 ? -13.102 13.078 12.367 1 98.75 143 SER B C 1
ATOM 3144 O O . SER B 1 143 ? -12.117 12.352 12.227 1 98.75 143 SER B O 1
ATOM 3146 N N . LEU B 1 144 ? -14.18 12.773 13.086 1 98.69 144 LEU B N 1
ATOM 3147 C CA . LEU B 1 144 ? -14.32 11.414 13.602 1 98.69 144 LEU B CA 1
ATOM 3148 C C . LEU B 1 144 ? -14.383 10.406 12.453 1 98.69 144 LEU B C 1
ATOM 3150 O O . LEU B 1 144 ? -13.812 9.312 12.555 1 98.69 144 LEU B O 1
ATOM 3154 N N . PHE B 1 145 ? -15.055 10.758 11.383 1 98.75 145 PHE B N 1
ATOM 3155 C CA . PHE B 1 145 ? -15.164 9.891 10.219 1 98.75 145 PHE B CA 1
ATOM 3156 C C . PHE B 1 145 ? -13.781 9.586 9.641 1 98.75 145 PHE B C 1
ATOM 3158 O O . PHE B 1 145 ? -13.477 8.438 9.32 1 98.75 145 PHE B O 1
ATOM 3165 N N . LYS B 1 146 ? -12.969 10.539 9.477 1 98.62 146 LYS B N 1
ATOM 3166 C CA . LYS B 1 146 ? -11.602 10.367 8.992 1 98.62 146 LYS B CA 1
ATOM 3167 C C . LYS B 1 146 ? -10.805 9.43 9.898 1 98.62 146 LYS B C 1
ATOM 3169 O O . LYS B 1 146 ? -10.156 8.5 9.422 1 98.62 146 LYS B O 1
ATOM 3174 N N . MET B 1 147 ? -10.93 9.641 11.219 1 98.69 147 MET B N 1
ATOM 3175 C CA . MET B 1 147 ? -10.125 8.922 12.211 1 98.69 147 MET B CA 1
ATOM 3176 C C . MET B 1 147 ? -10.609 7.484 12.359 1 98.69 147 MET B C 1
ATOM 3178 O O . MET B 1 147 ? -9.805 6.566 12.508 1 98.69 147 MET B O 1
ATOM 3182 N N . ASP B 1 148 ? -11.891 7.34 12.297 1 98.44 148 ASP B N 1
ATOM 3183 C CA . ASP B 1 148 ? -12.469 6.062 12.711 1 98.44 148 ASP B CA 1
ATOM 3184 C C . ASP B 1 148 ? -12.773 5.18 11.5 1 98.44 148 ASP B C 1
ATOM 3186 O O . ASP B 1 148 ? -13 3.977 11.648 1 98.44 148 ASP B O 1
ATOM 3190 N N . VAL B 1 149 ? -12.828 5.797 10.359 1 98.19 149 VAL B N 1
ATOM 3191 C CA . VAL B 1 149 ? -13.234 5.016 9.195 1 98.19 149 VAL B CA 1
ATOM 3192 C C . VAL B 1 149 ? -12.156 5.105 8.117 1 98.19 149 VAL B C 1
ATOM 3194 O O . VAL B 1 149 ? -11.516 4.102 7.781 1 98.19 149 VAL B O 1
ATOM 3197 N N . ILE B 1 150 ? -11.875 6.289 7.629 1 98.12 150 ILE B N 1
ATOM 3198 C CA . ILE B 1 150 ? -11.016 6.453 6.461 1 98.12 150 ILE B CA 1
ATOM 3199 C C . ILE B 1 150 ? -9.609 5.961 6.777 1 98.12 150 ILE B C 1
ATOM 3201 O O . ILE B 1 150 ? -9.031 5.184 6.016 1 98.12 150 ILE B O 1
ATOM 3205 N N . PHE B 1 151 ? -9.039 6.379 7.891 1 97.81 151 PHE B N 1
ATOM 3206 C CA . PHE B 1 151 ? -7.676 5.984 8.234 1 97.81 151 PHE B CA 1
ATOM 3207 C C . PHE B 1 151 ? -7.586 4.477 8.438 1 97.81 151 PHE B C 1
ATOM 3209 O O . PHE B 1 151 ? -6.527 3.881 8.227 1 97.81 151 PHE B O 1
ATOM 3216 N N . LEU B 1 152 ? -8.648 3.854 8.781 1 96.62 152 LEU B N 1
ATOM 3217 C CA . LEU B 1 152 ? -8.609 2.42 9.047 1 96.62 152 LEU B CA 1
ATOM 3218 C C . LEU B 1 152 ? -8.727 1.626 7.75 1 96.62 152 LEU B C 1
ATOM 3220 O O . LEU B 1 152 ? -8.672 0.394 7.762 1 96.62 152 LEU B O 1
ATOM 3224 N N . GLU B 1 153 ? -8.781 2.309 6.645 1 95.94 153 GLU B N 1
ATOM 3225 C CA . GLU B 1 153 ? -8.781 1.667 5.336 1 95.94 153 GLU B CA 1
ATOM 3226 C C . GLU B 1 153 ? -7.363 1.563 4.773 1 95.94 153 GLU B C 1
ATOM 3228 O O . GLU B 1 153 ? -7.184 1.329 3.574 1 95.94 153 GLU B O 1
ATOM 3233 N N . SER B 1 154 ? -6.383 1.669 5.551 1 95.94 154 SER B N 1
ATOM 3234 C CA . SER B 1 154 ? -4.984 1.528 5.148 1 95.94 154 SER B CA 1
ATOM 3235 C C . SER B 1 154 ? -4.723 0.157 4.535 1 95.94 154 SER B C 1
ATOM 3237 O O . SER B 1 154 ? -5.539 -0.757 4.672 1 95.94 154 SER B O 1
ATOM 3239 N N . PRO B 1 155 ? -3.725 -0.01 3.742 1 97.19 155 PRO B N 1
ATOM 3240 C CA . PRO B 1 155 ? -2.604 0.925 3.615 1 97.19 155 PRO B CA 1
ATOM 3241 C C . PRO B 1 155 ? -2.857 2.012 2.574 1 97.19 155 PRO B C 1
ATOM 3243 O O . PRO B 1 155 ? -3.662 1.819 1.659 1 97.19 155 PRO B O 1
ATOM 3246 N N . PHE B 1 156 ? -2.205 3.152 2.791 1 96.44 156 PHE B N 1
ATOM 3247 C CA . PHE B 1 156 ? -2.062 4.203 1.788 1 96.44 156 PHE B CA 1
ATOM 3248 C C . PHE B 1 156 ? -0.651 4.211 1.213 1 96.44 156 PHE B C 1
ATOM 3250 O O . PHE B 1 156 ? 0.317 3.934 1.924 1 96.44 156 PHE B O 1
ATOM 3257 N N . THR B 1 157 ? -0.542 4.461 -0.096 1 97.06 157 THR B N 1
ATOM 3258 C CA . THR B 1 157 ? 0.778 4.43 -0.717 1 97.06 157 THR B CA 1
ATOM 3259 C C . THR B 1 157 ? 0.995 5.66 -1.591 1 97.06 157 THR B C 1
ATOM 3261 O O . THR B 1 157 ? 0.034 6.328 -1.981 1 97.06 157 THR B O 1
ATOM 3264 N N . TYR B 1 158 ? 2.232 5.973 -1.782 1 95.5 158 TYR B N 1
ATOM 3265 C CA . TYR B 1 158 ? 2.707 7.016 -2.684 1 95.5 158 TYR B CA 1
ATOM 3266 C C . TYR B 1 158 ? 4 6.598 -3.369 1 95.5 158 TYR B C 1
ATOM 3268 O O . TYR B 1 158 ? 4.828 5.902 -2.775 1 95.5 158 TYR B O 1
ATOM 3276 N N . ASP B 1 159 ? 4.109 6.969 -4.641 1 95.94 159 ASP B N 1
ATOM 3277 C CA . ASP B 1 159 ? 5.332 6.676 -5.383 1 95.94 159 ASP B CA 1
ATOM 3278 C C . ASP B 1 159 ? 5.484 7.613 -6.578 1 95.94 159 ASP B C 1
ATOM 3280 O O . ASP B 1 159 ? 4.688 7.566 -7.52 1 95.94 159 ASP B O 1
ATOM 3284 N N . ASP B 1 160 ? 6.559 8.445 -6.543 1 93.5 160 ASP B N 1
ATOM 3285 C CA . ASP B 1 160 ? 6.789 9.312 -7.691 1 93.5 160 ASP B CA 1
ATOM 3286 C C . ASP B 1 160 ? 8.094 8.953 -8.398 1 93.5 160 ASP B C 1
ATOM 3288 O O . ASP B 1 160 ? 8.617 9.742 -9.188 1 93.5 160 ASP B O 1
ATOM 3292 N N . GLY B 1 161 ? 8.664 7.855 -8.078 1 94.56 161 GLY B N 1
ATOM 3293 C CA . GLY B 1 161 ? 9.898 7.383 -8.688 1 94.56 161 GLY B CA 1
ATOM 3294 C C . GLY B 1 161 ? 11.133 7.719 -7.867 1 94.56 161 GLY B C 1
ATOM 3295 O O . GLY B 1 161 ? 12.141 7.016 -7.93 1 94.56 161 GLY B O 1
ATOM 3296 N N . GLU B 1 162 ? 11.07 8.812 -7.098 1 94.94 162 GLU B N 1
ATOM 3297 C CA . GLU B 1 162 ? 12.188 9.242 -6.262 1 94.94 162 GLU B CA 1
ATOM 3298 C C . GLU B 1 162 ? 11.898 8.992 -4.785 1 94.94 162 GLU B C 1
ATOM 3300 O O . GLU B 1 162 ? 12.82 8.758 -4 1 94.94 162 GLU B O 1
ATOM 3305 N N . ILE B 1 163 ? 10.695 9.117 -4.441 1 96 163 ILE B N 1
ATOM 3306 C CA . ILE B 1 163 ? 10.227 8.859 -3.082 1 96 163 ILE B CA 1
ATOM 3307 C C . ILE B 1 163 ? 9.023 7.926 -3.123 1 96 163 ILE B C 1
ATOM 3309 O O . ILE B 1 163 ? 8.133 8.086 -3.965 1 96 163 ILE B O 1
ATOM 3313 N N . ALA B 1 164 ? 9.023 6.906 -2.33 1 97 164 ALA B N 1
ATOM 3314 C CA . ALA B 1 164 ? 7.863 6.039 -2.125 1 97 164 ALA B CA 1
ATOM 3315 C C . ALA B 1 164 ? 7.586 5.84 -0.639 1 97 164 ALA B C 1
ATOM 3317 O O . ALA B 1 164 ? 8.508 5.871 0.182 1 97 164 ALA B O 1
ATOM 3318 N N . TYR B 1 165 ? 6.305 5.691 -0.28 1 96.88 165 TYR B N 1
ATOM 3319 C CA . TYR B 1 165 ? 6.039 5.32 1.105 1 96.88 165 TYR B CA 1
ATOM 3320 C C . TYR B 1 165 ? 4.883 4.336 1.195 1 96.88 165 TYR B C 1
ATOM 3322 O O . TYR B 1 165 ? 4.031 4.281 0.302 1 96.88 165 TYR B O 1
ATOM 3330 N N . ILE B 1 166 ? 4.871 3.537 2.158 1 97.88 166 ILE B N 1
ATOM 3331 C CA . ILE B 1 166 ? 3.787 2.686 2.631 1 97.88 166 ILE B CA 1
ATOM 3332 C C . ILE B 1 166 ? 3.299 3.178 3.99 1 97.88 166 ILE B C 1
ATOM 3334 O O . ILE B 1 166 ? 4.07 3.236 4.949 1 97.88 166 ILE B O 1
ATOM 3338 N N . TRP B 1 167 ? 2.043 3.555 4.031 1 96.94 167 TRP B N 1
ATOM 3339 C CA . TRP B 1 167 ? 1.446 4.16 5.219 1 96.94 167 TRP B CA 1
ATOM 3340 C C . TRP B 1 167 ? 0.362 3.262 5.801 1 96.94 167 TRP B C 1
ATOM 3342 O O . TRP B 1 167 ? -0.743 3.178 5.262 1 96.94 167 TRP B O 1
ATOM 3352 N N . HIS B 1 168 ? 0.706 2.611 6.926 1 97.94 168 HIS B N 1
ATOM 3353 C CA . HIS B 1 168 ? -0.244 1.799 7.68 1 97.94 168 HIS B CA 1
ATOM 3354 C C . HIS B 1 168 ? -0.776 2.553 8.891 1 97.94 168 HIS B C 1
ATOM 3356 O O . HIS B 1 168 ? -0.066 3.371 9.477 1 97.94 168 HIS B O 1
ATOM 3362 N N . THR B 1 169 ? -1.987 2.277 9.227 1 98.31 169 THR B N 1
ATOM 3363 C CA . THR B 1 169 ? -2.572 2.875 10.422 1 98.31 169 THR B CA 1
ATOM 3364 C C . THR B 1 169 ? -3.188 1.801 11.312 1 98.31 169 THR B C 1
ATOM 3366 O O . THR B 1 169 ? -3.562 0.729 10.836 1 98.31 169 THR B O 1
ATOM 3369 N N . GLU B 1 170 ? -3.197 2.037 12.609 1 98 170 GLU B N 1
ATOM 3370 C CA . GLU B 1 170 ? -3.84 1.188 13.609 1 98 170 GLU B CA 1
ATOM 3371 C C . GLU B 1 170 ? -4.523 2.023 14.688 1 98 170 GLU B C 1
ATOM 3373 O O . GLU B 1 170 ? -4.062 3.123 15.008 1 98 170 GLU B O 1
ATOM 3378 N N . PRO B 1 171 ? -5.625 1.45 15.211 1 98.19 171 PRO B N 1
ATOM 3379 C CA . PRO B 1 171 ? -6.262 2.189 16.312 1 98.19 171 PRO B CA 1
ATOM 3380 C C . PRO B 1 171 ? -5.316 2.439 17.484 1 98.19 171 PRO B C 1
ATOM 3382 O O . PRO B 1 171 ? -4.516 1.567 17.828 1 98.19 171 PRO B O 1
ATOM 3385 N N . GLY B 1 172 ? -5.316 3.672 18.016 1 97.88 172 GLY B N 1
ATOM 3386 C CA . GLY B 1 172 ? -4.543 4 19.203 1 97.88 172 GLY B CA 1
ATOM 3387 C C . GLY B 1 172 ? -5.23 3.6 20.484 1 97.88 172 GLY B C 1
ATOM 3388 O O . GLY B 1 172 ? -6.227 2.873 20.469 1 97.88 172 GLY B O 1
ATOM 3389 N N . GLU B 1 173 ? -4.637 3.949 21.609 1 97.44 173 GLU B N 1
ATOM 3390 C CA . GLU B 1 173 ? -5.098 3.529 22.922 1 97.44 173 GLU B CA 1
ATOM 3391 C C . GLU B 1 173 ? -6.312 4.34 23.375 1 97.44 173 GLU B C 1
ATOM 3393 O O . GLU B 1 173 ? -7.039 3.934 24.281 1 97.44 173 GLU B O 1
ATOM 3398 N N . PHE B 1 174 ? -6.617 5.531 22.797 1 98.06 1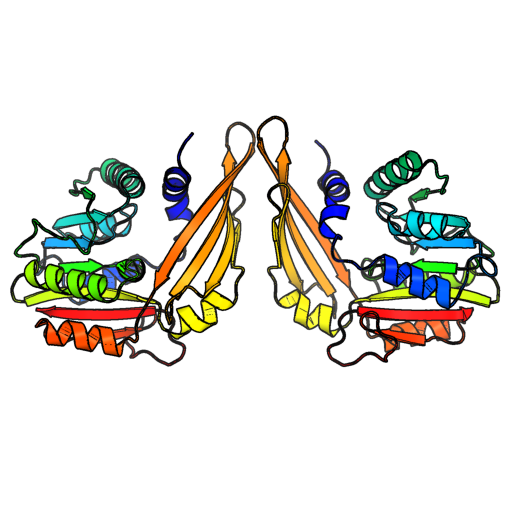74 PHE B N 1
ATOM 3399 C CA . PHE B 1 174 ? -7.762 6.375 23.125 1 98.06 174 PHE B CA 1
ATOM 3400 C C . PHE B 1 174 ? -8.82 6.301 22.031 1 98.06 174 PHE B C 1
ATOM 3402 O O . PHE B 1 174 ? -8.523 5.934 20.906 1 98.06 174 PHE B O 1
ATOM 3409 N N . ASP B 1 175 ? -10.023 6.691 22.469 1 97.81 175 ASP B N 1
ATOM 3410 C CA . ASP B 1 175 ? -11.047 6.859 21.438 1 97.81 175 ASP B CA 1
ATOM 3411 C C . ASP B 1 175 ? -10.602 7.859 20.375 1 97.81 175 ASP B C 1
ATOM 3413 O O . ASP B 1 175 ? -10 8.891 20.703 1 97.81 175 ASP B O 1
ATOM 3417 N N . HIS B 1 176 ? -10.922 7.547 19.078 1 98.62 176 HIS B N 1
ATOM 3418 C CA . HIS B 1 176 ? -10.664 8.43 17.953 1 98.62 176 HIS B CA 1
ATOM 3419 C C . HIS B 1 176 ? -9.18 8.758 17.828 1 98.62 176 HIS B C 1
ATOM 3421 O O . HIS B 1 176 ? -8.82 9.898 17.531 1 98.62 176 HIS B O 1
ATOM 3427 N N . SER B 1 177 ? -8.328 7.805 18.219 1 98.75 177 SER B N 1
ATOM 3428 C CA . SER B 1 177 ? -6.887 7.957 18.078 1 98.75 177 SER B CA 1
ATOM 3429 C C . SER B 1 177 ? -6.305 6.902 17.141 1 98.75 177 SER B C 1
ATOM 3431 O O . SER B 1 177 ? -6.875 5.82 16.984 1 98.75 177 SER B O 1
ATOM 3433 N N . ILE B 1 178 ? -5.215 7.262 16.516 1 98.69 178 ILE B N 1
ATOM 3434 C CA . ILE B 1 178 ? -4.637 6.402 15.492 1 98.69 178 ILE B CA 1
ATOM 3435 C C . ILE B 1 178 ? -3.113 6.457 15.57 1 98.69 178 ILE B C 1
ATOM 3437 O O . ILE B 1 178 ? -2.535 7.527 15.766 1 98.69 178 ILE B O 1
ATOM 3441 N N . TYR B 1 179 ? -2.498 5.293 15.539 1 98.56 179 TYR B N 1
ATOM 3442 C CA . TYR B 1 179 ? -1.075 5.207 15.227 1 98.56 179 TYR B CA 1
ATOM 3443 C C . TYR B 1 179 ? -0.847 5.176 13.719 1 98.56 179 TYR B C 1
ATOM 3445 O O . TYR B 1 179 ? -1.454 4.367 13.008 1 98.56 179 TYR B O 1
ATOM 3453 N N . HIS B 1 180 ? -0.064 6.117 13.195 1 97.75 180 HIS B N 1
ATOM 3454 C CA . HIS B 1 180 ? 0.414 6.121 11.812 1 97.75 180 HIS B CA 1
ATOM 3455 C C . HIS B 1 180 ? 1.804 5.504 11.711 1 97.75 180 HIS B C 1
ATOM 3457 O O . HIS B 1 180 ? 2.75 5.984 12.344 1 97.75 180 HIS B O 1
ATOM 3463 N N . ILE B 1 181 ? 1.95 4.445 11 1 97.44 181 ILE B N 1
ATOM 3464 C CA . ILE B 1 181 ? 3.225 3.771 10.773 1 97.44 181 ILE B CA 1
ATOM 3465 C C . ILE B 1 181 ? 3.607 3.873 9.297 1 97.44 181 ILE B C 1
ATOM 3467 O O . ILE B 1 181 ? 2.982 3.244 8.438 1 97.44 181 ILE B O 1
ATOM 3471 N N . MET B 1 182 ? 4.668 4.625 9.039 1 96.56 182 MET B N 1
ATOM 3472 C CA . MET B 1 182 ? 5.031 4.895 7.652 1 96.56 182 MET B CA 1
ATOM 3473 C C . MET B 1 182 ? 6.438 4.387 7.352 1 96.56 182 MET B C 1
ATOM 3475 O O . MET B 1 182 ? 7.352 4.559 8.164 1 96.56 182 MET B O 1
ATOM 3479 N N . THR B 1 183 ? 6.57 3.732 6.285 1 97.75 183 THR B N 1
ATOM 3480 C CA . THR B 1 183 ? 7.859 3.332 5.738 1 97.75 183 THR B CA 1
ATOM 3481 C C . THR B 1 183 ? 8.172 4.113 4.465 1 97.75 183 THR B C 1
ATOM 3483 O O . THR B 1 183 ? 7.367 4.141 3.535 1 97.75 183 THR B O 1
ATOM 3486 N N . PHE B 1 184 ? 9.359 4.754 4.48 1 97.31 184 PHE B N 1
ATOM 3487 C CA . PHE B 1 184 ? 9.773 5.574 3.346 1 97.31 184 PHE B CA 1
ATOM 3488 C C . PHE B 1 184 ? 10.953 4.941 2.619 1 97.31 184 PHE B C 1
ATOM 3490 O O . PHE B 1 184 ? 11.828 4.352 3.25 1 97.31 184 PHE B O 1
ATOM 3497 N N . PHE B 1 185 ? 10.953 5.039 1.302 1 97.81 185 PHE B N 1
ATOM 3498 C CA . PHE B 1 185 ? 12.086 4.777 0.428 1 97.81 185 PHE B CA 1
ATOM 3499 C C . PHE B 1 185 ? 12.445 6.016 -0.387 1 97.81 185 PHE B C 1
ATOM 3501 O O . PHE B 1 185 ? 11.633 6.488 -1.188 1 97.81 185 PHE B O 1
ATOM 3508 N N . VAL B 1 186 ? 13.617 6.539 -0.129 1 96.81 186 VAL B N 1
ATOM 3509 C CA . VAL B 1 186 ? 14.039 7.77 -0.787 1 96.81 186 VAL B CA 1
ATOM 3510 C C . VAL B 1 186 ? 15.273 7.5 -1.645 1 96.81 186 VAL B C 1
ATOM 3512 O O . VAL B 1 186 ? 16.266 6.965 -1.157 1 96.81 186 VAL B O 1
ATOM 3515 N N . LYS B 1 187 ? 15.281 7.906 -2.883 1 96.38 187 LYS B N 1
ATOM 3516 C CA . LYS B 1 187 ? 16.375 7.648 -3.818 1 96.38 187 LYS B CA 1
ATOM 3517 C C . LYS B 1 187 ? 17.609 8.461 -3.457 1 96.38 187 LYS B C 1
ATOM 3519 O O . LYS B 1 187 ? 17.531 9.664 -3.227 1 96.38 187 LYS B O 1
ATOM 3524 N N . GLU B 1 188 ? 18.672 7.766 -3.346 1 93.38 188 GLU B N 1
ATOM 3525 C CA . GLU B 1 188 ? 19.969 8.43 -3.244 1 93.38 188 GLU B CA 1
ATOM 3526 C C . GLU B 1 188 ? 20.516 8.773 -4.625 1 93.38 188 GLU B C 1
ATOM 3528 O O . GLU B 1 188 ? 20.781 7.887 -5.434 1 93.38 188 GLU B O 1
ATOM 3533 N N . GLU B 1 189 ? 20.812 9.984 -4.895 1 89.25 189 GLU B N 1
ATOM 3534 C CA . GLU B 1 189 ? 21.172 10.469 -6.223 1 89.25 189 GLU B CA 1
ATOM 3535 C C . GLU B 1 189 ? 22.469 9.828 -6.707 1 89.25 189 GLU B C 1
ATOM 3537 O O . GLU B 1 189 ? 22.609 9.484 -7.883 1 89.25 189 GLU B O 1
ATOM 3542 N N . LYS B 1 190 ? 23.484 9.664 -5.855 1 91.31 190 LYS B N 1
ATOM 3543 C CA . LYS B 1 190 ? 24.812 9.195 -6.258 1 91.31 190 LYS B CA 1
ATOM 3544 C C . LYS B 1 190 ? 24.766 7.727 -6.66 1 91.31 190 LYS B C 1
ATOM 3546 O O . LYS B 1 190 ? 25.281 7.352 -7.719 1 91.31 190 LYS B O 1
ATOM 3551 N N . SER B 1 191 ? 24.047 6.898 -5.953 1 91.38 191 SER B N 1
ATOM 3552 C CA . SER B 1 191 ? 24.078 5.453 -6.16 1 91.38 191 SER B CA 1
ATOM 3553 C C . SER B 1 191 ? 22.859 4.984 -6.969 1 91.38 191 SER B C 1
ATOM 3555 O O . SER B 1 191 ? 22.906 3.926 -7.594 1 91.38 191 SER B O 1
ATOM 3557 N N . GLY B 1 192 ? 21.797 5.773 -6.891 1 94.56 192 GLY B N 1
ATOM 3558 C CA . GLY B 1 192 ? 20.547 5.363 -7.508 1 94.56 192 GLY B CA 1
ATOM 3559 C C . GLY B 1 192 ? 19.75 4.383 -6.664 1 94.56 192 GLY B C 1
ATOM 3560 O O . GLY B 1 192 ? 18.641 4.004 -7.02 1 94.56 192 GLY B O 1
ATOM 3561 N N . LEU B 1 193 ? 20.359 3.955 -5.578 1 96.94 193 LEU B N 1
ATOM 3562 C CA . LEU B 1 193 ? 19.688 3.094 -4.613 1 96.94 193 LEU B CA 1
ATOM 3563 C C . LEU B 1 193 ? 18.812 3.912 -3.676 1 96.94 193 LEU B C 1
ATOM 3565 O O . LEU B 1 193 ? 18.812 5.145 -3.73 1 96.94 193 LEU B O 1
ATOM 3569 N N . PHE B 1 194 ? 18.016 3.18 -2.902 1 97.5 194 PHE B N 1
ATOM 3570 C CA . PHE B 1 194 ? 17.047 3.871 -2.053 1 97.5 194 PHE B CA 1
ATOM 3571 C C . PHE B 1 194 ? 17.406 3.699 -0.581 1 97.5 194 PHE B C 1
ATOM 3573 O O . PHE B 1 194 ? 17.828 2.617 -0.158 1 97.5 194 PHE B O 1
ATOM 3580 N N . GLU B 1 195 ? 17.25 4.766 0.146 1 96.62 195 GLU B N 1
ATOM 3581 C CA . GLU B 1 195 ? 17.359 4.711 1.601 1 96.62 195 GLU B CA 1
ATOM 3582 C C . GLU B 1 195 ? 15.992 4.504 2.246 1 96.62 195 GLU B C 1
ATOM 3584 O O . GLU B 1 195 ? 15.023 5.184 1.9 1 96.62 195 GLU B O 1
ATOM 3589 N N . ARG B 1 196 ? 15.953 3.504 3.113 1 97 196 ARG B N 1
ATOM 3590 C CA . ARG B 1 196 ? 14.734 3.26 3.871 1 97 196 ARG B CA 1
ATOM 3591 C C . ARG B 1 196 ? 14.773 3.959 5.227 1 97 196 ARG B C 1
ATOM 3593 O O . ARG B 1 196 ? 15.812 3.963 5.895 1 97 196 ARG B O 1
ATOM 3600 N N . PHE B 1 197 ? 13.742 4.535 5.648 1 96.25 197 PHE B N 1
ATOM 3601 C CA . PHE B 1 197 ? 13.562 4.914 7.043 1 96.25 197 PHE B CA 1
ATOM 3602 C C . PHE B 1 197 ? 12.094 4.816 7.441 1 96.25 197 PHE B C 1
ATOM 3604 O O . PHE B 1 197 ? 11.211 4.836 6.586 1 96.25 197 PHE B O 1
ATOM 3611 N N . ASP B 1 198 ? 11.844 4.625 8.68 1 96.12 198 ASP B N 1
ATOM 3612 C CA . ASP B 1 198 ? 10.5 4.473 9.211 1 96.12 198 ASP B CA 1
ATOM 3613 C C . ASP B 1 198 ? 10.125 5.656 10.102 1 96.12 198 ASP B C 1
ATOM 3615 O O . ASP B 1 198 ? 10.992 6.285 10.711 1 96.12 198 ASP B O 1
ATOM 3619 N N . GLU B 1 199 ? 8.883 6.031 10.07 1 95.12 199 GLU B N 1
ATOM 3620 C CA . GLU B 1 199 ? 8.32 7.109 10.883 1 95.12 199 GLU B CA 1
ATOM 3621 C C . GLU B 1 199 ? 7.031 6.668 11.562 1 95.12 199 GLU B C 1
ATOM 3623 O O . GLU B 1 199 ? 6.215 5.965 10.961 1 95.12 199 GLU B O 1
ATOM 3628 N N . GLU B 1 200 ? 6.926 6.992 12.773 1 96.31 200 GLU B N 1
ATOM 3629 C CA . GLU B 1 200 ? 5.699 6.707 13.516 1 96.31 200 GLU B CA 1
ATOM 3630 C C . GLU B 1 200 ? 5.117 7.973 14.133 1 96.31 200 GLU B C 1
ATOM 3632 O O . GLU B 1 200 ? 5.855 8.805 14.664 1 96.31 200 GLU B O 1
ATOM 3637 N N . HIS B 1 201 ? 3.85 8.148 13.992 1 96.69 201 HIS B N 1
ATOM 3638 C CA . HIS B 1 201 ? 3.133 9.273 14.578 1 96.69 201 HIS B CA 1
ATOM 3639 C C . HIS B 1 201 ? 1.883 8.805 15.312 1 96.69 201 HIS B C 1
ATOM 3641 O O . HIS B 1 201 ? 1.345 7.734 15.016 1 96.69 201 HIS B O 1
ATOM 3647 N N . PHE B 1 202 ? 1.542 9.492 16.297 1 98.31 202 PHE B N 1
ATOM 3648 C CA . PHE B 1 202 ? 0.3 9.289 17.031 1 98.31 202 PHE B CA 1
ATOM 3649 C C . PHE B 1 202 ? -0.588 10.523 16.953 1 98.31 202 PHE B C 1
ATOM 3651 O O . PHE B 1 202 ? -0.121 11.648 17.156 1 98.31 202 PHE B O 1
ATOM 3658 N N . GLN B 1 203 ? -1.874 10.359 16.594 1 98.62 203 GLN B N 1
ATOM 3659 C CA . GLN B 1 203 ? -2.824 11.461 16.547 1 98.62 203 GLN B CA 1
ATOM 3660 C C . GLN B 1 203 ? -4.133 11.094 17.25 1 98.62 203 GLN B C 1
ATOM 3662 O O . GLN B 1 203 ? -4.52 9.922 17.266 1 98.62 203 GLN B O 1
ATOM 3667 N N . ARG B 1 204 ? -4.746 12.047 17.766 1 98.81 204 ARG B N 1
ATOM 3668 C CA . ARG B 1 204 ? -6.062 11.922 18.375 1 98.81 204 ARG B CA 1
ATOM 3669 C C . ARG B 1 204 ? -6.926 13.141 18.078 1 98.81 204 ARG B C 1
ATOM 3671 O O . ARG B 1 204 ? -6.418 14.25 17.938 1 98.81 204 ARG B O 1
ATOM 3678 N N . THR B 1 205 ? -8.18 12.898 17.875 1 98.88 205 THR B N 1
ATOM 3679 C CA . THR B 1 205 ? -9.117 14 17.703 1 98.88 205 THR B CA 1
ATOM 3680 C C . THR B 1 205 ? -10.289 13.859 18.672 1 98.88 205 THR B C 1
ATOM 3682 O O . THR B 1 205 ? -10.336 12.922 19.469 1 98.88 205 THR B O 1
ATOM 3685 N N . PHE B 1 206 ? -11.188 14.82 18.734 1 98.69 206 PHE B N 1
ATOM 3686 C CA . PHE B 1 206 ? -12.406 14.891 19.531 1 98.69 206 PHE B CA 1
ATOM 3687 C C . PHE B 1 206 ? -13.578 15.367 18.688 1 98.69 206 PHE B C 1
ATOM 3689 O O . PHE B 1 206 ? -13.383 15.945 17.625 1 98.69 206 PHE B O 1
ATOM 3696 N N . PRO B 1 207 ? -14.773 15.031 19.125 1 98.12 207 PRO B N 1
ATOM 3697 C CA . PRO B 1 207 ? -15.914 15.562 18.375 1 98.12 207 PRO B CA 1
ATOM 3698 C C . PRO B 1 207 ? -15.867 17.078 18.219 1 98.12 207 PRO B C 1
ATOM 3700 O O . PRO B 1 207 ? -15.461 17.781 19.141 1 98.12 207 PRO B O 1
ATOM 3703 N N . ALA B 1 208 ? -16.344 17.516 17.031 1 97.88 208 ALA B N 1
ATOM 3704 C CA . ALA B 1 208 ? -16.312 18.938 16.75 1 97.88 208 ALA B CA 1
ATOM 3705 C C . ALA B 1 208 ? -17.016 19.75 17.828 1 97.88 208 ALA B C 1
ATOM 3707 O O . ALA B 1 208 ? -16.547 20.828 18.219 1 97.88 208 ALA B O 1
ATOM 3708 N N . GLY B 1 209 ? -18.062 19.188 18.297 1 97.62 209 GLY B N 1
ATOM 3709 C CA . GLY B 1 209 ? -18.828 19.859 19.344 1 97.62 209 GLY B CA 1
ATOM 3710 C C . GLY B 1 209 ? -18.016 20.078 20.609 1 97.62 209 GLY B C 1
ATOM 3711 O O . GLY B 1 209 ? -18.234 21.062 21.312 1 97.62 209 GLY B O 1
ATOM 3712 N N . GLU B 1 210 ? -17.125 19.188 20.938 1 98.44 210 GLU B N 1
ATOM 3713 C CA . GLU B 1 210 ? -16.281 19.344 22.125 1 98.44 210 GLU B CA 1
ATOM 3714 C C . GLU B 1 210 ? -15.305 20.5 21.953 1 98.44 210 GLU B C 1
ATOM 3716 O O . GLU B 1 210 ? -15.078 21.281 22.891 1 98.44 210 GLU B O 1
ATOM 3721 N N . TYR B 1 211 ? -14.703 20.625 20.781 1 98.69 211 TYR B N 1
ATOM 3722 C CA . TYR B 1 211 ? -13.828 21.766 20.516 1 98.69 211 TYR B CA 1
ATOM 3723 C C . TYR B 1 211 ? -14.57 23.078 20.703 1 98.69 211 TYR B C 1
ATOM 3725 O O . TYR B 1 211 ? -14.047 24 21.328 1 98.69 211 TYR B O 1
ATOM 3733 N N . VAL B 1 212 ? -15.773 23.141 20.203 1 98.19 212 VAL B N 1
ATOM 3734 C CA . VAL B 1 212 ? -16.594 24.344 20.297 1 98.19 212 VAL B CA 1
ATOM 3735 C C . VAL B 1 212 ? -16.875 24.656 21.766 1 98.19 212 VAL B C 1
ATOM 3737 O O . VAL B 1 212 ? -16.734 25.797 22.203 1 98.19 212 VAL B O 1
ATOM 3740 N N . ALA B 1 213 ? -17.219 23.609 22.469 1 98.56 213 ALA B N 1
ATOM 3741 C CA . ALA B 1 213 ? -17.516 23.781 23.891 1 98.56 213 ALA B CA 1
ATOM 3742 C C . ALA B 1 213 ? -16.281 24.297 24.641 1 98.56 213 ALA B C 1
ATOM 3744 O O . ALA B 1 213 ? -16.391 25.219 25.469 1 98.56 213 ALA B O 1
ATOM 3745 N N . TRP B 1 214 ? -15.117 23.672 24.406 1 98.81 214 TRP B N 1
ATOM 3746 C CA . TRP B 1 214 ? -13.891 24.109 25.062 1 98.81 214 TRP B CA 1
ATOM 3747 C C . TRP B 1 214 ? -13.586 25.562 24.75 1 98.81 214 TRP B C 1
ATOM 3749 O O . TRP B 1 214 ? -13.242 26.344 25.641 1 98.81 214 TRP B O 1
ATOM 3759 N N . LEU B 1 215 ? -13.719 25.953 23.484 1 98.88 215 LEU B N 1
ATOM 3760 C CA . LEU B 1 215 ? -13.43 27.312 23.062 1 98.88 215 LEU B CA 1
ATOM 3761 C C . LEU B 1 215 ? -14.375 28.312 23.734 1 98.88 215 LEU B C 1
ATOM 3763 O O . LEU B 1 215 ? -13.945 29.375 24.188 1 98.88 215 LEU B O 1
ATOM 3767 N N . GLN B 1 216 ? -15.625 27.969 23.828 1 98.56 216 GLN B N 1
ATOM 3768 C CA . GLN B 1 216 ? -16.609 28.828 24.453 1 98.56 216 GLN B CA 1
ATOM 3769 C C . GLN B 1 216 ? -16.359 28.953 25.953 1 98.56 216 GLN B C 1
ATOM 3771 O O . GLN B 1 216 ? -16.438 30.047 26.516 1 98.56 216 GLN B O 1
ATOM 3776 N N . GLU B 1 217 ? -16.031 27.891 26.547 1 98.56 217 GLU B N 1
ATOM 3777 C CA . GLU B 1 217 ? -15.727 27.891 27.969 1 98.56 217 GLU B CA 1
ATOM 3778 C C . GLU B 1 217 ? -14.516 28.766 28.281 1 98.56 217 GLU B C 1
ATOM 3780 O O . GLU B 1 217 ? -14.461 29.406 29.328 1 98.56 217 GLU B O 1
ATOM 3785 N N . ILE B 1 218 ? -13.578 28.75 27.469 1 98.62 218 ILE B N 1
ATOM 3786 C CA . ILE B 1 218 ? -12.352 29.531 27.625 1 98.62 218 ILE B CA 1
ATOM 3787 C C . ILE B 1 218 ? -12.656 31.016 27.484 1 98.62 218 ILE B C 1
ATOM 3789 O O . ILE B 1 218 ? -12 31.859 28.109 1 98.62 218 ILE B O 1
ATOM 3793 N N . GLY B 1 219 ? -13.562 31.406 26.516 1 98.69 219 GLY B N 1
ATOM 3794 C CA . GLY B 1 219 ? -13.945 32.812 26.406 1 98.69 219 GLY B CA 1
ATOM 3795 C C . GLY B 1 219 ? -14.109 33.281 24.984 1 98.69 219 GLY B C 1
ATOM 3796 O O . GLY B 1 219 ? -14.516 34.406 24.734 1 98.69 219 GLY B O 1
ATOM 3797 N N . PHE B 1 220 ? -13.766 32.406 24.016 1 98.62 220 PHE B N 1
ATOM 3798 C CA . PHE B 1 220 ? -13.945 32.781 22.625 1 98.62 220 PHE B CA 1
ATOM 3799 C C . PHE B 1 220 ? -15.414 33.062 22.328 1 98.62 220 PHE B C 1
ATOM 3801 O O . PHE B 1 220 ? -16.297 32.375 22.859 1 98.62 220 PHE B O 1
ATOM 3808 N N . SER B 1 221 ? -15.445 34.062 21.422 1 91.94 221 SER B N 1
ATOM 3809 C CA . SER B 1 221 ? -16.781 34.406 20.938 1 91.94 221 SER B CA 1
ATOM 3810 C C . SER B 1 221 ? -16.938 34.062 19.453 1 91.94 221 SER B C 1
ATOM 3812 O O . SER B 1 221 ? -15.938 33.906 18.75 1 91.94 221 SER B O 1
ATOM 3814 N N . LYS B 1 222 ? -18.109 33.719 18.891 1 93.88 222 LYS B N 1
ATOM 3815 C CA . LYS B 1 222 ? -18.422 33.469 17.484 1 93.88 222 LYS B CA 1
ATOM 3816 C C . LYS B 1 222 ? -17.641 32.25 16.953 1 93.88 222 LYS B C 1
ATOM 3818 O O . LYS B 1 222 ? -16.922 32.375 15.953 1 93.88 222 LYS B O 1
ATOM 3823 N N . VAL B 1 223 ? -17.75 31.188 17.578 1 97.75 223 VAL B N 1
ATOM 3824 C CA . VAL B 1 223 ? -17.094 29.969 17.125 1 97.75 223 VAL B CA 1
ATOM 3825 C C . VAL B 1 223 ? -17.859 29.391 15.93 1 97.75 223 VAL B C 1
ATOM 3827 O O . VAL B 1 223 ? -19.016 28.984 16.047 1 97.75 223 VAL B O 1
ATOM 3830 N N . GLU B 1 224 ? -17.203 29.422 14.758 1 97.69 224 GLU B N 1
ATOM 3831 C CA . GLU B 1 224 ? -17.781 28.938 13.5 1 97.69 224 GLU B CA 1
ATOM 3832 C C . GLU B 1 224 ? -17.109 27.625 13.062 1 97.69 224 GLU B C 1
ATOM 3834 O O . GLU B 1 224 ? -15.883 27.484 13.164 1 97.69 224 GLU B O 1
ATOM 3839 N N . ILE B 1 225 ? -17.938 26.688 12.578 1 97.94 225 ILE B N 1
ATOM 3840 C CA . ILE B 1 225 ? -17.422 25.391 12.148 1 97.94 225 ILE B CA 1
ATOM 3841 C C . ILE B 1 225 ? -17.797 25.141 10.688 1 97.94 225 ILE B C 1
ATOM 3843 O O . ILE B 1 225 ? -18.953 25.344 10.305 1 97.94 225 ILE B O 1
ATOM 3847 N N . THR B 1 226 ? -16.891 24.797 9.859 1 98.06 226 THR B N 1
ATOM 3848 C CA . THR B 1 226 ? -17.078 24.359 8.484 1 98.06 226 THR B CA 1
ATOM 3849 C C . THR B 1 226 ? -16.281 23.078 8.195 1 98.06 226 THR B C 1
ATOM 3851 O O . THR B 1 226 ? -15.555 22.594 9.07 1 98.06 226 THR B O 1
ATOM 3854 N N . ALA B 1 227 ? -16.531 22.484 6.984 1 98.19 227 ALA B N 1
ATOM 3855 C CA . ALA B 1 227 ? -15.836 21.219 6.723 1 98.19 227 ALA B CA 1
ATOM 3856 C C . ALA B 1 227 ? -15.383 21.125 5.27 1 98.19 227 ALA B C 1
ATOM 3858 O O . ALA B 1 227 ? -15.992 21.734 4.383 1 98.19 227 ALA B O 1
ATOM 3859 N N . ASP B 1 228 ? -14.273 20.406 5.059 1 97.12 228 ASP B N 1
ATOM 3860 C CA . ASP B 1 228 ? -13.789 19.906 3.771 1 97.12 228 ASP B CA 1
ATOM 3861 C C . ASP B 1 228 ? -13.586 21.062 2.785 1 97.12 228 ASP B C 1
ATOM 3863 O O . ASP B 1 228 ? -13.969 20.953 1.617 1 97.12 228 ASP B O 1
ATOM 3867 N N . TRP B 1 229 ? -13.148 22.125 3.281 1 94.31 229 TRP B N 1
ATOM 3868 C CA . TRP B 1 229 ? -12.758 23.297 2.492 1 94.31 229 TRP B CA 1
ATOM 3869 C 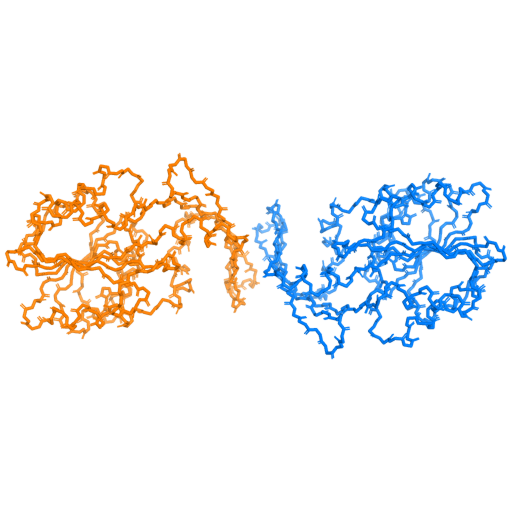C . TRP B 1 229 ? -13.969 23.969 1.859 1 94.31 229 TRP B C 1
ATOM 3871 O O . TRP B 1 229 ? -13.844 24.688 0.875 1 94.31 229 TRP B O 1
ATOM 3881 N N . GLU B 1 230 ? -15.086 23.656 2.422 1 92.88 230 GLU B N 1
ATOM 3882 C CA . GLU B 1 230 ? -16.328 24.266 1.969 1 92.88 230 GLU B CA 1
ATOM 3883 C C . GLU B 1 230 ? -16.969 25.109 3.074 1 92.88 230 GLU B C 1
ATOM 3885 O O . GLU B 1 230 ? -16.688 24.891 4.258 1 92.88 230 GLU B O 1
ATOM 3890 N N . GLN B 1 231 ? -17.672 26.094 2.639 1 91.38 231 GLN B N 1
ATOM 3891 C CA . GLN B 1 231 ? -18.406 26.906 3.611 1 91.38 231 GLN B CA 1
ATOM 3892 C C . GLN B 1 231 ? -19.719 26.25 4.016 1 91.38 231 GLN B C 1
ATOM 3894 O O . GLN B 1 231 ? -20.781 26.859 3.947 1 91.38 231 GLN B O 1
ATOM 3899 N N . LYS B 1 232 ? -19.625 25.047 4.34 1 93.38 232 LYS B N 1
ATOM 3900 C CA . LYS B 1 232 ? -20.781 24.25 4.762 1 93.38 232 LYS B CA 1
ATOM 3901 C C . LYS B 1 232 ? -20.516 23.547 6.09 1 93.38 232 LYS B C 1
ATOM 3903 O O . LYS B 1 232 ? -19.359 23.266 6.43 1 93.38 232 LYS B O 1
ATOM 3908 N N . SER B 1 233 ? -21.562 23.406 6.781 1 96.5 233 SER B N 1
ATOM 3909 C CA . SER B 1 233 ? -21.4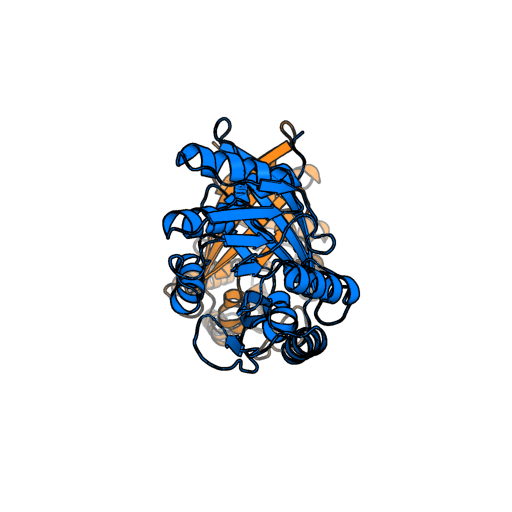69 22.656 8.031 1 96.5 233 SER B CA 1
ATOM 3910 C C . SER B 1 233 ? -21.016 21.219 7.789 1 96.5 233 SER B C 1
ATOM 3912 O O . SER B 1 233 ? -21.328 20.625 6.754 1 96.5 233 SER B O 1
ATOM 3914 N N . PRO B 1 234 ? -20.312 20.688 8.797 1 97.44 234 PRO B N 1
ATOM 3915 C CA . PRO B 1 234 ? -19.875 19.297 8.648 1 97.44 234 PRO B CA 1
ATOM 3916 C C . PRO B 1 234 ? -21.031 18.312 8.555 1 97.44 234 PRO B C 1
ATOM 3918 O O . PRO B 1 234 ? -22.094 18.547 9.125 1 97.44 234 PRO B O 1
ATOM 3921 N N . THR B 1 235 ? -20.812 17.266 7.82 1 96.75 235 THR B N 1
ATOM 3922 C CA . THR B 1 235 ? -21.688 16.094 7.777 1 96.75 235 THR B CA 1
ATOM 3923 C C . THR B 1 235 ? -21.016 14.883 8.414 1 96.75 235 THR B C 1
ATOM 3925 O O . THR B 1 235 ? -19.891 14.977 8.898 1 96.75 235 THR B O 1
ATOM 3928 N N . GLU B 1 236 ? -21.75 13.773 8.352 1 96.31 236 GLU B N 1
ATOM 3929 C CA . GLU B 1 236 ? -21.234 12.555 8.977 1 96.31 236 GLU B CA 1
ATOM 3930 C C . GLU B 1 236 ? -20.016 12.023 8.227 1 96.31 236 GLU B C 1
ATOM 3932 O O . GLU B 1 236 ? -19.188 11.32 8.805 1 96.31 236 GLU B O 1
ATOM 3937 N N . ASP B 1 237 ? -19.844 12.422 7.008 1 96.94 237 ASP B N 1
ATOM 3938 C CA . ASP B 1 237 ? -18.781 11.859 6.191 1 96.94 237 ASP B CA 1
ATOM 3939 C C . ASP B 1 237 ? -17.703 12.906 5.898 1 96.94 237 ASP B C 1
ATOM 3941 O O . ASP B 1 237 ? -16.812 12.672 5.086 1 96.94 237 ASP B O 1
ATOM 3945 N N . SER B 1 238 ? -17.859 14.102 6.566 1 98.38 238 SER B N 1
ATOM 3946 C CA . SER B 1 238 ? -16.797 15.094 6.406 1 98.38 238 SER B CA 1
ATOM 3947 C C . SER B 1 238 ? -15.461 14.57 6.938 1 98.38 238 SER B C 1
ATOM 3949 O O . SER B 1 238 ? -15.43 13.844 7.934 1 98.38 238 SER B O 1
ATOM 3951 N N . GLU B 1 239 ? -14.422 14.969 6.246 1 98.31 239 GLU B N 1
ATOM 3952 C CA . GLU B 1 239 ? -13.125 14.398 6.598 1 98.31 239 GLU B CA 1
ATOM 3953 C C . GLU B 1 239 ? -12.297 15.391 7.41 1 98.31 239 GLU B C 1
ATOM 3955 O O . GLU B 1 239 ? -11.453 14.992 8.219 1 98.31 239 GLU B O 1
ATOM 3960 N N . ARG B 1 240 ? -12.406 16.641 7.145 1 98.56 240 ARG B N 1
ATOM 3961 C CA . ARG B 1 240 ? -11.664 17.688 7.832 1 98.56 240 ARG B CA 1
ATOM 3962 C C . ARG B 1 240 ? -12.602 18.766 8.367 1 98.56 240 ARG B C 1
ATOM 3964 O O . ARG B 1 240 ? -13.469 19.25 7.645 1 98.56 240 ARG B O 1
ATOM 3971 N N . ILE B 1 241 ? -12.453 19.094 9.656 1 98.75 241 ILE B N 1
ATOM 3972 C CA . ILE B 1 241 ? -13.258 20.109 10.32 1 98.75 241 ILE B CA 1
ATOM 3973 C C . ILE B 1 241 ? -12.453 21.406 10.469 1 98.75 241 ILE B C 1
ATOM 3975 O O . ILE B 1 241 ? -11.305 21.375 10.914 1 98.75 241 ILE B O 1
ATOM 3979 N N . PHE B 1 242 ? -12.992 22.516 10.047 1 98.81 242 PHE B N 1
ATOM 3980 C CA . PHE B 1 242 ? -12.383 23.828 10.203 1 98.81 242 PHE B CA 1
ATOM 3981 C C . PHE B 1 242 ? -13.117 24.641 11.258 1 98.81 242 PHE B C 1
ATOM 3983 O O . PHE B 1 242 ? -14.352 24.703 11.258 1 98.81 242 PHE B O 1
ATOM 3990 N N . ILE B 1 243 ? -12.406 25.266 12.18 1 98.69 243 ILE B N 1
ATOM 3991 C CA . ILE B 1 243 ? -12.977 26.031 13.281 1 98.69 243 ILE B CA 1
ATOM 3992 C C . ILE B 1 243 ? -12.375 27.422 13.305 1 98.69 243 ILE B C 1
ATOM 3994 O O . ILE B 1 243 ? -11.156 27.594 13.32 1 98.69 243 ILE B O 1
ATOM 3998 N N . ARG B 1 244 ? -13.172 28.406 13.234 1 98.69 244 ARG B N 1
ATOM 3999 C CA . ARG B 1 244 ? -12.797 29.812 13.422 1 98.69 244 ARG B CA 1
ATOM 4000 C C . ARG B 1 244 ? -13.438 30.375 14.68 1 98.69 244 ARG B C 1
ATOM 4002 O O . ARG B 1 244 ? -14.625 30.188 14.922 1 98.69 244 ARG B O 1
ATOM 4009 N N . ALA B 1 245 ? -12.68 31.031 15.508 1 98.75 245 ALA B N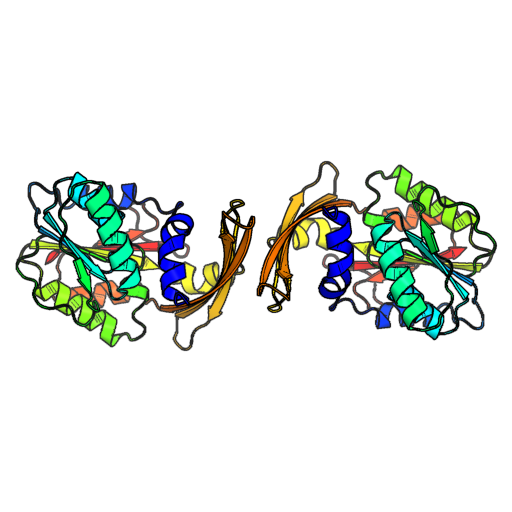 1
ATOM 4010 C CA . ALA B 1 245 ? -13.18 31.609 16.75 1 98.75 245 ALA B CA 1
ATOM 4011 C C . ALA B 1 245 ? -12.602 33 16.984 1 98.75 245 ALA B C 1
ATOM 4013 O O . ALA B 1 245 ? -11.461 33.281 16.609 1 98.75 245 ALA B O 1
ATOM 4014 N N . ILE B 1 246 ? -13.375 33.875 17.609 1 98.75 246 ILE B N 1
ATOM 4015 C CA . ILE B 1 246 ? -12.961 35.25 17.844 1 98.75 246 ILE B CA 1
ATOM 4016 C C . ILE B 1 246 ? -12.922 35.531 19.344 1 98.75 246 ILE B C 1
ATOM 4018 O O . ILE B 1 246 ? -13.82 35.094 20.094 1 98.75 246 ILE B O 1
ATOM 4022 N N . LYS B 1 247 ? -11.812 36.062 19.797 1 98.06 247 LYS B N 1
ATOM 4023 C CA . LYS B 1 247 ? -11.711 36.5 21.188 1 98.06 247 LYS B CA 1
ATOM 4024 C C . LYS B 1 247 ? -12.555 37.75 21.438 1 98.06 247 LYS B C 1
ATOM 4026 O O . LYS B 1 247 ? -12.469 38.719 20.688 1 98.06 247 LYS B O 1
#

Sequence (494 aa):
MNSSYERFASVYDELMQDIPYDQYVQWVKKNAPAKQFPKLLDIGCGTGTLSLLFHEEGYDVSGIDLSEEMLAVAYERIQAKGAAIPLFAMSMDELEGFSELDIVTVPIDSINYLAQQEAVIETLRRIYEALRAGGQLFLDVHSLFKMDVIFLESPFTYDDGEIAYIWHTEPGEFDHSIYHIMTFFVKEEKSGLFERFDEEHFQRTFPAGEYVAWLQEIGFSKVEITADWEQKSPTEDSERIFIRAIKMNSSYERFASVYDELMQDIPYDQYVQWVKKNAPAKQFPKLLDIGCGTGTLSLLFHEEGYDVSGIDLSEEMLAVAYERIQAKGAAIPLFAMSMDELEGFSELDIVTVPIDSINYLAQQEAVIETLRRIYEALRAGGQLFLDVHSLFKMDVIFLESPFTYDDGEIAYIWHTEPGEFDHSIYHIMTFFVKEEKSGLFERFDEEHFQRTFPAGEYVAWLQEIGFSKVEITADWEQKSPTEDSERIFIRAIK

Foldseek 3Di:
DQPLLLVCLVCVVVVCVPPPLVLVLCVCCVVPNCVRFAFEEEEQCFLVPSVVVNVVSRHQYEYEHQDPSRVVNNVVVCVVVVHDYHYYNDDLLGDDDAAQHQEYEHPDANLQLDPDPVSSLSSLLVVVRRHDAFHKYKYKHWALLQQVPVLQPDFDWDDDPFKIKTWHWDADPDRSKIKIKMWMWGADPPPRGTDIDIDIGIGHDDHPVVVVVSNVVSPWDDKDKDFDSDPDHDDPNTTMIIIMTTD/DQPLLLVCLVCVVVVCVPPPLVLVLCVCCVVPNCVRFAFEEEEQCFLVPNVVVNVVSRHQYEYEHQDPSRVVNNVVVCVVVVHDYHYYNDDLLGDDDAAQHQEYEHPDANLQLDPDPVSSLSSLLVVVRRHDAFHKYKYKHWALLQQVPVLQPDFDWDDDPFKIKTWHWDADPDRSKIKIKMWMWGADPPPRGTDIDIDIGIGHDDHPVVVVVSNVVSPWDPKDKDFDSDPDHDDPNTTMIIIMTTD

Radius of gyration: 30.21 Å; Cα contacts (8 Å, |Δi|>4): 1035; chains: 2; bounding box: 48×90×57 Å

InterPro domains:
  IPR029063 S-adenosyl-L-methionine-dependent methyltransferase superfamily [G3DSA:3.40.50.150] (5-226)
  IPR029063 S-adenosyl-L-methionine-dependent methyltransferase superfamily [SSF53335] (5-247)
  IPR041698 Methyltransferase domain 25 [PF13649] (41-135)

pLDDT: mean 96.35, std 6.84, range [34.34, 98.94]

Secondary structure (DSSP, 8-state):
---HHHHHHHHHHHHTTTS-HHHHHHHHHHHS-TTT--EEEEET-TTSHHHHHHHHTT-EEEEEES-HHHHHHHHHHHHHTT----EEE--GGG--S--SEEEEEE-TTGGGG--SHHHHHHHHHHHHHHEEEEEEEEEEEE-HHIIIIIGGG--EEEE-SSEEEEEEEEE-SSTTEEEEEEEEEEE-TTT--EEEEEEEEEEE---HHHHHHHHHHHT-EEEEEEETTBSS---TT--EEEEEEE-/---HHHHHHHHHHHHTTTS-HHHHHHHHHHHS-TTT--EEEEET-TTSHHHHHHHHTT-EEEEEES-HHHHHHHHHHHHHTT----EEE--GGG--S--SEEEEEE-TTGGGG--SHHHHHHHHHHHHHHEEEEEEEEEEEE-HHIIIIIGGG--EEEE-SSEEEEEEEEE-SSTTEEEEEEEEEEE-TTT--EEEEEEEEEEE---HHHHHHHHHHHT-EEEEEEETTBSS---TT--EEEEEEE-